Protein AF-0000000078076861 (afdb_homodimer)

Organism: Fusarium culmorum (NCBI:txid5516)

Sequence (632 aa):
MSEYPSLEVESQVTRQNETTFTVNLAESYANGTVPHGGYITAMFLRAASIYLAPDNQPDTFAAHWHFLSATHVGPAVIVVEEVRRGRALSIVHITLYQEGLLTQEPWITAKSKKKIAAYVTNNRIEAESGLTLTTGFELRQPPPPVNLTKLADEKDPNWERLHMIVMDMAPMMQHVEFYTLKNKTTSPASWDLWLRMSNGERWKTWMLGYLADVAPALMVEGFRPTDFEAPTPKDRFAFDKIFWMPTVSLSLDVKKALPEEGEEWLRIRIEAKVIKNGRYDVEVISYDREGDVVSLSNIVALILDVERNTGREMKLMSEYPSLEVESQVTRQNETTFTVNLAESYANGTVPHGGYITAMFLRAASIYLAPDNQPDTFAAHWHFLSATHVGPAVIVVEEVRRGRALSIVHITLYQEGLLTQEPWITAKSKKKIAAYVTNNRIEAESGLTLTTGFELRQPPPPVNLTKLADEKDPNWERLHMIVMDMAPMMQHVEFYTLKNKTTSPASWDLWLRMSNGERWKTWMLGYLADVAPALMVEGFRPTDFEAPTPKDRFAFDKIFWMPTVSLSLDVKKALPEEGEEWLRIRIEAKVIKNGRYDVEVISYDREGDVVSLSNIVALILDVERNTGREMKL

Radius of gyration: 24.04 Å; Cα contacts (8 Å, |Δi|>4): 1441; chains: 2; bounding box: 59×73×71 Å

Solvent-accessible surface area (backbone atoms only — not comparable to full-atom values): 33387 Å² total; per-residue (Å²): 127,53,91,44,78,53,64,75,71,53,41,50,69,41,76,76,54,92,45,34,29,42,37,54,44,40,64,75,46,12,54,77,48,29,43,36,65,22,57,50,40,21,34,51,45,47,50,50,18,64,66,28,38,88,73,60,19,43,34,69,40,36,36,40,39,36,52,62,43,87,52,55,57,37,69,34,38,38,40,51,39,83,72,33,86,49,91,71,43,31,34,30,41,39,36,34,30,37,60,57,64,46,97,48,90,81,36,59,44,93,69,32,37,73,25,34,39,30,44,40,31,21,19,39,69,90,71,53,59,58,60,47,42,87,29,78,61,72,66,76,79,66,78,78,81,80,49,67,75,37,41,77,69,61,60,24,93,51,41,34,76,58,83,54,74,65,43,69,72,24,61,35,55,55,45,39,42,43,27,28,57,71,76,73,82,67,47,48,28,43,48,57,35,42,35,33,39,54,46,66,54,47,47,39,58,52,43,49,43,25,63,58,47,70,55,61,74,49,48,66,60,48,54,49,54,87,55,83,84,50,80,62,50,90,65,46,52,54,71,83,64,55,69,41,61,55,60,45,34,41,38,41,38,47,70,46,83,50,53,92,85,30,36,62,53,38,32,36,41,38,35,31,63,52,37,48,37,15,33,35,39,33,41,31,39,30,23,42,86,86,64,48,67,28,32,43,27,41,37,39,29,39,49,37,58,36,73,70,54,54,70,44,78,66,82,98,126,54,91,43,80,54,65,74,69,51,41,50,70,42,77,77,54,92,44,36,30,42,36,53,43,40,64,72,48,12,53,77,49,29,43,36,65,23,57,50,40,22,36,52,44,48,51,49,21,63,65,29,38,88,73,61,19,42,36,68,39,35,36,39,38,36,51,62,44,87,53,57,56,38,68,34,37,38,40,51,39,83,73,32,86,49,91,72,43,32,34,32,40,37,36,34,31,37,61,57,61,46,97,47,91,80,36,59,44,94,69,32,38,72,25,34,41,31,44,41,30,21,18,40,70,88,70,52,59,60,58,48,42,86,29,78,61,72,66,77,79,66,78,78,81,81,47,67,75,36,41,77,70,61,60,25,92,49,41,33,76,56,84,55,73,66,42,71,73,25,60,37,55,56,45,40,42,45,27,27,56,71,77,73,82,67,48,47,28,45,48,57,34,41,37,32,38,53,44,66,55,49,50,37,58,52,42,47,43,25,64,58,46,71,55,60,75,50,47,66,60,47,55,50,54,86,54,84,86,51,80,65,50,91,65,46,51,56,69,81,64,57,70,42,61,56,60,45,33,39,38,41,36,47,70,45,82,51,52,92,86,30,36,60,52,38,34,35,42,38,37,31,63,52,37,48,37,16,32,36,38,35,40,30,41,30,22,42,86,86,65,48,66,28,32,43,26,42,35,40,30,40,50,37,60,35,72,68,54,55,71,43,76,67,80,98

InterPro domains:
  IPR029069 HotDog domain superfamily [SSF54637] (11-101)
  IPR029069 HotDog domain superfamily [SSF54637] (143-297)
  IPR042171 Acyl-CoA thioesterase, double hotdog domain [G3DSA:2.40.160.210] (4-303)
  IPR049449 Acyl-CoA thioesterase-like, N-terminal HotDog domain [PF13622] (28-104)
  IPR049450 Acyl-CoA thioesterase-like, C-terminal domain [PF20789] (170-298)
  IPR052389 Secondary Metabolite Biosynthesis-Associated [PTHR38110] (6-313)

Nearest PDB structures (foldseek):
  4qfw-assembly3_C  TM=7.701E-01  e=2.607E-16  Yersinia pestis
  1c8u-assembly1_B  TM=7.280E-01  e=6.874E-17  Escherichia coli
  3lbe-assembly1_B  TM=6.739E-01  e=2.994E-04  Streptococcus mutans UA159
  5kl9-assembly1_B  TM=8.892E-01  e=2.761E-03  Escherichia coli O157:H7
  5t06-assembly1_C  TM=9.146E-01  e=5.376E-03  Escherichia coli O157:H7

Secondary structure (DSSP, 8-state):
--SSPPHHHHT--EE-SSSEEEEEE-GGGEETTEE-HHHHHHHHHHHHHHHHGGGT--EEEEEEEEE-S---SEEEEEEEEEEEE-SS-EEEEEEEEESS--SSTT---TT-EEEEEEEEEEE-GGG--S--B------SSPPPP--HHHHHTT--SSEEE---HHHHH-GGGGGEEEEEESS--S-TTEEEEEEEETT-PPB-GGGHHHHHHHSGGGGGGGG--S-TTS---TTS--TT--EE--EEEEEEEE-SPPPTT-BS-EEEEEE-S-EETTEEEEEEEEE-TTS-EEEEEEEEEE-EEHHHHHTS----/--SSPPHHHHT--EE-SSSEEEEEE-GGGEETTEE-HHHHHHHHHHHHHHHHGGGT--EEEEEEEEE-S---SEEEEEEEEEEEE-SS-EEEEEEEEESS--SSTT---TT-EEEEEEEEEEE-GGG--S--B------SSPPPP--HHHHHTT--SSEEE---HHHHH-GGGGGEEEEEESS--S-TTEEEEEEEETT-PPB-GGGHHHHHHSSGGGGGGGG--S-TTS---TTS--TT--EE--EEEEEEEE-SPPPTT-BS-EEEEEE-S-EETTEEEEEEEEE-TT--EEEEEEEEEE-EEHHHHHTS----

Structure (mmCIF, N/CA/C/O backbone):
data_AF-0000000078076861-model_v1
#
loop_
_entity.id
_entity.type
_entity.pdbx_description
1 polymer 'Thioesterase family protein'
#
loop_
_atom_site.group_PDB
_atom_site.id
_atom_site.type_symbol
_atom_site.label_atom_id
_atom_site.label_alt_id
_atom_site.label_comp_id
_atom_site.label_asym_id
_atom_site.label_entity_id
_atom_site.label_seq_id
_atom_site.pdbx_PDB_ins_code
_atom_site.Cartn_x
_atom_site.Cartn_y
_atom_site.Cartn_z
_atom_site.occupancy
_atom_site.B_iso_or_equiv
_atom_site.auth_seq_id
_atom_site.auth_comp_id
_atom_site.auth_asym_id
_atom_site.auth_atom_id
_atom_site.pdbx_PDB_model_num
ATOM 1 N N . MET A 1 1 ? -6.734 37.094 7.477 1 42.56 1 MET A N 1
ATOM 2 C CA . MET A 1 1 ? -6.031 35.969 6.84 1 42.56 1 MET A CA 1
ATOM 3 C C . MET A 1 1 ? -5.543 34.969 7.879 1 42.56 1 MET A C 1
ATOM 5 O O . MET A 1 1 ? -5.074 35.375 8.953 1 42.56 1 MET A O 1
ATOM 9 N N . SER A 1 2 ? -6.02 33.75 7.828 1 64.06 2 SER A N 1
ATOM 10 C CA . SER A 1 2 ? -5.691 32.812 8.891 1 64.06 2 SER A CA 1
ATOM 11 C C . SER A 1 2 ? -4.184 32.719 9.117 1 64.06 2 SER A C 1
ATOM 13 O O . SER A 1 2 ? -3.398 32.938 8.195 1 64.06 2 SER A O 1
ATOM 15 N N . GLU A 1 3 ? -3.742 32.844 10.312 1 85.12 3 GLU A N 1
ATOM 16 C CA . GLU A 1 3 ? -2.391 32.938 10.859 1 85.12 3 GLU A CA 1
ATOM 17 C C . GLU A 1 3 ? -1.622 31.641 10.602 1 85.12 3 GLU A C 1
ATOM 19 O O . GLU A 1 3 ? -0.393 31.609 10.695 1 85.12 3 GLU A O 1
ATOM 24 N N . TYR A 1 4 ? -2.34 30.672 9.922 1 92.5 4 TYR A N 1
ATOM 25 C CA . TYR A 1 4 ? -1.635 29.406 9.758 1 92.5 4 TYR A CA 1
ATOM 26 C C . TYR A 1 4 ? -0.935 29.344 8.406 1 92.5 4 TYR A C 1
ATOM 28 O O . TYR A 1 4 ? -1.461 29.844 7.406 1 92.5 4 TYR A O 1
ATOM 36 N N . PRO A 1 5 ? 0.195 28.766 8.344 1 94.44 5 PRO A N 1
ATOM 37 C CA . PRO A 1 5 ? 0.979 28.703 7.109 1 94.44 5 PRO A CA 1
ATOM 38 C C . PRO A 1 5 ? 0.276 27.922 6.004 1 94.44 5 PRO A C 1
ATOM 40 O O . PRO A 1 5 ? -0.395 26.922 6.277 1 94.44 5 PRO A O 1
ATOM 43 N N . SER A 1 6 ? 0.455 28.438 4.758 1 95.88 6 SER A N 1
ATOM 44 C CA . SER A 1 6 ? -0.147 27.828 3.58 1 95.88 6 SER A CA 1
ATOM 45 C C . SER A 1 6 ? 0.647 26.609 3.127 1 95.88 6 SER A C 1
ATOM 47 O O . SER A 1 6 ? 1.86 26.688 2.924 1 95.88 6 SER A O 1
ATOM 49 N N . LEU A 1 7 ? -0.041 25.453 2.961 1 97.56 7 LEU A N 1
ATOM 50 C CA . LEU A 1 7 ? 0.629 24.281 2.41 1 97.56 7 LEU A CA 1
ATOM 51 C C . LEU A 1 7 ? 1.109 24.547 0.988 1 97.56 7 LEU A C 1
ATOM 53 O O . LEU A 1 7 ? 2.199 24.109 0.605 1 97.56 7 LEU A O 1
ATOM 57 N N . GLU A 1 8 ? 0.288 25.219 0.216 1 97.19 8 GLU A N 1
ATOM 58 C CA . GLU A 1 8 ? 0.64 25.531 -1.164 1 97.19 8 GLU A CA 1
ATOM 59 C C . GLU A 1 8 ? 1.954 26.312 -1.234 1 97.19 8 GLU A C 1
ATOM 61 O O . GLU A 1 8 ? 2.811 26.016 -2.068 1 97.19 8 GLU A O 1
ATOM 66 N N . VAL A 1 9 ? 2.137 27.25 -0.352 1 97.25 9 VAL A N 1
ATOM 67 C CA . VAL A 1 9 ? 3.326 28.094 -0.35 1 97.25 9 VAL A CA 1
ATOM 68 C C . VAL A 1 9 ? 4.512 27.312 0.222 1 97.25 9 VAL A C 1
ATOM 70 O O . VAL A 1 9 ? 5.602 27.312 -0.353 1 97.25 9 VAL A O 1
ATOM 73 N N . GLU A 1 10 ? 4.227 26.578 1.312 1 97.56 10 GLU A N 1
ATOM 74 C CA . GLU A 1 10 ? 5.309 25.938 2.053 1 97.56 10 GLU A CA 1
ATOM 75 C C . GLU A 1 10 ? 5.781 24.672 1.349 1 97.56 10 GLU A C 1
ATOM 77 O O . GLU A 1 10 ? 6.832 24.125 1.688 1 97.56 10 GLU A O 1
ATOM 82 N N . SER A 1 11 ? 5.055 24.156 0.301 1 98.19 11 SER A N 1
ATOM 83 C CA . SER A 1 11 ? 5.43 22.922 -0.395 1 98.19 11 SER A CA 1
ATOM 84 C C . SER A 1 11 ? 5.801 23.203 -1.848 1 98.19 11 SER A C 1
ATOM 86 O O . SER A 1 11 ? 5.699 22.328 -2.701 1 98.19 11 SER A O 1
ATOM 88 N N . GLN A 1 12 ? 6.16 24.375 -2.135 1 98.25 12 GLN A N 1
ATOM 89 C CA . GLN A 1 12 ? 6.547 24.734 -3.498 1 98.25 12 GLN A CA 1
ATOM 90 C C . GLN A 1 12 ? 7.762 23.922 -3.949 1 98.25 12 GLN A C 1
ATOM 92 O O . GLN A 1 12 ? 8.695 23.719 -3.174 1 98.25 12 GLN A O 1
ATOM 97 N N . VAL A 1 13 ? 7.742 23.453 -5.125 1 98.75 13 VAL A N 1
ATOM 98 C CA . VAL A 1 13 ? 8.875 22.766 -5.742 1 98.75 13 VAL A CA 1
ATOM 99 C C . VAL A 1 13 ? 9.375 23.578 -6.934 1 98.75 13 VAL A C 1
ATOM 101 O O . VAL A 1 13 ? 8.578 24.125 -7.703 1 98.75 13 VAL A O 1
ATOM 104 N N . THR A 1 14 ? 10.664 23.734 -7.066 1 98.5 14 THR A N 1
ATOM 105 C CA . THR A 1 14 ? 11.25 24.5 -8.164 1 98.5 14 THR A CA 1
ATOM 106 C C . THR A 1 14 ? 12.055 23.578 -9.086 1 98.5 14 THR A C 1
ATOM 108 O O . THR A 1 14 ? 13.062 23 -8.672 1 98.5 14 THR A O 1
ATOM 111 N N . ARG A 1 15 ? 11.625 23.531 -10.289 1 98.5 15 ARG A N 1
ATOM 112 C CA . ARG A 1 15 ? 12.359 22.734 -11.266 1 98.5 15 ARG A CA 1
ATOM 113 C C . ARG A 1 15 ? 13.672 23.391 -11.641 1 98.5 15 ARG A C 1
ATOM 115 O O . ARG A 1 15 ? 13.695 24.578 -12.016 1 98.5 15 ARG A O 1
ATOM 122 N N . GLN A 1 16 ? 14.766 22.688 -11.539 1 98.5 16 GLN A N 1
ATOM 123 C CA . GLN A 1 16 ? 16.078 23.234 -11.852 1 98.5 16 GLN A CA 1
ATOM 124 C C . GLN A 1 16 ? 16.578 22.734 -13.211 1 98.5 16 GLN A C 1
ATOM 126 O O . GLN A 1 16 ? 17.234 23.484 -13.945 1 98.5 16 GLN A O 1
ATOM 131 N N . ASN A 1 17 ? 16.312 21.531 -13.578 1 97.62 17 ASN A N 1
ATOM 132 C CA . ASN A 1 17 ? 16.5 20.922 -14.898 1 97.62 17 ASN A CA 1
ATOM 133 C C . ASN A 1 17 ? 15.484 19.828 -15.18 1 97.62 17 ASN A C 1
ATOM 135 O O . ASN A 1 17 ? 14.43 19.781 -14.531 1 97.62 17 ASN A O 1
ATOM 139 N N . GLU A 1 18 ? 15.711 19.031 -16.109 1 96 18 GLU A N 1
ATOM 140 C CA . GLU A 1 18 ? 14.703 18.094 -16.578 1 96 18 GLU A CA 1
ATOM 141 C C . GLU A 1 18 ? 14.25 17.172 -15.445 1 96 18 GLU A C 1
ATOM 143 O O . GLU A 1 18 ? 13.062 16.844 -15.344 1 96 18 GLU A O 1
ATOM 148 N N . THR A 1 19 ? 15.164 16.75 -14.594 1 97.88 19 THR A N 1
ATOM 149 C CA . THR A 1 19 ? 14.859 15.672 -13.656 1 97.88 19 THR A CA 1
ATOM 150 C C . THR A 1 19 ? 15 16.141 -12.211 1 97.88 19 THR A C 1
ATOM 152 O O . THR A 1 19 ? 14.719 15.398 -11.281 1 97.88 19 THR A O 1
ATOM 155 N N . THR A 1 20 ? 15.492 17.391 -12 1 98.75 20 THR A N 1
ATOM 156 C CA . THR A 1 20 ? 15.875 17.781 -10.648 1 98.75 20 THR A CA 1
ATOM 157 C C . THR A 1 20 ? 15.055 18.984 -10.18 1 98.75 20 THR A C 1
ATOM 159 O O . THR A 1 20 ? 14.844 19.938 -10.938 1 98.75 20 THR A O 1
ATOM 162 N N . PHE A 1 21 ? 14.555 18.906 -8.969 1 98.88 21 PHE A N 1
ATOM 163 C CA . PHE A 1 21 ? 13.812 19.984 -8.312 1 98.88 21 PHE A CA 1
ATOM 164 C C . PHE A 1 21 ? 14.469 20.359 -6.984 1 98.88 21 PHE A C 1
ATOM 166 O O . PHE A 1 21 ? 15.094 19.516 -6.336 1 98.88 21 PHE A O 1
ATOM 173 N N . THR A 1 22 ? 14.359 21.609 -6.57 1 98.75 22 THR A N 1
ATOM 174 C CA . THR A 1 22 ? 14.758 22.047 -5.238 1 98.75 22 THR A CA 1
ATOM 175 C C . THR A 1 22 ? 13.539 22.438 -4.41 1 98.75 22 THR A C 1
ATOM 177 O O . THR A 1 22 ? 12.57 22.969 -4.949 1 98.75 22 THR A O 1
ATOM 180 N N . VAL A 1 23 ? 13.609 22.125 -3.146 1 98.69 23 VAL A N 1
ATOM 181 C CA . VAL A 1 23 ? 12.57 22.484 -2.188 1 98.69 23 VAL A CA 1
ATOM 182 C C . VAL A 1 23 ? 13.211 23.016 -0.906 1 98.69 23 VAL A C 1
ATOM 184 O O . VAL A 1 23 ? 14.414 22.859 -0.694 1 98.69 23 VAL A O 1
ATOM 187 N N . ASN A 1 24 ? 12.461 23.734 -0.099 1 98.38 24 ASN A N 1
ATOM 188 C CA . ASN A 1 24 ? 12.844 24.172 1.243 1 98.38 24 ASN A CA 1
ATOM 189 C C . ASN A 1 24 ? 11.82 23.734 2.283 1 98.38 24 ASN A C 1
ATOM 191 O O . ASN A 1 24 ? 10.711 24.266 2.334 1 98.38 24 ASN A O 1
ATOM 195 N N . LEU A 1 25 ? 12.195 22.688 3.039 1 98.62 25 LEU A N 1
ATOM 196 C CA . LEU A 1 25 ? 11.266 22.125 4.008 1 98.62 25 LEU A CA 1
ATOM 197 C C . LEU A 1 25 ? 11.031 23.094 5.168 1 98.62 25 LEU A C 1
ATOM 199 O O . LEU A 1 25 ? 11.984 23.516 5.832 1 98.62 25 LEU A O 1
ATOM 203 N N . ALA A 1 26 ? 9.82 23.359 5.445 1 97.5 26 ALA A N 1
ATOM 204 C CA . ALA A 1 26 ? 9.445 24.453 6.348 1 97.5 26 ALA A CA 1
ATOM 205 C C . ALA A 1 26 ? 9.344 23.953 7.789 1 97.5 26 ALA A C 1
ATOM 207 O O . ALA A 1 26 ? 8.844 22.859 8.039 1 97.5 26 ALA A O 1
ATOM 208 N N . GLU A 1 27 ? 9.734 24.766 8.695 1 96.06 27 GLU A N 1
ATOM 209 C CA . GLU A 1 27 ? 9.609 24.484 10.117 1 96.06 27 GLU A CA 1
ATOM 210 C C . GLU A 1 27 ? 8.141 24.391 10.531 1 96.06 27 GLU A C 1
ATOM 212 O O . GLU A 1 27 ? 7.789 23.609 11.414 1 96.06 27 GLU A O 1
ATOM 217 N N . SER A 1 28 ? 7.328 25.172 9.891 1 95.44 28 SER A N 1
ATOM 218 C CA . SER A 1 28 ? 5.918 25.234 10.25 1 95.44 28 SER A CA 1
ATOM 219 C C . SER A 1 28 ? 5.234 23.891 10.055 1 95.44 28 SER A C 1
ATOM 221 O O . SER A 1 28 ? 4.184 23.625 10.641 1 95.44 28 SER A O 1
ATOM 223 N N . TYR A 1 29 ? 5.777 23 9.203 1 96.56 29 TYR A N 1
ATOM 224 C CA . TYR A 1 29 ? 5.191 21.703 8.945 1 96.56 29 TYR A CA 1
ATOM 225 C C . TYR A 1 29 ? 6.062 20.578 9.523 1 96.56 29 TYR A C 1
ATOM 227 O O . TYR A 1 29 ? 6.051 19.453 9.023 1 96.56 29 TYR A O 1
ATOM 235 N N . ALA A 1 30 ? 6.809 20.953 10.562 1 93.88 30 ALA A N 1
ATOM 236 C CA . ALA A 1 30 ? 7.668 19.953 11.203 1 93.88 30 ALA A CA 1
ATOM 237 C C . ALA A 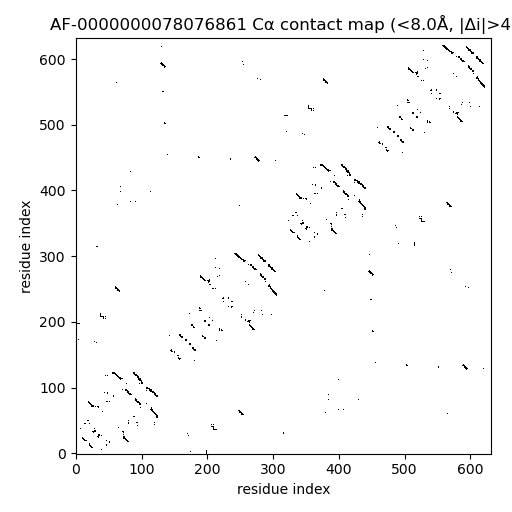1 30 ? 7.062 19.484 12.516 1 93.88 30 ALA A C 1
ATOM 239 O O . ALA A 1 30 ? 6.336 20.219 13.18 1 93.88 30 ALA A O 1
ATOM 240 N N . ASN A 1 31 ? 7.176 18.25 12.805 1 87.81 31 ASN A N 1
ATOM 241 C CA . ASN A 1 31 ? 7.035 17.703 14.148 1 87.81 31 ASN A CA 1
ATOM 242 C C . ASN A 1 31 ? 8.344 17.781 14.93 1 87.81 31 ASN A C 1
ATOM 244 O O . ASN A 1 31 ? 9.25 16.969 14.734 1 87.81 31 ASN A O 1
ATOM 248 N N . GLY A 1 32 ? 8.414 18.719 15.812 1 81.5 32 GLY A N 1
ATOM 249 C CA . GLY A 1 32 ? 9.734 19.031 16.344 1 81.5 32 GLY A CA 1
ATOM 250 C C . GLY A 1 32 ? 10.68 19.594 15.305 1 81.5 32 GLY A C 1
ATOM 251 O O . GLY A 1 32 ? 10.422 20.641 14.727 1 81.5 32 GLY A O 1
ATOM 252 N N . THR A 1 33 ? 11.68 18.781 15.094 1 85.81 33 THR A N 1
ATOM 253 C CA . THR A 1 33 ? 12.664 19.25 14.125 1 85.81 33 THR A CA 1
ATOM 254 C C . THR A 1 33 ? 12.555 18.469 12.82 1 85.81 33 THR A C 1
ATOM 256 O O . THR A 1 33 ? 13.328 18.688 11.883 1 85.81 33 THR A O 1
ATOM 259 N N . VAL A 1 34 ? 11.625 17.609 12.734 1 93.75 34 VAL A N 1
ATOM 260 C CA . VAL A 1 34 ? 11.523 16.719 11.57 1 93.75 34 VAL A CA 1
ATOM 261 C C . VAL A 1 34 ? 10.281 17.078 10.766 1 93.75 34 VAL A C 1
ATOM 263 O O . VAL A 1 34 ? 9.156 16.906 11.234 1 93.75 34 VAL A O 1
ATOM 266 N N . PRO A 1 35 ? 10.531 17.578 9.586 1 96.94 35 PRO A N 1
ATOM 267 C CA . PRO A 1 35 ? 9.375 17.859 8.727 1 96.94 35 PRO A CA 1
ATOM 268 C C . PRO A 1 35 ? 8.445 16.656 8.578 1 96.94 35 PRO A C 1
ATOM 270 O O . PRO A 1 35 ? 8.906 15.523 8.461 1 96.94 35 PRO A O 1
ATOM 273 N N . HIS A 1 36 ? 7.148 16.922 8.594 1 96.69 36 HIS A N 1
ATOM 274 C CA . HIS A 1 36 ? 6.109 15.898 8.508 1 96.69 36 HIS A CA 1
ATOM 275 C C . HIS A 1 36 ? 6.156 15.172 7.172 1 96.69 36 HIS A C 1
ATOM 277 O O . HIS A 1 36 ? 6.234 15.805 6.117 1 96.69 36 HIS A O 1
ATOM 283 N N . GLY A 1 37 ? 6.113 13.836 7.203 1 97 37 GLY A N 1
ATOM 284 C CA . GLY A 1 37 ? 6.219 13.031 6 1 97 37 GLY A CA 1
ATOM 285 C C . GLY A 1 37 ? 5.102 13.297 5.008 1 97 37 GLY A C 1
ATOM 286 O O . GLY A 1 37 ? 5.344 13.383 3.803 1 97 37 GLY A O 1
ATOM 287 N N . GLY A 1 38 ? 3.867 13.398 5.492 1 97.12 38 GLY A N 1
ATOM 288 C CA . GLY A 1 38 ? 2.74 13.703 4.625 1 97.12 38 GLY A CA 1
ATOM 289 C C . GLY A 1 38 ? 2.885 15.023 3.893 1 97.12 38 GLY A C 1
ATOM 290 O O . GLY A 1 38 ? 2.518 15.133 2.721 1 97.12 38 GLY A O 1
ATOM 291 N N . TYR A 1 39 ? 3.43 15.969 4.621 1 97.75 39 TYR A N 1
ATOM 292 C CA . TYR A 1 39 ? 3.75 17.266 4.031 1 97.75 39 TYR A CA 1
ATOM 293 C C . TYR A 1 39 ? 4.734 17.109 2.877 1 97.75 39 TYR A C 1
ATOM 295 O O . TYR A 1 39 ? 4.559 17.719 1.82 1 97.75 39 TYR A O 1
ATOM 303 N N . ILE A 1 40 ? 5.664 16.281 2.973 1 98.75 40 ILE A N 1
ATOM 304 C CA . ILE A 1 40 ? 6.699 16.094 1.961 1 98.75 40 ILE A CA 1
ATOM 305 C C . ILE A 1 40 ? 6.133 15.297 0.787 1 98.75 40 ILE A C 1
ATOM 307 O O . ILE A 1 40 ? 6.496 15.539 -0.367 1 98.75 40 ILE A O 1
ATOM 311 N N . THR A 1 41 ? 5.184 14.352 1.041 1 98.69 41 THR A N 1
ATOM 312 C CA . THR A 1 41 ? 4.59 13.562 -0.037 1 98.69 41 THR A CA 1
ATOM 313 C C . THR A 1 41 ? 3.887 14.469 -1.043 1 98.69 41 THR A C 1
ATOM 315 O O . THR A 1 41 ? 3.867 14.18 -2.24 1 98.69 41 THR A O 1
ATOM 318 N N . ALA A 1 42 ? 3.35 15.594 -0.578 1 98.25 42 ALA A N 1
ATOM 319 C CA . ALA A 1 42 ? 2.725 16.562 -1.468 1 98.25 42 ALA A CA 1
ATOM 320 C C . ALA A 1 42 ? 3.729 17.109 -2.484 1 98.25 42 ALA A C 1
ATOM 322 O O . ALA A 1 42 ? 3.4 17.281 -3.66 1 98.25 42 ALA A O 1
ATOM 323 N N . MET A 1 43 ? 4.945 17.359 -2.059 1 98.88 43 MET A N 1
ATOM 324 C CA . MET A 1 43 ? 5.996 17.859 -2.945 1 98.88 43 MET A CA 1
ATOM 325 C C . MET A 1 43 ? 6.336 16.828 -4.016 1 98.88 43 MET A C 1
ATOM 327 O O . MET A 1 43 ? 6.582 17.188 -5.172 1 98.88 43 MET A O 1
ATOM 331 N N . PHE A 1 44 ? 6.328 15.547 -3.643 1 98.94 44 PHE A N 1
ATOM 332 C CA . PHE A 1 44 ? 6.566 14.477 -4.602 1 98.94 44 PHE A CA 1
ATOM 333 C C . PHE A 1 44 ? 5.5 14.477 -5.691 1 98.94 44 PHE A C 1
ATOM 335 O O . PHE A 1 44 ? 5.816 14.367 -6.875 1 98.94 44 PHE A O 1
ATOM 342 N N . LEU A 1 45 ? 4.27 14.594 -5.258 1 98.88 45 LEU A N 1
ATOM 343 C CA . LEU A 1 45 ? 3.168 14.57 -6.215 1 98.88 45 LEU A CA 1
ATOM 344 C C . LEU A 1 45 ? 3.234 15.773 -7.148 1 98.88 45 LEU A C 1
ATOM 346 O O . LEU A 1 45 ? 2.971 15.648 -8.352 1 98.88 45 LEU A O 1
ATOM 350 N N . ARG A 1 46 ? 3.6 16.906 -6.629 1 98.81 46 ARG A N 1
ATOM 351 C CA . ARG A 1 46 ? 3.758 18.094 -7.461 1 98.81 46 ARG A CA 1
ATOM 352 C C . ARG A 1 46 ? 4.902 17.922 -8.453 1 98.81 46 ARG A C 1
ATOM 354 O O . ARG A 1 46 ? 4.762 18.25 -9.633 1 98.81 46 ARG A O 1
ATOM 361 N N . ALA A 1 47 ? 6.039 17.391 -7.984 1 98.94 47 ALA A N 1
ATOM 362 C CA . ALA A 1 47 ? 7.176 17.156 -8.867 1 98.94 47 ALA A CA 1
ATOM 363 C C . ALA A 1 47 ? 6.809 16.188 -9.984 1 98.94 47 ALA A C 1
ATOM 365 O O . ALA A 1 47 ? 7.133 16.406 -11.148 1 98.94 47 ALA A O 1
ATOM 366 N N . ALA A 1 48 ? 6.117 15.094 -9.641 1 98.88 48 ALA A N 1
ATOM 367 C CA . ALA A 1 48 ? 5.695 14.117 -10.641 1 98.88 48 ALA A CA 1
ATOM 368 C C . ALA A 1 48 ? 4.766 14.75 -11.672 1 98.88 48 ALA A C 1
ATOM 370 O O . ALA A 1 48 ? 4.887 14.477 -12.867 1 98.88 48 ALA A O 1
ATOM 371 N N . SER A 1 49 ? 3.854 15.555 -11.188 1 98.62 49 SER A N 1
ATOM 372 C CA . SER A 1 49 ? 2.906 16.219 -12.07 1 98.62 49 SER A CA 1
ATOM 373 C C . SER A 1 49 ? 3.627 17.109 -13.086 1 98.62 49 SER A C 1
ATOM 375 O O . SER A 1 49 ? 3.348 17.031 -14.289 1 98.62 49 SER A O 1
ATOM 377 N N . ILE A 1 50 ? 4.539 17.891 -12.586 1 98.56 50 ILE A N 1
ATOM 378 C CA . ILE A 1 50 ? 5.297 18.797 -13.453 1 98.56 50 ILE A CA 1
ATOM 379 C C . ILE A 1 50 ? 6.117 17.984 -14.453 1 98.56 50 ILE A C 1
ATOM 381 O O . ILE A 1 50 ? 6.133 18.281 -15.648 1 98.56 50 ILE A O 1
ATOM 385 N N . TYR A 1 51 ? 6.758 16.953 -14.016 1 98.56 51 TYR A N 1
ATOM 386 C CA . TYR A 1 51 ? 7.652 16.141 -14.836 1 98.56 51 TYR A CA 1
ATOM 387 C C . TYR A 1 51 ? 6.895 15.445 -15.961 1 98.56 51 TYR A C 1
ATOM 389 O O . TYR A 1 51 ? 7.391 15.352 -17.078 1 98.56 51 TYR A O 1
ATOM 397 N N . LEU A 1 52 ? 5.656 15.008 -15.703 1 98.44 52 LEU A N 1
ATOM 398 C CA . LEU A 1 52 ? 4.953 14.148 -16.656 1 98.44 52 LEU A CA 1
ATOM 399 C C . LEU A 1 52 ? 3.873 14.93 -17.391 1 98.44 52 LEU A C 1
ATOM 401 O O . LEU A 1 52 ? 3.168 14.375 -18.234 1 98.44 52 LEU A O 1
ATOM 405 N N . ALA A 1 53 ? 3.727 16.219 -17.109 1 97.31 53 ALA A N 1
ATOM 406 C CA . ALA A 1 53 ? 2.738 17.062 -17.766 1 97.31 53 ALA A CA 1
ATOM 407 C C . ALA A 1 53 ? 2.965 17.094 -19.281 1 97.31 53 ALA A C 1
ATOM 409 O O . ALA A 1 53 ? 2.01 17.047 -20.062 1 97.31 53 ALA A O 1
ATOM 410 N N . PRO A 1 54 ? 4.23 17.219 -19.75 1 96.81 54 PRO A N 1
ATOM 411 C CA . PRO A 1 54 ? 4.453 17.234 -21.188 1 96.81 54 PRO A CA 1
ATOM 412 C C . PRO A 1 54 ? 3.965 15.969 -21.891 1 96.81 54 PRO A C 1
ATOM 414 O O . PRO A 1 54 ? 3.635 16 -23.078 1 96.81 54 PRO A O 1
ATOM 417 N N . ASP A 1 55 ? 3.895 14.859 -21.219 1 96.56 55 ASP A N 1
ATOM 418 C CA . ASP A 1 55 ? 3.406 13.602 -21.766 1 96.56 55 ASP A CA 1
ATOM 419 C C . ASP A 1 55 ? 1.901 13.453 -21.547 1 96.56 55 ASP A C 1
ATOM 421 O O . ASP A 1 55 ? 1.351 12.359 -21.688 1 96.56 55 ASP A O 1
ATOM 425 N N . ASN A 1 56 ? 1.29 14.461 -21.062 1 97.44 56 ASN A N 1
ATOM 426 C CA . ASN A 1 56 ? -0.145 14.5 -20.797 1 97.44 56 ASN A CA 1
ATOM 427 C C . ASN A 1 56 ? -0.542 13.523 -19.688 1 97.44 56 ASN A C 1
ATOM 429 O O . ASN A 1 56 ? -1.589 12.883 -19.781 1 97.44 56 ASN A O 1
ATOM 433 N N . GLN A 1 57 ? 0.289 13.344 -18.734 1 98.06 57 GLN A N 1
ATOM 434 C CA . GLN A 1 57 ? 0.044 12.438 -17.609 1 98.06 57 GLN A CA 1
ATOM 435 C C . GLN A 1 57 ? 0.337 13.125 -16.281 1 98.06 57 GLN A C 1
ATOM 437 O O . GLN A 1 57 ? 1.099 12.609 -15.461 1 98.06 57 GLN A O 1
ATOM 442 N N . PRO A 1 58 ? -0.334 14.219 -16.031 1 97.75 58 PRO A N 1
ATOM 443 C CA . PRO A 1 58 ? -0.024 15.016 -14.836 1 97.75 58 PRO A CA 1
ATOM 444 C C . PRO A 1 58 ? -0.623 14.422 -13.562 1 97.75 58 PRO A C 1
ATOM 446 O O . PRO A 1 58 ? -0.254 14.828 -12.461 1 97.75 58 PRO A O 1
ATOM 449 N N . ASP A 1 59 ? -1.58 13.453 -13.648 1 98.44 59 ASP A N 1
ATOM 450 C CA . ASP A 1 59 ? -2.367 13.031 -12.5 1 98.44 59 ASP A CA 1
ATOM 451 C C . ASP A 1 59 ? -1.782 11.773 -11.867 1 98.44 59 ASP A C 1
ATOM 453 O O . ASP A 1 59 ? -1.681 10.734 -12.523 1 98.44 59 ASP A O 1
ATOM 457 N N . THR A 1 60 ? -1.431 11.891 -10.602 1 98.56 60 THR A N 1
ATOM 458 C CA . THR A 1 60 ? -1.017 10.688 -9.883 1 98.56 60 THR A CA 1
ATOM 459 C C . THR A 1 60 ? -2.225 9.836 -9.516 1 98.56 60 THR A C 1
ATOM 461 O O . THR A 1 60 ? -3.189 10.328 -8.93 1 98.56 60 THR A O 1
ATOM 464 N N . PHE A 1 61 ? -2.162 8.492 -9.844 1 97.88 61 PHE A N 1
ATOM 465 C CA . PHE A 1 61 ? -3.268 7.668 -9.367 1 97.88 61 PHE A CA 1
ATOM 466 C C . PHE A 1 61 ? -2.77 6.605 -8.391 1 97.88 61 PHE A C 1
ATOM 468 O O . PHE A 1 61 ? -3.562 5.992 -7.672 1 97.88 61 PHE A O 1
ATOM 475 N N . ALA A 1 62 ? -1.48 6.348 -8.344 1 98.75 62 ALA A N 1
ATOM 476 C CA . ALA A 1 62 ? -0.918 5.453 -7.34 1 98.75 62 ALA A CA 1
ATOM 477 C C . ALA A 1 62 ? 0.487 5.891 -6.938 1 98.75 62 ALA A C 1
ATOM 479 O O . ALA A 1 62 ? 1.268 6.34 -7.781 1 98.75 62 ALA A O 1
ATOM 480 N N . ALA A 1 63 ? 0.814 5.723 -5.672 1 98.88 63 ALA A N 1
ATOM 481 C CA . ALA A 1 63 ? 2.154 6.055 -5.195 1 98.88 63 ALA A CA 1
ATOM 482 C C . ALA A 1 63 ? 2.498 5.273 -3.932 1 98.88 63 ALA A C 1
ATOM 484 O O . ALA A 1 63 ? 1.61 4.93 -3.146 1 98.88 63 ALA A O 1
ATOM 485 N N . HIS A 1 64 ? 3.758 4.945 -3.768 1 98.88 64 HIS A N 1
ATOM 486 C CA . HIS A 1 64 ? 4.32 4.336 -2.568 1 98.88 64 HIS A CA 1
ATOM 487 C C . HIS A 1 64 ? 5.551 5.098 -2.088 1 98.88 64 HIS A C 1
ATOM 489 O O . HIS A 1 64 ? 6.5 5.293 -2.85 1 98.88 64 HIS A O 1
ATOM 495 N N . TRP A 1 65 ? 5.5 5.531 -0.84 1 98.94 65 TRP A N 1
ATOM 496 C CA . TRP A 1 65 ? 6.648 6.207 -0.245 1 98.94 65 TRP A CA 1
ATOM 497 C C . TRP A 1 65 ? 7.312 5.328 0.809 1 98.94 65 TRP A C 1
ATOM 499 O O . TRP A 1 65 ? 6.633 4.594 1.531 1 98.94 65 TRP A O 1
ATOM 509 N N . HIS A 1 66 ? 8.602 5.492 0.894 1 98.81 66 HIS A N 1
ATOM 510 C CA . HIS A 1 66 ? 9.43 4.895 1.935 1 98.81 66 HIS A CA 1
ATOM 511 C C . HIS A 1 66 ? 10.258 5.953 2.654 1 98.81 66 HIS A C 1
ATOM 513 O O . HIS A 1 66 ? 11.047 6.66 2.025 1 98.81 66 HIS A O 1
ATOM 519 N N . PHE A 1 67 ? 9.992 6.062 3.893 1 98.5 67 PHE A N 1
ATOM 520 C CA . PHE A 1 67 ? 10.688 7.047 4.715 1 98.5 67 PHE A CA 1
ATOM 521 C C . PHE A 1 67 ? 11.953 6.449 5.316 1 98.5 67 PHE A C 1
ATOM 523 O O . PHE A 1 67 ? 11.898 5.766 6.34 1 98.5 67 PHE A O 1
ATOM 530 N N . LEU A 1 68 ? 13.07 6.789 4.691 1 98.25 68 LEU A N 1
ATOM 531 C CA . LEU A 1 68 ? 14.328 6.074 4.883 1 98.25 68 LEU A CA 1
ATOM 532 C C . LEU A 1 68 ? 15.055 6.578 6.125 1 98.25 68 LEU A C 1
ATOM 534 O O . LEU A 1 68 ? 15.625 5.785 6.883 1 98.25 68 LEU A O 1
ATOM 538 N N . SER A 1 69 ? 15.102 7.844 6.332 1 95.88 69 SER A N 1
ATOM 539 C CA . SER A 1 69 ? 15.68 8.484 7.508 1 95.88 69 SER A CA 1
ATOM 540 C C . SER A 1 69 ? 15.039 9.844 7.77 1 95.88 69 SER A C 1
ATOM 542 O O . SER A 1 69 ? 14.383 10.406 6.891 1 95.88 69 SER A O 1
ATOM 544 N N . ALA A 1 70 ? 15.227 10.32 8.938 1 95.56 70 ALA A N 1
ATOM 545 C CA . ALA A 1 70 ? 14.602 11.586 9.336 1 95.56 70 ALA A CA 1
ATOM 546 C C . ALA A 1 70 ? 15.086 12.734 8.453 1 95.56 70 ALA A C 1
ATOM 548 O O . ALA A 1 70 ? 16.281 12.859 8.195 1 95.56 70 ALA A O 1
ATOM 549 N N . THR A 1 71 ? 14.156 13.484 7.969 1 98.06 71 THR A N 1
ATOM 550 C CA . THR A 1 71 ? 14.484 14.734 7.285 1 98.06 71 THR A CA 1
ATOM 551 C C . THR A 1 71 ? 14.688 15.867 8.289 1 98.06 71 THR A C 1
ATOM 553 O O . THR A 1 71 ? 14.477 15.688 9.484 1 98.06 71 THR A O 1
ATOM 556 N N . HIS A 1 72 ? 15.242 16.969 7.84 1 97.94 72 HIS A N 1
ATOM 557 C CA . HIS A 1 72 ? 15.359 18.156 8.672 1 97.94 72 HIS A CA 1
ATOM 558 C C . HIS A 1 72 ? 14.906 19.406 7.914 1 97.94 72 HIS A C 1
ATOM 560 O O . HIS A 1 72 ? 14.867 19.406 6.684 1 97.94 72 HIS A O 1
ATOM 566 N N . VAL A 1 73 ? 14.516 20.375 8.695 1 98 73 VAL A N 1
ATOM 567 C CA . VAL A 1 73 ? 14.078 21.641 8.133 1 98 73 VAL A CA 1
ATOM 568 C C . VAL A 1 73 ? 15.195 22.234 7.273 1 98 73 VAL A C 1
ATOM 570 O O . VAL A 1 73 ? 16.375 22.156 7.633 1 98 73 VAL A O 1
ATOM 573 N N . GLY A 1 74 ? 14.852 22.844 6.168 1 97.81 74 GLY A N 1
ATOM 574 C CA . GLY A 1 74 ? 15.828 23.484 5.309 1 97.81 74 GLY A CA 1
ATOM 575 C C . GLY A 1 74 ? 15.859 22.906 3.906 1 97.81 74 GLY A C 1
ATOM 576 O O . GLY A 1 74 ? 14.914 22.234 3.484 1 97.81 74 GLY A O 1
ATOM 577 N N . PRO A 1 75 ? 16.906 23.188 3.158 1 98.12 75 PRO A N 1
ATOM 578 C CA . PRO A 1 75 ? 16.984 22.828 1.739 1 98.12 75 PRO A CA 1
ATOM 579 C C . PRO A 1 75 ? 17.016 21.312 1.51 1 98.12 75 PRO A C 1
ATOM 581 O O . PRO A 1 75 ? 17.625 20.578 2.291 1 98.12 75 PRO A O 1
ATOM 584 N N . ALA A 1 76 ? 16.375 20.891 0.457 1 98.81 76 ALA A N 1
ATOM 585 C CA . ALA A 1 76 ? 16.391 19.531 -0.037 1 98.81 76 ALA A CA 1
ATOM 586 C C . ALA A 1 76 ? 16.312 19.484 -1.561 1 98.81 76 ALA A C 1
ATOM 588 O O . ALA A 1 76 ? 16.016 20.5 -2.197 1 98.81 76 ALA A O 1
ATOM 589 N N . VAL A 1 77 ? 16.703 18.391 -2.119 1 98.94 77 VAL A N 1
ATOM 590 C CA . VAL A 1 77 ? 16.672 18.188 -3.564 1 98.94 77 VAL A CA 1
ATOM 591 C C . VAL A 1 77 ? 15.844 16.938 -3.896 1 98.94 77 VAL A C 1
ATOM 593 O O . VAL A 1 77 ? 15.992 15.898 -3.256 1 98.94 77 VAL A O 1
ATOM 596 N N . ILE A 1 78 ? 14.938 17.078 -4.828 1 98.94 78 ILE A N 1
ATOM 597 C CA . ILE A 1 78 ? 14.141 15.969 -5.355 1 98.94 78 ILE A CA 1
ATOM 598 C C . ILE A 1 78 ? 14.656 15.578 -6.738 1 98.94 78 ILE A C 1
ATOM 600 O O . ILE A 1 78 ? 14.82 16.438 -7.613 1 98.94 78 ILE A O 1
ATOM 604 N N . VAL A 1 79 ? 14.938 14.359 -6.883 1 98.88 79 VAL A N 1
ATOM 605 C CA . VAL A 1 79 ? 15.383 13.836 -8.172 1 98.88 79 VAL A CA 1
ATOM 606 C C . VAL A 1 79 ? 14.336 12.859 -8.711 1 98.88 79 VAL A C 1
ATOM 608 O O . VAL A 1 79 ? 13.891 11.953 -8.008 1 98.88 79 VAL A O 1
ATOM 611 N N . VAL A 1 80 ? 13.953 13.078 -9.945 1 98.81 80 VAL A N 1
ATOM 612 C CA . VAL A 1 80 ? 12.977 12.234 -10.625 1 98.81 80 VAL A CA 1
ATOM 613 C C . VAL A 1 80 ? 13.688 11.359 -11.664 1 98.81 80 VAL A C 1
ATOM 615 O O . VAL A 1 80 ? 14.414 11.875 -12.516 1 98.81 80 VAL A O 1
ATOM 618 N N . GLU A 1 81 ? 13.492 10.094 -11.523 1 98.12 81 GLU A N 1
ATOM 619 C CA . GLU A 1 81 ? 13.969 9.133 -12.508 1 98.12 81 GLU A CA 1
ATOM 620 C C . GLU A 1 81 ? 12.805 8.445 -13.227 1 98.12 81 GLU A C 1
ATOM 622 O O . GLU A 1 81 ? 11.945 7.844 -12.578 1 98.12 81 GLU A O 1
ATOM 627 N N . GLU A 1 82 ? 12.797 8.547 -14.508 1 96.5 82 GLU A N 1
ATOM 628 C CA . GLU A 1 82 ? 11.789 7.82 -15.273 1 96.5 82 GLU A CA 1
ATOM 629 C C . GLU A 1 82 ? 12.086 6.324 -15.289 1 96.5 82 GLU A C 1
ATOM 631 O O . GLU A 1 82 ? 13.164 5.902 -15.711 1 96.5 82 GLU A O 1
ATOM 636 N N . VAL A 1 83 ? 11.164 5.559 -14.867 1 97.25 83 VAL A N 1
ATOM 637 C CA . VAL A 1 83 ? 11.383 4.121 -14.781 1 97.25 83 VAL A CA 1
ATOM 638 C C . VAL A 1 83 ? 10.562 3.408 -15.852 1 97.25 83 VAL A C 1
ATOM 640 O O . VAL A 1 83 ? 11 2.395 -16.406 1 97.25 83 VAL A O 1
ATOM 643 N N . ARG A 1 84 ? 9.406 3.926 -16.156 1 97 84 ARG A N 1
ATOM 644 C CA . ARG A 1 84 ? 8.555 3.432 -17.234 1 97 84 ARG A CA 1
ATOM 645 C C . ARG A 1 84 ? 7.816 4.578 -17.922 1 97 84 ARG A C 1
ATOM 647 O O . ARG A 1 84 ? 7.148 5.375 -17.25 1 97 84 ARG A O 1
ATOM 654 N N . ARG A 1 85 ? 7.965 4.621 -19.156 1 95.56 85 ARG A N 1
ATOM 655 C CA . ARG A 1 85 ? 7.188 5.547 -19.969 1 95.56 85 ARG A CA 1
ATOM 656 C C . ARG A 1 85 ? 6.211 4.801 -20.859 1 95.56 85 ARG A C 1
ATOM 658 O O . ARG A 1 85 ? 6.625 4.023 -21.734 1 95.56 85 ARG A O 1
ATOM 665 N N . GLY A 1 86 ? 4.977 5.012 -20.516 1 93.88 86 GLY A N 1
ATOM 666 C CA . GLY A 1 86 ? 3.959 4.398 -21.359 1 93.88 86 GLY A CA 1
ATOM 667 C C . GLY A 1 86 ? 3.004 5.406 -21.969 1 93.88 86 GLY A C 1
ATOM 668 O O . GLY A 1 86 ? 3.012 6.582 -21.594 1 93.88 86 GLY A O 1
ATOM 669 N N . ARG A 1 87 ? 2.236 4.922 -22.922 1 91.62 87 ARG A N 1
ATOM 670 C CA . ARG A 1 87 ? 1.242 5.762 -23.578 1 91.62 87 ARG A CA 1
ATOM 671 C C . ARG A 1 87 ? 0.134 6.16 -22.609 1 91.62 87 ARG A C 1
ATOM 673 O O . ARG A 1 87 ? -0.263 7.324 -22.547 1 91.62 87 ARG A O 1
ATOM 680 N N . ALA A 1 88 ? -0.29 5.188 -21.797 1 91.44 88 ALA A N 1
ATOM 681 C CA . ALA A 1 88 ? -1.441 5.414 -20.922 1 91.44 88 ALA A CA 1
ATOM 682 C C . ALA A 1 88 ? -0.997 5.793 -19.516 1 91.44 88 ALA A C 1
ATOM 684 O O . ALA A 1 88 ? -1.706 6.512 -18.812 1 91.44 88 ALA A O 1
ATOM 685 N N . LEU A 1 89 ? 0.085 5.25 -19.109 1 96.56 89 LEU A N 1
ATOM 686 C CA . LEU A 1 89 ? 0.586 5.574 -17.781 1 96.56 89 LEU A CA 1
ATOM 687 C C . LEU A 1 89 ? 2.109 5.516 -17.75 1 96.56 89 LEU A C 1
ATOM 689 O O . LEU A 1 89 ? 2.729 4.82 -18.547 1 96.56 89 LEU A O 1
ATOM 693 N N . SER A 1 90 ? 2.693 6.254 -16.906 1 98.5 90 SER A N 1
ATOM 694 C CA . SER A 1 90 ? 4.129 6.277 -16.641 1 98.5 90 SER A CA 1
ATOM 695 C C . SER A 1 90 ? 4.43 6.141 -15.156 1 98.5 90 SER A C 1
ATOM 697 O O . SER A 1 90 ? 3.598 6.488 -14.32 1 98.5 90 SER A O 1
ATOM 699 N N . ILE A 1 91 ? 5.539 5.539 -14.867 1 98.81 91 ILE A N 1
ATOM 700 C CA . ILE A 1 91 ? 6.016 5.367 -13.5 1 98.81 91 ILE A CA 1
ATOM 701 C C . ILE A 1 91 ? 7.359 6.074 -13.336 1 98.81 91 ILE A C 1
ATOM 703 O O . ILE A 1 91 ? 8.273 5.895 -14.148 1 98.81 91 ILE A O 1
ATOM 707 N N . VAL A 1 92 ? 7.453 6.895 -12.297 1 98.88 92 VAL A N 1
ATOM 708 C CA . VAL A 1 92 ? 8.719 7.543 -11.977 1 98.88 92 VAL A CA 1
ATOM 709 C C . VAL A 1 92 ? 9.164 7.137 -10.578 1 98.88 92 VAL A C 1
ATOM 711 O O . VAL A 1 92 ? 8.336 6.848 -9.711 1 98.88 92 VAL A O 1
ATOM 714 N N . HIS A 1 93 ? 10.453 6.996 -10.453 1 98.88 93 HIS A N 1
ATOM 715 C CA . HIS A 1 93 ? 11.102 6.859 -9.148 1 98.88 93 HIS A CA 1
ATOM 716 C C . HIS A 1 93 ? 11.641 8.195 -8.656 1 98.88 93 HIS A C 1
ATOM 718 O O . HIS A 1 93 ? 12.484 8.812 -9.32 1 98.88 93 HIS A O 1
ATOM 724 N N . ILE A 1 94 ? 11.156 8.688 -7.523 1 98.94 94 ILE A N 1
ATOM 725 C CA . ILE A 1 94 ? 11.492 10.008 -7.008 1 98.94 94 ILE A CA 1
ATOM 726 C C . ILE A 1 94 ? 12.195 9.875 -5.656 1 98.94 94 ILE A C 1
ATOM 728 O O . ILE A 1 94 ? 11.766 9.086 -4.809 1 98.94 94 ILE A O 1
ATOM 732 N N . THR A 1 95 ? 13.25 10.617 -5.504 1 98.88 95 THR A N 1
ATOM 733 C CA . THR A 1 95 ? 14.016 10.57 -4.266 1 98.88 95 THR A CA 1
ATOM 734 C C . THR A 1 95 ? 14.289 11.977 -3.746 1 98.88 95 THR A C 1
ATOM 736 O O . THR A 1 95 ? 14.57 12.891 -4.527 1 98.88 95 THR A O 1
ATOM 739 N N . LEU A 1 96 ? 14.133 12.164 -2.475 1 98.94 96 LEU A N 1
ATOM 740 C CA . LEU A 1 96 ? 14.5 13.406 -1.815 1 98.94 96 LEU A CA 1
ATOM 741 C C . LEU A 1 96 ? 15.836 13.266 -1.084 1 98.94 96 LEU A C 1
ATOM 743 O O . LEU A 1 96 ? 16.031 12.32 -0.315 1 98.94 96 LEU A O 1
ATOM 747 N N . TYR A 1 97 ? 16.719 14.211 -1.332 1 98.88 97 TYR A N 1
ATOM 748 C CA . TYR A 1 97 ? 18.062 14.219 -0.751 1 98.88 97 TYR A CA 1
ATOM 749 C C . TYR A 1 97 ? 18.25 15.414 0.18 1 98.88 97 TYR A C 1
ATOM 751 O O . TYR A 1 97 ? 17.734 16.5 -0.088 1 98.88 97 TYR A O 1
ATOM 759 N N . GLN A 1 98 ? 18.906 15.203 1.197 1 98.69 98 GLN A N 1
ATOM 760 C CA . GLN A 1 98 ? 19.438 16.266 2.045 1 98.69 98 GLN A CA 1
ATOM 761 C C . GLN A 1 98 ? 20.906 16.016 2.391 1 98.69 98 GLN A C 1
ATOM 763 O O . GLN A 1 98 ? 21.469 14.992 2.01 1 98.69 98 GLN A O 1
ATOM 768 N N . GLU A 1 99 ? 21.562 17.047 2.992 1 97.62 99 GLU A N 1
ATOM 769 C CA . GLU A 1 99 ? 22.953 17 3.42 1 97.62 99 GLU A CA 1
ATOM 770 C C . GLU A 1 99 ? 23.891 16.906 2.223 1 97.62 99 GLU A C 1
ATOM 772 O O . GLU A 1 99 ? 23.594 16.219 1.243 1 97.62 99 GLU A O 1
ATOM 777 N N . GLY A 1 100 ? 24.969 17.625 2.232 1 97.81 100 GLY A N 1
ATOM 778 C CA . GLY A 1 100 ? 25.984 17.562 1.186 1 97.81 100 GLY A CA 1
ATOM 779 C C . GLY A 1 100 ? 25.469 18.031 -0.163 1 97.81 100 GLY A C 1
ATOM 780 O O . GLY A 1 100 ? 25.844 17.484 -1.201 1 97.81 100 GLY A O 1
ATOM 781 N N . LEU A 1 101 ? 24.609 18.984 -0.146 1 98.38 101 LEU A N 1
ATOM 782 C CA . LEU A 1 101 ? 24 19.469 -1.38 1 98.38 101 LEU A CA 1
ATOM 783 C C . LEU A 1 101 ? 24.875 20.531 -2.035 1 98.38 101 LEU A C 1
ATOM 785 O O . LEU A 1 101 ? 25.734 21.125 -1.376 1 98.38 101 LEU A O 1
ATOM 789 N N . LEU A 1 102 ? 24.672 20.688 -3.301 1 97.94 102 LEU A N 1
ATOM 790 C CA . LEU A 1 102 ? 25.328 21.734 -4.07 1 97.94 102 LEU A CA 1
ATOM 791 C C . LEU A 1 102 ? 24.312 22.812 -4.473 1 97.94 102 LEU A C 1
ATOM 793 O O . LEU A 1 102 ? 23.125 22.547 -4.57 1 97.94 102 LEU A O 1
ATOM 797 N N . THR A 1 103 ? 24.828 23.969 -4.711 1 94.81 103 THR A N 1
ATOM 798 C CA . THR A 1 103 ? 23.984 25.094 -5.102 1 94.81 103 THR A CA 1
ATOM 799 C C . THR A 1 103 ? 23.781 25.109 -6.613 1 94.81 103 THR A C 1
ATOM 801 O O . THR A 1 103 ? 23.031 25.938 -7.133 1 94.81 103 THR A O 1
ATOM 804 N N . GLN A 1 104 ? 24.484 24.25 -7.301 1 96 104 GLN A N 1
ATOM 805 C CA . GLN A 1 104 ? 24.375 24.141 -8.75 1 96 104 GLN A CA 1
ATOM 806 C C . GLN A 1 104 ? 24.359 22.672 -9.18 1 96 104 GLN A C 1
ATOM 808 O O . GLN A 1 104 ? 24.484 21.766 -8.352 1 96 104 GLN A O 1
ATOM 813 N N . GLU A 1 105 ? 24.25 22.469 -10.391 1 95.94 105 GLU A N 1
ATOM 814 C CA . GLU A 1 105 ? 24.188 21.109 -10.938 1 95.94 105 GLU A CA 1
ATOM 815 C C . GLU A 1 105 ? 25.391 20.281 -10.5 1 95.94 105 GLU A C 1
ATOM 817 O O . GLU A 1 105 ? 26.531 20.781 -10.492 1 95.94 105 GLU A O 1
ATOM 822 N N . PRO A 1 106 ? 25.141 19.156 -10.117 1 95.88 106 PRO A N 1
ATOM 823 C CA . PRO A 1 106 ? 23.938 18.328 -10.133 1 95.88 106 PRO A CA 1
ATOM 824 C C . PRO A 1 106 ? 23.141 18.422 -8.836 1 95.88 106 PRO A C 1
ATOM 826 O O . PRO A 1 106 ? 22.25 17.594 -8.594 1 95.88 106 PRO A O 1
ATOM 829 N N . TRP A 1 107 ? 23.422 19.344 -7.984 1 97.88 107 TRP A N 1
ATOM 830 C CA . TRP A 1 107 ? 22.734 19.734 -6.762 1 97.88 107 TRP A CA 1
ATOM 831 C C . TRP A 1 107 ? 22.953 18.703 -5.656 1 97.88 107 TRP A C 1
ATOM 833 O O . TRP A 1 107 ? 22.703 18.984 -4.484 1 97.88 107 TRP A O 1
ATOM 843 N N . ILE A 1 108 ? 23.297 17.438 -6.082 1 98.19 108 ILE A N 1
ATOM 844 C CA . ILE A 1 108 ? 23.609 16.422 -5.082 1 98.19 108 ILE A CA 1
ATOM 845 C C . ILE A 1 108 ? 25.047 15.922 -5.285 1 98.19 108 ILE A C 1
ATOM 847 O O . ILE A 1 108 ? 25.625 16.078 -6.367 1 98.19 108 ILE A O 1
ATOM 851 N N . THR A 1 109 ? 25.609 15.391 -4.219 1 97.88 109 THR A N 1
ATOM 852 C CA . THR A 1 109 ? 26.938 14.781 -4.238 1 97.88 109 THR A CA 1
ATOM 853 C C . THR A 1 109 ? 26.891 13.344 -3.725 1 97.88 109 THR A C 1
ATOM 855 O O . THR A 1 109 ? 25.812 12.852 -3.359 1 97.88 109 THR A O 1
ATOM 858 N N . ALA A 1 110 ? 27.984 12.727 -3.715 1 95.88 110 ALA A N 1
ATOM 859 C CA . ALA A 1 110 ? 28.094 11.375 -3.182 1 95.88 110 ALA A CA 1
ATOM 860 C C . ALA A 1 110 ? 27.828 11.352 -1.682 1 95.88 110 ALA A C 1
ATOM 862 O O . ALA A 1 110 ? 27.516 10.297 -1.116 1 95.88 110 ALA A O 1
ATOM 863 N N . LYS A 1 111 ? 27.906 12.5 -1.062 1 96.75 111 LYS A N 1
ATOM 864 C CA . LYS A 1 111 ? 27.719 12.602 0.383 1 96.75 111 LYS A CA 1
ATOM 865 C C . LYS A 1 111 ? 26.266 12.93 0.729 1 96.75 111 LYS A C 1
ATOM 867 O O . LYS A 1 111 ? 25.875 12.906 1.9 1 96.75 111 LYS A O 1
ATOM 872 N N . SER A 1 112 ? 25.5 13.242 -0.324 1 98.31 112 SER A N 1
ATOM 873 C CA . SER A 1 112 ? 24.094 13.531 -0.066 1 98.31 112 SER A CA 1
ATOM 874 C C . SER A 1 112 ? 23.359 12.281 0.393 1 98.31 112 SER A C 1
ATOM 876 O O . SER A 1 112 ? 23.609 11.18 -0.108 1 98.31 112 SER A O 1
ATOM 878 N N . LYS A 1 113 ? 22.391 12.484 1.237 1 98 113 LYS A N 1
ATOM 879 C CA . LYS A 1 113 ? 21.672 11.359 1.826 1 98 113 LYS A CA 1
ATOM 880 C C . LYS A 1 113 ? 20.25 11.258 1.276 1 98 113 LYS A C 1
ATOM 882 O O . LYS A 1 113 ? 19.516 12.25 1.261 1 98 113 LYS A O 1
ATOM 887 N N . LYS A 1 114 ? 19.922 10.055 0.804 1 98.38 114 LYS A N 1
ATOM 888 C CA . LYS A 1 114 ? 18.516 9.766 0.485 1 98.38 114 LYS A CA 1
ATOM 889 C C . LYS A 1 114 ? 17.672 9.719 1.748 1 98.38 114 LYS A C 1
ATOM 891 O O . LYS A 1 114 ? 17.938 8.938 2.66 1 98.38 114 LYS A O 1
ATOM 896 N N . LYS A 1 115 ? 16.672 10.57 1.763 1 98.69 115 LYS A N 1
ATOM 897 C CA . LYS A 1 115 ? 15.844 10.641 2.965 1 98.69 115 LYS A CA 1
ATOM 898 C C . LYS A 1 115 ? 14.492 9.977 2.736 1 98.69 115 LYS A C 1
ATOM 900 O O . LYS A 1 115 ? 13.922 9.375 3.65 1 98.69 115 LYS A O 1
ATOM 905 N N . ILE A 1 116 ? 13.961 10.125 1.572 1 98.88 116 ILE A N 1
ATOM 906 C CA . ILE A 1 116 ? 12.672 9.555 1.182 1 98.88 116 ILE A CA 1
ATOM 907 C C . ILE A 1 116 ? 12.734 9.086 -0.27 1 98.88 116 ILE A C 1
ATOM 909 O O . ILE A 1 116 ? 13.375 9.727 -1.108 1 98.88 116 ILE A O 1
ATOM 913 N N . ALA A 1 117 ? 12.141 7.969 -0.573 1 98.94 117 ALA A N 1
ATOM 914 C CA . ALA A 1 117 ? 12.016 7.461 -1.938 1 98.94 117 ALA A CA 1
ATOM 915 C C . ALA A 1 117 ? 10.578 7.043 -2.238 1 98.94 117 ALA A C 1
ATOM 917 O O . ALA A 1 117 ? 9.859 6.586 -1.348 1 98.94 117 ALA A O 1
ATOM 918 N N . ALA A 1 118 ? 10.211 7.188 -3.477 1 98.94 118 ALA A N 1
ATOM 919 C CA . ALA A 1 118 ? 8.836 6.84 -3.846 1 98.94 118 ALA A CA 1
ATOM 920 C C . ALA A 1 118 ? 8.766 6.375 -5.297 1 98.94 118 ALA A C 1
ATOM 922 O O . ALA A 1 118 ? 9.547 6.82 -6.141 1 98.94 118 ALA A O 1
ATOM 923 N N . TYR A 1 119 ? 7.91 5.453 -5.539 1 98.94 119 TYR A N 1
ATOM 924 C CA . TYR A 1 119 ? 7.395 5.238 -6.887 1 98.94 119 TYR A CA 1
ATOM 925 C C . TYR A 1 119 ? 6.039 5.914 -7.066 1 98.94 119 TYR A C 1
ATOM 927 O O . TYR A 1 119 ? 5.148 5.77 -6.227 1 98.94 119 TYR A O 1
ATOM 935 N N . VAL A 1 120 ? 5.953 6.684 -8.102 1 98.94 120 VAL A N 1
ATOM 936 C CA . VAL A 1 120 ? 4.738 7.434 -8.406 1 98.94 120 VAL A CA 1
ATOM 937 C C . VAL A 1 120 ? 4.254 7.086 -9.812 1 98.94 120 VAL A C 1
ATOM 939 O O . VAL A 1 120 ? 5.027 7.137 -10.773 1 98.94 120 VAL A O 1
ATOM 942 N N . THR A 1 121 ? 3.01 6.668 -9.914 1 98.88 121 THR A N 1
ATOM 943 C CA . THR A 1 121 ? 2.383 6.32 -11.18 1 98.88 121 THR A CA 1
ATOM 944 C C . THR A 1 121 ? 1.372 7.387 -11.594 1 98.88 121 THR A C 1
ATOM 946 O O . THR A 1 121 ? 0.461 7.715 -10.836 1 98.88 121 THR A O 1
ATOM 949 N N . ASN A 1 122 ? 1.635 7.91 -12.773 1 98.75 122 ASN A N 1
ATOM 950 C CA . ASN A 1 122 ? 0.762 8.969 -13.266 1 98.75 122 ASN A CA 1
ATOM 951 C C . ASN A 1 122 ? 0.078 8.57 -14.57 1 98.75 122 ASN A C 1
ATOM 953 O O . ASN A 1 122 ? 0.585 7.723 -15.312 1 98.75 122 ASN A O 1
ATOM 957 N N . ASN A 1 123 ? -1.044 9.125 -14.75 1 98.06 123 ASN A N 1
ATOM 958 C CA . ASN A 1 123 ? -1.764 9.148 -16.016 1 98.06 123 ASN A CA 1
ATOM 959 C C . ASN A 1 123 ? -2.594 10.422 -16.172 1 98.06 123 ASN A C 1
ATOM 961 O O . ASN A 1 123 ? -2.217 11.477 -15.656 1 98.06 123 ASN A O 1
ATOM 965 N N . ARG A 1 124 ? -3.506 10.406 -17.047 1 97.31 124 ARG A N 1
ATOM 966 C CA . ARG A 1 124 ? -4.547 11.422 -17.141 1 97.31 124 ARG A CA 1
ATOM 967 C C . ARG A 1 124 ? -5.895 10.875 -16.688 1 97.31 124 ARG A C 1
ATOM 969 O O . ARG A 1 124 ? -6.613 10.25 -17.469 1 97.31 124 ARG A O 1
ATOM 976 N N . ILE A 1 125 ? -6.27 11.141 -15.469 1 97 125 ILE A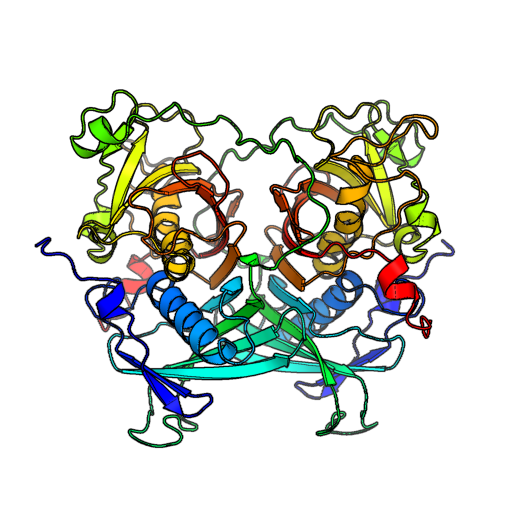 N 1
ATOM 977 C CA . ILE A 1 125 ? -7.422 10.516 -14.82 1 97 125 ILE A CA 1
ATOM 978 C C . ILE A 1 125 ? -8.688 10.812 -15.625 1 97 125 ILE A C 1
ATOM 980 O O . ILE A 1 125 ? -9.516 9.922 -15.836 1 97 125 ILE A O 1
ATOM 984 N N . GLU A 1 126 ? -8.82 12 -16.125 1 94.81 126 GLU A N 1
ATOM 985 C CA . GLU A 1 126 ? -10.008 12.391 -16.875 1 94.81 126 GLU A CA 1
ATOM 986 C C . GLU A 1 126 ? -10.148 11.586 -18.156 1 94.81 126 GLU A C 1
ATOM 988 O O . GLU A 1 126 ? -11.242 11.484 -18.719 1 94.81 126 GLU A O 1
ATOM 993 N N . ALA A 1 127 ? -9.07 11.039 -18.609 1 95.38 127 ALA A N 1
ATOM 994 C CA . ALA A 1 127 ? -9.07 10.32 -19.891 1 95.38 127 ALA A CA 1
ATOM 995 C C . ALA A 1 127 ? -9.258 8.82 -19.656 1 95.38 127 ALA A C 1
ATOM 997 O O . ALA A 1 127 ? -9.344 8.055 -20.625 1 95.38 127 ALA A O 1
ATOM 998 N N . GLU A 1 128 ? -9.336 8.398 -18.406 1 95.94 128 GLU A N 1
ATOM 999 C CA . GLU A 1 128 ? -9.539 6.977 -18.141 1 95.94 128 GLU A CA 1
ATOM 1000 C C . GLU A 1 128 ? -10.859 6.484 -18.719 1 95.94 128 GLU A C 1
ATOM 1002 O O . GLU A 1 128 ? -11.867 7.195 -18.688 1 95.94 128 GLU A O 1
ATOM 1007 N N . SER A 1 129 ? -10.797 5.316 -19.25 1 94.44 129 SER A N 1
ATOM 1008 C CA . SER A 1 129 ? -11.977 4.66 -19.812 1 94.44 129 SER A CA 1
ATOM 1009 C C . SER A 1 129 ? -11.914 3.15 -19.594 1 94.44 129 SER A C 1
ATOM 1011 O O . SER A 1 129 ? -10.836 2.586 -19.422 1 94.44 129 SER A O 1
ATOM 1013 N N . GLY A 1 130 ? -13.039 2.543 -19.547 1 93.62 130 GLY A N 1
ATOM 1014 C CA . GLY A 1 130 ? -13.117 1.105 -19.344 1 93.62 130 GLY A CA 1
ATOM 1015 C C . GLY A 1 130 ? -14.234 0.691 -18.406 1 93.62 130 GLY A C 1
ATOM 1016 O O . GLY A 1 130 ? -15.164 1.464 -18.172 1 93.62 130 GLY A O 1
ATOM 1017 N N . LEU A 1 131 ? -14.133 -0.466 -17.953 1 94.62 131 LEU A N 1
ATOM 1018 C CA . LEU A 1 131 ? -15.195 -1.101 -17.172 1 94.62 131 LEU A CA 1
ATOM 1019 C C . LEU A 1 131 ? -15.398 -0.387 -15.844 1 94.62 131 LEU A C 1
ATOM 1021 O O . LEU A 1 131 ? -14.43 -0.055 -15.156 1 94.62 131 LEU A O 1
ATOM 1025 N N . THR A 1 132 ? -16.609 -0.051 -15.523 1 96.12 132 THR A N 1
ATOM 1026 C CA . THR A 1 132 ? -17.031 0.433 -14.219 1 96.12 132 THR A CA 1
ATOM 1027 C C . THR A 1 132 ? -18.078 -0.493 -13.617 1 96.12 132 THR A C 1
ATOM 1029 O O . THR A 1 132 ? -19.047 -0.867 -14.289 1 96.12 132 THR A O 1
ATOM 1032 N N . LEU A 1 133 ? -17.828 -0.938 -12.406 1 95.94 133 LEU A N 1
ATOM 1033 C CA . LEU A 1 133 ? -18.75 -1.817 -11.695 1 95.94 133 LEU A CA 1
ATOM 1034 C C . LEU A 1 133 ? -19.094 -1.25 -10.32 1 95.94 133 LEU A C 1
ATOM 1036 O O . LEU A 1 133 ? -18.219 -0.728 -9.625 1 95.94 133 LEU A O 1
ATOM 1040 N N . THR A 1 134 ? -20.359 -1.342 -9.945 1 95.25 134 THR A N 1
ATOM 1041 C CA . THR A 1 134 ? -20.75 -0.928 -8.602 1 95.25 134 THR A CA 1
ATOM 1042 C C . THR A 1 134 ? -20.344 -1.971 -7.57 1 95.25 134 THR A C 1
ATOM 1044 O O . THR A 1 134 ? -20.891 -3.072 -7.535 1 95.25 134 THR A O 1
ATOM 1047 N N . THR A 1 135 ? -19.469 -1.662 -6.668 1 96.19 135 THR A N 1
ATOM 1048 C CA . THR A 1 135 ? -18.891 -2.639 -5.754 1 96.19 135 THR A CA 1
ATOM 1049 C C . THR A 1 135 ? -19.797 -2.871 -4.555 1 96.19 135 THR A C 1
ATOM 1051 O O . THR A 1 135 ? -19.734 -3.92 -3.912 1 96.19 135 THR A O 1
ATOM 1054 N N . GLY A 1 136 ? -20.609 -1.861 -4.223 1 92.94 136 GLY A N 1
ATOM 1055 C CA . GLY A 1 136 ? -21.422 -1.938 -3.02 1 92.94 136 GLY A CA 1
ATOM 1056 C C . GLY A 1 136 ? -20.625 -1.766 -1.745 1 92.94 136 GLY A C 1
ATOM 1057 O O . GLY A 1 136 ? -21.078 -2.127 -0.66 1 92.94 136 GLY A O 1
ATOM 1058 N N . PHE A 1 137 ? -19.469 -1.212 -1.889 1 94.88 137 PHE A N 1
ATOM 1059 C CA . PHE A 1 137 ? -18.609 -1.004 -0.732 1 94.88 137 PHE A CA 1
ATOM 1060 C C . PHE A 1 137 ? -19.266 -0.051 0.264 1 94.88 137 PHE A C 1
ATOM 1062 O O . PHE A 1 137 ? -19.75 1.013 -0.117 1 94.88 137 PHE A O 1
ATOM 1069 N N . GLU A 1 138 ? -19.219 -0.495 1.498 1 92.75 138 GLU A N 1
ATOM 1070 C CA . GLU A 1 138 ? -19.688 0.312 2.623 1 92.75 138 GLU A CA 1
ATOM 1071 C C . GLU A 1 138 ? -18.812 0.086 3.859 1 92.75 138 GLU A C 1
ATOM 1073 O O . GLU A 1 138 ? -18.312 -1.019 4.078 1 92.75 138 GLU A O 1
ATOM 1078 N N . LEU A 1 139 ? -18.641 1.143 4.617 1 93.62 139 LEU A N 1
ATOM 1079 C CA . LEU A 1 139 ? -17.938 1.029 5.891 1 93.62 139 LEU A CA 1
ATOM 1080 C C . LEU A 1 139 ? -18.734 0.19 6.879 1 93.62 139 LEU A C 1
ATOM 1082 O O . LEU A 1 139 ? -19.969 0.247 6.898 1 93.62 139 LEU A O 1
ATOM 1086 N N . ARG A 1 140 ? -17.859 -0.524 7.652 1 90 140 ARG A N 1
ATOM 1087 C CA . ARG A 1 140 ? -18.516 -1.071 8.844 1 90 140 ARG A CA 1
ATOM 1088 C C . ARG A 1 140 ? -18.969 0.042 9.781 1 90 140 ARG A C 1
ATOM 1090 O O . ARG A 1 140 ? -18.188 0.934 10.117 1 90 140 ARG A O 1
ATOM 1097 N N . GLN A 1 141 ? -20.234 0.146 10.086 1 92.31 141 GLN A N 1
ATOM 1098 C CA . GLN A 1 141 ? -20.797 1.178 10.953 1 92.31 141 GLN A CA 1
ATOM 1099 C C . GLN A 1 141 ? -20.578 2.568 10.367 1 92.31 141 GLN A C 1
ATOM 1101 O O . GLN A 1 141 ? -19.828 3.377 10.922 1 92.31 141 GLN A O 1
ATOM 1106 N N . PRO A 1 142 ? -21.156 2.91 9.359 1 93.94 142 PRO A N 1
ATOM 1107 C CA . PRO A 1 142 ? -21 4.234 8.758 1 93.94 142 PRO A CA 1
ATOM 1108 C C . PRO A 1 142 ? -21.344 5.367 9.719 1 93.94 142 PRO A C 1
ATOM 1110 O O . PRO A 1 142 ? -22.234 5.223 10.555 1 93.94 142 PRO A O 1
ATOM 1113 N N . PRO A 1 143 ? -20.625 6.473 9.617 1 96.12 143 PRO A N 1
ATOM 1114 C CA . PRO A 1 143 ? -20.922 7.598 10.508 1 96.12 143 PRO A CA 1
ATOM 1115 C C . PRO A 1 143 ? -22.25 8.273 10.18 1 96.12 143 PRO A C 1
ATOM 1117 O O . PRO A 1 143 ? -22.781 8.102 9.086 1 96.12 143 PRO A O 1
ATOM 1120 N N . PRO A 1 144 ? -22.812 9 11.125 1 96.25 144 PRO A N 1
ATOM 1121 C CA . PRO A 1 144 ? -24.047 9.758 10.883 1 96.25 144 PRO A CA 1
ATOM 1122 C C . PRO A 1 144 ? -23.844 10.922 9.922 1 96.25 144 PRO A C 1
ATOM 1124 O O . PRO A 1 144 ? -22.703 11.281 9.625 1 96.25 144 PRO A O 1
ATOM 1127 N N . PRO A 1 145 ? -24.906 11.406 9.406 1 95.56 145 PRO A N 1
ATOM 1128 C CA . PRO A 1 145 ? -24.797 12.523 8.469 1 95.56 145 PRO A CA 1
ATOM 1129 C C . PRO A 1 145 ? -24.172 13.766 9.102 1 95.56 145 PRO A C 1
ATOM 1131 O O . PRO A 1 145 ? -24.094 13.859 10.328 1 95.56 145 PRO A O 1
ATOM 1134 N N . VAL A 1 146 ? -23.719 14.633 8.258 1 97.88 146 VAL A N 1
ATOM 1135 C CA . VAL A 1 146 ? -23.125 15.891 8.688 1 97.88 146 VAL A CA 1
ATOM 1136 C C . VAL A 1 146 ? -23.891 17.062 8.078 1 97.88 146 VAL A C 1
ATOM 1138 O O . VAL A 1 146 ? -24.469 16.938 6.992 1 97.88 146 VAL A O 1
ATOM 1141 N N . ASN A 1 147 ? -24.031 18.109 8.812 1 97.94 147 ASN A N 1
ATOM 1142 C CA . ASN A 1 147 ? -24.344 19.438 8.273 1 97.94 147 ASN A CA 1
ATOM 1143 C C . ASN A 1 147 ? -23.125 20.344 8.266 1 97.94 147 ASN A C 1
ATOM 1145 O O . ASN A 1 147 ? -22.766 20.938 9.289 1 97.94 147 ASN A O 1
ATOM 1149 N N . LEU A 1 148 ? -22.484 20.484 7.129 1 97.69 148 LEU A N 1
ATOM 1150 C CA . LEU A 1 148 ? -21.172 21.125 7.031 1 97.69 148 LEU A CA 1
ATOM 1151 C C . LEU A 1 148 ? -21.266 22.609 7.387 1 97.69 148 LEU A C 1
ATOM 1153 O O . LEU A 1 148 ? -20.328 23.172 7.945 1 97.69 148 LEU A O 1
ATOM 1157 N N . THR A 1 149 ? -22.359 23.219 7.062 1 96.94 149 THR A N 1
ATOM 1158 C CA . THR A 1 149 ? -22.547 24.609 7.445 1 96.94 149 THR A CA 1
ATOM 1159 C C . THR A 1 149 ? -22.578 24.766 8.961 1 96.94 149 THR A C 1
ATOM 1161 O O . THR A 1 149 ? -21.922 25.625 9.523 1 96.94 149 THR A O 1
ATOM 1164 N N . LYS A 1 150 ? -23.312 23.875 9.602 1 97.81 150 LYS A N 1
ATOM 1165 C CA . LYS A 1 150 ? -23.391 23.891 11.062 1 97.81 150 LYS A CA 1
ATOM 1166 C C . LYS A 1 150 ? -22.062 23.453 11.688 1 97.81 150 LYS A C 1
ATOM 11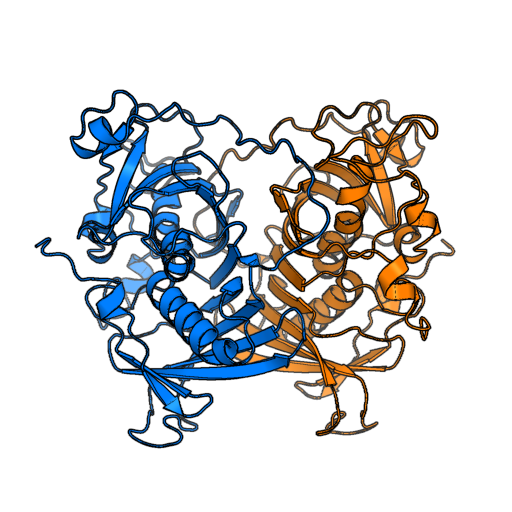68 O O . LYS A 1 150 ? -21.703 23.922 12.766 1 97.81 150 LYS A O 1
ATOM 1173 N N . LEU A 1 151 ? -21.391 22.578 11.016 1 97.81 151 LEU A N 1
ATOM 1174 C CA . LEU A 1 151 ? -20.125 22.078 11.523 1 97.81 151 LEU A CA 1
ATOM 1175 C C . LEU A 1 151 ? -19.094 23.203 11.625 1 97.81 151 LEU A C 1
ATOM 1177 O O . LEU A 1 151 ? -18.375 23.312 12.617 1 97.81 151 LEU A O 1
ATOM 1181 N N . ALA A 1 152 ? -19.094 24.062 10.633 1 95.19 152 ALA A N 1
ATOM 1182 C CA . ALA A 1 152 ? -18.156 25.188 10.602 1 95.19 152 ALA A CA 1
ATOM 1183 C C . ALA A 1 152 ? -18.344 26.094 11.812 1 95.19 152 ALA A C 1
ATOM 1185 O O . ALA A 1 152 ? -17.375 26.719 12.289 1 95.19 152 ALA A O 1
ATOM 1186 N N . ASP A 1 153 ? -19.578 26.125 12.336 1 95.25 153 ASP A N 1
ATOM 1187 C CA . ASP A 1 153 ? -19.891 26.953 13.492 1 95.25 153 ASP A CA 1
ATOM 1188 C C . ASP A 1 153 ? -19.906 26.125 14.773 1 95.25 153 ASP A C 1
ATOM 1190 O O . ASP A 1 153 ? -20.391 26.594 15.812 1 95.25 153 ASP A O 1
ATOM 1194 N N . GLU A 1 154 ? -19.516 24.906 14.609 1 95.38 154 GLU A N 1
ATOM 1195 C CA . GLU A 1 154 ? -19.453 23.969 15.742 1 95.38 154 GLU A CA 1
ATOM 1196 C C . GLU A 1 154 ? -20.844 23.75 16.344 1 95.38 154 GLU A C 1
ATOM 1198 O O . GLU A 1 154 ? -20.984 23.672 17.578 1 95.38 154 GLU A O 1
ATOM 1203 N N . LYS A 1 155 ? -21.797 23.688 15.484 1 97.19 155 LYS A N 1
ATOM 1204 C CA . LYS A 1 155 ? -23.188 23.516 15.93 1 97.19 155 LYS A CA 1
ATOM 1205 C C . LYS A 1 155 ? -23.797 22.234 15.367 1 97.19 155 LYS A C 1
ATOM 1207 O O . LYS A 1 155 ? -24.984 21.984 15.531 1 97.19 155 LYS A O 1
ATOM 1212 N N . ASP A 1 156 ? -23 21.469 14.641 1 98.19 156 ASP A N 1
ATOM 1213 C CA . ASP A 1 156 ? -23.516 20.203 14.125 1 98.19 156 ASP A CA 1
ATOM 1214 C C . ASP A 1 156 ? -23.938 19.266 15.258 1 98.19 156 ASP A C 1
ATOM 1216 O O . ASP A 1 156 ? -23.234 19.156 16.266 1 98.19 156 ASP A O 1
ATOM 1220 N N . PRO A 1 157 ? -25.062 18.625 15.156 1 97.38 157 PRO A N 1
ATOM 1221 C CA . PRO A 1 157 ? -25.562 17.797 16.266 1 97.38 157 PRO A CA 1
ATOM 1222 C C . PRO A 1 157 ? -24.734 16.531 16.469 1 97.38 157 PRO A C 1
ATOM 1224 O O . PRO A 1 157 ? -24.719 15.977 17.562 1 97.38 157 PRO A O 1
ATOM 1227 N N . ASN A 1 158 ? -24.047 16.078 15.422 1 97.94 158 ASN A N 1
ATOM 1228 C CA . ASN A 1 158 ? -23.391 14.781 15.5 1 97.94 158 ASN A CA 1
ATOM 1229 C C . ASN A 1 158 ? -21.875 14.93 15.602 1 97.94 158 ASN A C 1
ATOM 1231 O O . ASN A 1 158 ? -21.188 13.984 15.984 1 97.94 158 ASN A O 1
ATOM 1235 N N . TRP A 1 159 ? -21.359 16.016 15.164 1 98.06 159 TRP A N 1
ATOM 1236 C CA . TRP A 1 159 ? -19.922 16.219 15.023 1 98.06 159 TRP A CA 1
ATOM 1237 C C . TRP A 1 159 ? -19.453 17.406 15.852 1 98.06 159 TRP A C 1
ATOM 1239 O O . TRP A 1 159 ? -20.219 18.344 16.078 1 98.06 159 TRP A O 1
ATOM 1249 N N . GLU A 1 160 ? -18.219 17.344 16.281 1 97.5 160 GLU A N 1
ATOM 1250 C CA . GLU A 1 160 ? -17.609 18.422 17.062 1 97.5 160 GLU A CA 1
ATOM 1251 C C . GLU A 1 160 ? -16.125 18.562 16.75 1 97.5 160 GLU A C 1
ATOM 1253 O O . GLU A 1 160 ? -15.516 17.641 16.203 1 97.5 160 GLU A O 1
ATOM 1258 N N . ARG A 1 161 ? -15.617 19.703 17.062 1 96.81 161 ARG A N 1
ATOM 1259 C CA . ARG A 1 161 ? -14.188 19.938 16.859 1 96.81 161 ARG A CA 1
ATOM 1260 C C . ARG A 1 161 ? -13.352 19.016 17.75 1 96.81 161 ARG A C 1
ATOM 1262 O O . ARG A 1 161 ? -13.648 18.844 18.938 1 96.81 161 ARG A O 1
ATOM 1269 N N . LEU A 1 162 ? -12.398 18.359 17.094 1 94.75 162 LEU A N 1
ATOM 1270 C CA . LEU A 1 162 ? -11.477 17.5 17.828 1 94.75 162 LEU A CA 1
ATOM 1271 C C . LEU A 1 162 ? -10.258 18.297 18.297 1 94.75 162 LEU A C 1
ATOM 1273 O O . LEU A 1 162 ? -9.594 18.953 17.484 1 94.75 162 LEU A O 1
ATOM 1277 N N . HIS A 1 163 ? -10 18.281 19.578 1 89.44 163 HIS A N 1
ATOM 1278 C CA . HIS A 1 163 ? -8.781 18.859 20.156 1 89.44 163 HIS A CA 1
ATOM 1279 C C . HIS A 1 163 ? -8.18 17.938 21.203 1 89.44 163 HIS A C 1
ATOM 1281 O O . HIS A 1 163 ? -8.836 17.594 22.188 1 89.44 163 HIS A O 1
ATOM 1287 N N . MET A 1 164 ? -7.031 17.469 20.891 1 85.38 164 MET A N 1
ATOM 1288 C CA . MET A 1 164 ? -6.293 16.625 21.828 1 85.38 164 MET A CA 1
ATOM 1289 C C . MET A 1 164 ? -4.988 17.297 22.25 1 85.38 164 MET A C 1
ATOM 1291 O O . MET A 1 164 ? -4.434 18.109 21.5 1 85.38 164 MET A O 1
ATOM 1295 N N . ILE A 1 165 ? -4.449 16.922 23.391 1 80.19 165 ILE A N 1
ATOM 1296 C CA . ILE A 1 165 ? -3.219 17.484 23.938 1 80.19 165 ILE A CA 1
ATOM 1297 C C . ILE A 1 165 ? -2.074 17.266 22.938 1 80.19 165 ILE A C 1
ATOM 1299 O O . ILE A 1 165 ? -1.225 18.141 22.766 1 80.19 165 ILE A O 1
ATOM 1303 N N . VAL A 1 166 ? -2.09 16.172 22.25 1 81.5 166 VAL A N 1
ATOM 1304 C CA . VAL A 1 166 ? -1.02 15.844 21.312 1 81.5 166 VAL A CA 1
ATOM 1305 C C . VAL A 1 166 ? -1.007 16.859 20.172 1 81.5 166 VAL A C 1
ATOM 1307 O O . VAL A 1 166 ? 0.053 17.172 19.625 1 81.5 166 VAL A O 1
ATOM 1310 N N . MET A 1 167 ? -2.123 17.438 19.859 1 85 167 MET A N 1
ATOM 1311 C CA . MET A 1 167 ? -2.219 18.422 18.797 1 85 167 MET A CA 1
ATOM 1312 C C . MET A 1 167 ? -1.57 19.734 19.203 1 85 167 MET A C 1
ATOM 1314 O O . MET A 1 167 ? -1.117 20.516 18.359 1 85 167 MET A O 1
ATOM 1318 N N . ASP A 1 168 ? -1.481 19.922 20.547 1 83.62 168 ASP A N 1
ATOM 1319 C CA . ASP A 1 168 ? -0.777 21.094 21.062 1 83.62 168 ASP A CA 1
ATOM 1320 C C . ASP A 1 168 ? 0.734 20.875 21.047 1 83.62 168 ASP A C 1
ATOM 1322 O O . ASP A 1 168 ? 1.501 21.828 20.922 1 83.62 168 ASP A O 1
ATOM 1326 N N . MET A 1 169 ? 1.055 19.594 21.141 1 81.69 169 MET A N 1
ATOM 1327 C CA . MET A 1 169 ? 2.473 19.25 21.172 1 81.69 169 MET A CA 1
ATOM 1328 C C . MET A 1 169 ? 3.059 19.219 19.766 1 81.69 169 MET A C 1
ATOM 1330 O O . MET A 1 169 ? 4.273 19.344 19.594 1 81.69 169 MET A O 1
ATOM 1334 N N . AL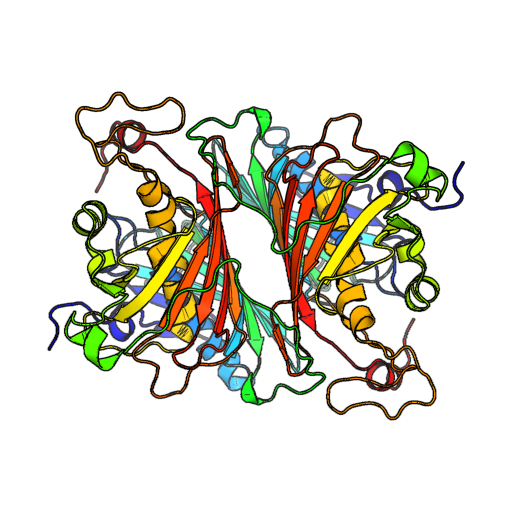A A 1 170 ? 2.229 19.016 18.797 1 83.12 170 ALA A N 1
ATOM 1335 C CA . ALA A 1 170 ? 2.623 19.047 17.391 1 83.12 170 ALA A CA 1
ATOM 1336 C C . ALA A 1 170 ? 1.914 20.172 16.641 1 83.12 170 ALA A C 1
ATOM 1338 O O . ALA A 1 170 ? 0.884 19.953 15.992 1 83.12 170 ALA A O 1
ATOM 1339 N N . PRO A 1 171 ? 2.553 21.297 16.625 1 81.56 171 PRO A N 1
ATOM 1340 C CA . PRO A 1 171 ? 1.849 22.484 16.141 1 81.56 171 PRO A CA 1
ATOM 1341 C C . PRO A 1 171 ? 1.417 22.344 14.672 1 81.56 171 PRO A C 1
ATOM 1343 O O . PRO A 1 171 ? 0.425 22.953 14.258 1 81.56 171 PRO A O 1
ATOM 1346 N N . MET A 1 172 ? 2.115 21.5 13.938 1 87.44 172 MET A N 1
ATOM 1347 C CA . MET A 1 172 ? 1.749 21.344 12.531 1 87.44 172 MET A CA 1
ATOM 1348 C C . MET A 1 172 ? 0.351 20.75 12.391 1 87.44 172 MET A C 1
ATOM 1350 O O . MET A 1 172 ? -0.31 20.938 11.375 1 87.44 172 MET A O 1
ATOM 1354 N N . MET A 1 173 ? -0.129 20.031 13.414 1 90.06 173 MET A N 1
ATOM 1355 C CA . MET A 1 173 ? -1.453 19.422 13.359 1 90.06 173 MET A CA 1
ATOM 1356 C C . MET A 1 173 ? -2.547 20.484 13.406 1 90.06 173 MET A C 1
ATOM 1358 O O . MET A 1 173 ? -3.699 20.203 13.07 1 90.06 173 MET A O 1
ATOM 1362 N N . GLN A 1 174 ? -2.146 21.688 13.758 1 91.81 174 GLN A N 1
ATOM 1363 C CA . GLN A 1 174 ? -3.117 22.781 13.844 1 91.81 174 GLN A CA 1
ATOM 1364 C C . GLN A 1 174 ? -3.395 23.375 12.461 1 91.81 174 GLN A C 1
ATOM 1366 O O . GLN A 1 174 ? -4.34 24.141 12.297 1 91.81 174 GLN A O 1
ATOM 1371 N N . HIS A 1 175 ? -2.574 23 11.492 1 95.81 175 HIS A N 1
ATOM 1372 C CA . HIS A 1 175 ? -2.777 23.484 10.133 1 95.81 175 HIS A CA 1
ATOM 1373 C C . HIS A 1 175 ? -4.039 22.891 9.516 1 95.81 175 HIS A C 1
ATOM 1375 O O . HIS A 1 175 ? -4.508 23.375 8.477 1 95.81 175 HIS A O 1
ATOM 1381 N N . VAL A 1 176 ? -4.621 21.906 10.188 1 96.69 176 VAL A N 1
ATOM 1382 C CA . VAL A 1 176 ? -5.863 21.25 9.781 1 96.69 176 VAL A CA 1
ATOM 1383 C C . VAL A 1 176 ? -6.859 21.266 10.938 1 96.69 176 VAL A C 1
ATOM 1385 O O . VAL A 1 176 ? -6.484 21.031 12.086 1 96.69 176 VAL A O 1
ATOM 1388 N N . GLU A 1 177 ? -8.062 21.625 10.648 1 96.88 177 GLU A N 1
ATOM 1389 C CA . GLU A 1 177 ? -9.148 21.438 11.609 1 96.88 177 GLU A CA 1
ATOM 1390 C C . GLU A 1 177 ? -9.734 20.031 11.508 1 96.88 177 GLU A C 1
ATOM 1392 O O . GLU A 1 177 ? -10.117 19.594 10.422 1 96.88 177 GLU A O 1
ATOM 1397 N N . PHE A 1 178 ? -9.781 19.406 12.617 1 97.56 178 PHE A N 1
ATOM 1398 C CA . PHE A 1 178 ? -10.352 18.062 12.711 1 97.56 178 PHE A CA 1
ATOM 1399 C C . PHE A 1 178 ? -11.695 18.094 13.422 1 97.56 178 PHE A C 1
ATOM 1401 O O . PHE A 1 178 ? -11.844 18.781 14.445 1 97.56 178 PHE A O 1
ATOM 1408 N N . TYR A 1 179 ? -12.648 17.422 12.883 1 98.19 179 TYR A N 1
ATOM 1409 C CA . TYR A 1 179 ? -13.945 17.234 13.531 1 98.19 179 TYR A CA 1
ATOM 1410 C C . TYR A 1 179 ? -14.281 15.758 13.672 1 98.19 179 TYR A C 1
ATOM 1412 O O . TYR A 1 179 ? -14.148 14.984 12.719 1 98.19 179 TYR A O 1
ATOM 1420 N N . THR A 1 180 ? -14.672 15.391 14.852 1 97.75 180 THR A N 1
ATOM 1421 C CA . THR A 1 180 ? -14.938 13.992 15.156 1 97.75 180 THR A CA 1
ATOM 1422 C C . THR A 1 180 ? -16.375 13.812 15.641 1 97.75 180 THR A C 1
ATOM 1424 O O . THR A 1 180 ? -17.094 14.789 15.844 1 97.75 180 THR A O 1
ATOM 1427 N N . LEU A 1 181 ? -16.766 12.578 15.766 1 97.31 181 LEU A N 1
ATOM 1428 C CA . LEU A 1 181 ? -18.094 12.25 16.25 1 97.31 181 LEU A CA 1
ATOM 1429 C C . LEU A 1 181 ? -18.234 12.562 17.734 1 97.31 181 LEU A C 1
ATOM 1431 O O . LEU A 1 181 ? -17.344 12.242 18.531 1 97.31 181 LEU A O 1
ATOM 1435 N N . LYS A 1 182 ? -19.328 13.219 18.125 1 95.62 182 LYS A N 1
ATOM 1436 C CA . LYS A 1 182 ? -19.656 13.445 19.531 1 95.62 182 LYS A CA 1
ATOM 1437 C C . LYS A 1 182 ? -19.859 12.125 20.281 1 95.62 182 LYS A C 1
ATOM 1439 O O . LYS A 1 182 ? -19.391 11.961 21.406 1 95.62 182 LYS A O 1
ATOM 1444 N N . ASN A 1 183 ? -20.578 11.227 19.641 1 92.25 183 ASN A N 1
ATOM 1445 C CA . ASN A 1 183 ? -20.844 9.891 20.188 1 92.25 183 ASN A CA 1
ATOM 1446 C C . ASN A 1 183 ? -20.25 8.805 19.297 1 92.25 183 ASN A C 1
ATOM 1448 O O . ASN A 1 183 ? -20.953 8.203 18.484 1 92.25 183 ASN A O 1
ATOM 1452 N N . LYS A 1 184 ? -19 8.586 19.609 1 88.81 184 LYS A N 1
ATOM 1453 C CA . LYS A 1 184 ? -18.297 7.57 18.828 1 88.81 184 LYS A CA 1
ATOM 1454 C C . LYS A 1 184 ? -18.75 6.164 19.219 1 88.81 184 LYS A C 1
ATOM 1456 O O . LYS A 1 184 ? -18.766 5.812 20.391 1 88.81 184 LYS A O 1
ATOM 1461 N N . THR A 1 185 ? -19.125 5.371 18.219 1 86.06 185 THR A N 1
ATOM 1462 C CA . THR A 1 185 ? -19.562 4.004 18.453 1 86.06 185 THR A CA 1
ATOM 1463 C C . THR A 1 185 ? -18.562 2.996 17.906 1 86.06 185 THR A C 1
ATOM 1465 O O . THR A 1 185 ? -18.672 1.796 18.156 1 86.06 185 THR A O 1
ATOM 1468 N N . THR A 1 186 ? -17.594 3.49 17.172 1 88.69 186 THR A N 1
ATOM 1469 C CA . THR A 1 186 ? -16.594 2.602 16.594 1 88.69 186 THR A CA 1
ATOM 1470 C C . THR A 1 186 ? -15.5 2.266 17.594 1 88.69 186 THR A C 1
ATOM 1472 O O . THR A 1 186 ? -15.445 2.857 18.688 1 88.69 186 THR A O 1
ATOM 1475 N N . SER A 1 187 ? -14.703 1.266 17.25 1 92.38 187 SER A N 1
ATOM 1476 C CA . SER A 1 187 ? -13.586 0.829 18.078 1 92.38 187 SER A CA 1
ATOM 1477 C C . SER A 1 187 ? -12.625 1.979 18.359 1 92.38 187 SER A C 1
ATOM 1479 O O . SER A 1 187 ? -12.555 2.943 17.594 1 92.38 187 SER A O 1
ATOM 1481 N N . PRO A 1 188 ? -11.891 1.902 19.547 1 93.25 188 PRO A N 1
ATOM 1482 C CA . PRO A 1 188 ? -10.859 2.914 19.797 1 93.25 188 PRO A CA 1
ATOM 1483 C C . PRO A 1 188 ? -9.805 2.977 18.703 1 93.25 188 PRO A C 1
ATOM 1485 O O . PRO A 1 188 ? -9.07 3.963 18.594 1 93.25 188 PRO A O 1
ATOM 1488 N N . ALA A 1 189 ? -9.742 1.926 17.859 1 96 189 ALA A N 1
ATOM 1489 C CA . ALA A 1 189 ? -8.742 1.838 16.797 1 96 189 ALA A CA 1
ATOM 1490 C C . ALA A 1 189 ? -9.297 2.391 15.492 1 96 189 ALA A C 1
ATOM 1492 O O . ALA A 1 189 ? -8.898 1.954 14.406 1 96 189 ALA A O 1
ATOM 1493 N N . SER A 1 190 ? -10.266 3.254 15.617 1 96.38 190 SER A N 1
ATOM 1494 C CA . SER A 1 190 ? -10.844 3.865 14.422 1 96.38 190 SER A CA 1
ATOM 1495 C C . SER A 1 190 ? -11.281 5.301 14.695 1 96.38 190 SER A C 1
ATOM 1497 O O . SER A 1 190 ? -11.711 5.625 15.805 1 96.38 190 SER A O 1
ATOM 1499 N N . TRP A 1 191 ? -11.164 6.195 13.672 1 96.75 191 TRP A N 1
ATOM 1500 C CA . TRP A 1 191 ? -11.656 7.57 13.711 1 96.75 191 TRP A CA 1
ATOM 1501 C C . TRP A 1 191 ? -12.406 7.918 12.43 1 96.75 191 TRP A C 1
ATOM 1503 O O . TRP A 1 191 ? -11.977 7.547 11.328 1 96.75 191 TRP A O 1
ATOM 1513 N N . ASP A 1 192 ? -13.531 8.516 12.57 1 97.69 192 ASP A N 1
ATOM 1514 C CA . ASP A 1 192 ? -14.148 9.297 11.5 1 97.69 192 ASP A CA 1
ATOM 1515 C C . ASP A 1 192 ? -13.883 10.789 11.695 1 97.69 192 ASP A C 1
ATOM 1517 O O . ASP A 1 192 ? -14.219 11.352 12.734 1 97.69 192 ASP A O 1
ATOM 1521 N N . LEU A 1 193 ? -13.336 11.383 10.633 1 98.25 193 LEU A N 1
ATOM 1522 C CA . LEU A 1 193 ? -12.945 12.781 10.781 1 98.25 193 LEU A CA 1
ATOM 1523 C C . LEU A 1 193 ? -13.367 13.594 9.555 1 98.25 193 LEU A C 1
ATOM 1525 O O . LEU A 1 193 ? -13.141 13.172 8.422 1 98.25 193 LEU A O 1
ATOM 1529 N N . TRP A 1 194 ? -14.023 14.672 9.805 1 98.69 194 TRP A N 1
ATOM 1530 C CA . TRP A 1 194 ? -14.102 15.734 8.797 1 98.69 194 TRP A CA 1
ATOM 1531 C C . TRP A 1 194 ? -12.938 16.719 8.945 1 98.69 194 TRP A C 1
ATOM 1533 O O . TRP A 1 194 ? -12.539 17.047 10.07 1 98.69 194 TRP A O 1
ATOM 1543 N N . LEU A 1 195 ? -12.406 17.109 7.812 1 98.5 195 LEU A N 1
ATOM 1544 C CA . LEU A 1 195 ? -11.211 17.938 7.836 1 98.5 195 LEU A CA 1
ATOM 1545 C C . LEU A 1 195 ? -11.359 19.141 6.906 1 98.5 195 LEU A C 1
ATOM 1547 O O . LEU A 1 195 ? -11.906 19.016 5.809 1 98.5 195 LEU A O 1
ATOM 1551 N N . ARG A 1 196 ? -10.867 20.219 7.219 1 98.06 196 ARG A N 1
ATOM 1552 C CA . ARG A 1 196 ? -10.594 21.359 6.355 1 98.06 196 ARG A CA 1
ATOM 1553 C C . ARG A 1 196 ? -9.336 22.094 6.801 1 98.06 196 ARG A C 1
ATOM 1555 O O . ARG A 1 196 ? -8.906 21.969 7.949 1 98.06 196 ARG A O 1
ATOM 1562 N N . MET A 1 197 ? -8.688 22.812 5.953 1 97.88 197 MET A N 1
ATOM 1563 C CA . MET A 1 197 ? -7.469 23.531 6.289 1 97.88 197 MET A CA 1
ATOM 1564 C C . MET A 1 197 ? -7.777 24.734 7.188 1 97.88 197 MET A C 1
ATOM 1566 O O . MET A 1 197 ? -8.742 25.453 6.941 1 97.88 197 MET A O 1
ATOM 1570 N N . SER A 1 198 ? -6.949 24.922 8.141 1 96.62 198 SER A N 1
ATOM 1571 C CA . SER A 1 198 ? -7.184 25.969 9.133 1 96.62 198 SER A CA 1
ATOM 1572 C C . SER A 1 198 ? -7.066 27.359 8.516 1 96.62 198 SER A C 1
ATOM 1574 O O . SER A 1 198 ? -7.699 28.297 8.984 1 96.62 198 SER A O 1
ATOM 1576 N N . ASN A 1 199 ? -6.297 27.5 7.484 1 96.81 199 ASN A N 1
ATOM 1577 C CA . ASN A 1 199 ? -6.066 28.797 6.859 1 96.81 199 ASN A CA 1
ATOM 1578 C C . ASN A 1 199 ? -7.055 29.047 5.727 1 96.81 199 ASN A C 1
ATOM 1580 O O . ASN A 1 199 ? -6.918 30.031 4.992 1 96.81 199 ASN A O 1
ATOM 1584 N N . GLY A 1 200 ? -7.91 28.125 5.453 1 96.56 200 GLY A N 1
ATOM 1585 C CA . GLY A 1 200 ? -8.922 28.312 4.422 1 96.56 200 GLY A CA 1
ATOM 1586 C C . GLY A 1 200 ? -8.5 27.766 3.072 1 96.56 200 GLY A C 1
ATOM 1587 O O . GLY A 1 200 ? -9.289 27.781 2.121 1 96.56 200 GLY A O 1
ATOM 1588 N N . GLU A 1 201 ? -7.312 27.312 2.986 1 97.5 201 GLU A N 1
ATOM 1589 C CA . GLU A 1 201 ? -6.902 26.625 1.759 1 97.5 201 GLU A CA 1
ATOM 1590 C C . GLU A 1 201 ? -7.812 25.438 1.455 1 97.5 201 GLU A C 1
ATOM 1592 O O . GLU A 1 201 ? -8.289 24.766 2.371 1 97.5 201 GLU A O 1
ATOM 1597 N N . ARG A 1 202 ? -8.031 25.25 0.193 1 98.31 202 ARG A N 1
ATOM 1598 C CA . ARG A 1 202 ? -8.898 24.156 -0.226 1 98.31 202 ARG A CA 1
ATOM 1599 C C . ARG A 1 202 ? -8.078 22.938 -0.636 1 98.31 202 ARG A C 1
ATOM 1601 O O . ARG A 1 202 ? -6.996 23.078 -1.212 1 98.31 202 ARG A O 1
ATOM 1608 N N . TRP A 1 203 ? -8.609 21.734 -0.346 1 98.56 203 TRP A N 1
ATOM 1609 C CA . TRP A 1 203 ? -7.941 20.484 -0.676 1 98.56 203 TRP A CA 1
ATOM 1610 C C . TRP A 1 203 ? -7.871 20.297 -2.186 1 98.56 203 TRP A C 1
ATOM 1612 O O . TRP A 1 203 ? -8.898 20.312 -2.869 1 98.56 203 TRP A O 1
ATOM 1622 N N . LYS A 1 204 ? -6.703 20.141 -2.676 1 98.38 204 LYS A N 1
ATOM 1623 C CA . LYS A 1 204 ? -6.465 19.781 -4.07 1 98.38 204 LYS A CA 1
ATOM 1624 C C . LYS A 1 204 ? -5.887 18.375 -4.172 1 98.38 204 LYS A C 1
ATOM 1626 O O . LYS A 1 204 ? -5.449 17.797 -3.17 1 98.38 204 LYS A O 1
ATOM 1631 N N . THR A 1 205 ? -5.895 17.828 -5.379 1 98.31 205 THR A N 1
ATOM 1632 C CA . THR A 1 205 ? -5.516 16.438 -5.559 1 98.31 205 THR A CA 1
ATOM 1633 C C . THR A 1 205 ? -4.082 16.188 -5.082 1 98.31 205 THR A C 1
ATOM 1635 O O . THR A 1 205 ? -3.791 15.172 -4.453 1 98.31 205 THR A O 1
ATOM 1638 N N . TRP A 1 206 ? -3.172 17.125 -5.316 1 98.12 206 TRP A N 1
ATOM 1639 C CA . TRP A 1 206 ? -1.77 16.953 -4.957 1 98.12 206 TRP A CA 1
ATOM 1640 C C . TRP A 1 206 ? -1.591 16.969 -3.441 1 98.12 206 TRP A C 1
ATOM 1642 O O . TRP A 1 206 ? -0.529 16.609 -2.932 1 98.12 206 TRP A O 1
ATOM 1652 N N . MET A 1 207 ? -2.611 17.312 -2.656 1 98.56 207 MET A N 1
ATOM 1653 C CA . MET A 1 207 ? -2.568 17.359 -1.197 1 98.56 207 MET A CA 1
ATOM 1654 C C . MET A 1 207 ? -2.959 16.016 -0.587 1 98.56 207 MET A C 1
ATOM 1656 O O . MET A 1 207 ? -2.9 15.852 0.631 1 98.56 207 MET A O 1
ATOM 1660 N N . LEU A 1 208 ? -3.318 15.031 -1.41 1 98.69 208 LEU A N 1
ATOM 1661 C CA . LEU A 1 208 ? -3.883 13.789 -0.891 1 98.69 208 LEU A CA 1
ATOM 1662 C C . LEU A 1 208 ? -2.832 12.992 -0.125 1 98.69 208 LEU A C 1
ATOM 1664 O O . LEU A 1 208 ? -3.162 12.273 0.82 1 98.69 208 LEU A O 1
ATOM 1668 N N . GLY A 1 209 ? -1.57 13.156 -0.51 1 98 209 GLY A N 1
ATOM 1669 C CA . GLY A 1 209 ? -0.527 12.562 0.311 1 98 209 GLY A CA 1
ATOM 1670 C C . GLY A 1 209 ? -0.497 13.109 1.726 1 98 209 GLY A C 1
ATOM 1671 O O . GLY A 1 209 ? -0.294 12.359 2.684 1 98 209 GLY A O 1
ATOM 1672 N N . TYR A 1 210 ? -0.644 14.438 1.877 1 98.38 210 TYR A N 1
ATOM 1673 C CA . TYR A 1 210 ? -0.728 15.086 3.18 1 98.38 210 TYR A CA 1
ATOM 1674 C C . TYR A 1 210 ? -1.943 14.594 3.957 1 98.38 210 TYR A C 1
ATOM 1676 O O . TYR A 1 210 ? -1.83 14.227 5.129 1 98.38 210 TYR A O 1
ATOM 1684 N N . LEU A 1 211 ? -3.076 14.516 3.326 1 98.44 211 LEU A N 1
ATOM 1685 C CA . LEU A 1 211 ? -4.32 14.062 3.934 1 98.44 211 LEU A CA 1
ATOM 1686 C C . LEU A 1 211 ? -4.176 12.633 4.461 1 98.44 211 LEU A C 1
ATOM 1688 O O . LEU A 1 211 ? -4.672 12.312 5.543 1 98.44 211 LEU A O 1
ATOM 1692 N N . ALA A 1 212 ? -3.492 11.781 3.74 1 98.38 212 ALA A N 1
ATOM 1693 C CA . ALA A 1 212 ? -3.338 10.367 4.07 1 98.38 212 ALA A CA 1
ATOM 1694 C C . ALA A 1 212 ? -2.531 10.188 5.352 1 98.38 212 ALA A C 1
ATOM 1696 O O . ALA A 1 212 ? -2.631 9.156 6.02 1 98.38 212 ALA A O 1
ATOM 1697 N N . ASP A 1 213 ? -1.739 11.172 5.691 1 97.75 213 ASP A N 1
ATOM 1698 C CA . ASP A 1 213 ? -0.768 10.984 6.762 1 97.75 213 ASP A CA 1
ATOM 1699 C C . ASP A 1 213 ? -1.049 11.922 7.934 1 97.75 213 ASP A C 1
ATOM 1701 O O . ASP A 1 213 ? -0.393 11.836 8.977 1 97.75 213 ASP A O 1
ATOM 1705 N N . VAL A 1 214 ? -1.976 12.797 7.906 1 95.88 214 VAL A N 1
ATOM 1706 C CA . VAL A 1 214 ? -2.127 13.891 8.867 1 95.88 214 VAL A CA 1
ATOM 1707 C C . VAL A 1 214 ? -2.771 13.359 10.148 1 95.88 214 VAL A C 1
ATOM 1709 O O . VAL A 1 214 ? -2.535 13.891 11.234 1 95.88 214 VAL A O 1
ATOM 1712 N N . ALA A 1 215 ? -3.521 12.258 10.078 1 96.19 215 ALA A N 1
ATOM 1713 C CA . ALA A 1 215 ? -4.336 11.867 11.234 1 96.19 215 ALA A CA 1
ATOM 1714 C C . ALA A 1 215 ? -3.863 10.531 11.805 1 96.19 215 ALA A C 1
ATOM 1716 O O . ALA A 1 215 ? -4.176 10.203 12.953 1 96.19 215 ALA A O 1
ATOM 1717 N N . PRO A 1 216 ? -3.17 9.703 11.047 1 95.75 216 PRO A N 1
ATOM 1718 C CA . PRO A 1 216 ? -2.83 8.367 11.523 1 95.75 216 PRO A CA 1
ATOM 1719 C C . PRO A 1 216 ? -2.094 8.383 12.859 1 95.75 216 PRO A C 1
ATOM 1721 O O . PRO A 1 216 ? -2.244 7.457 13.664 1 95.75 216 PRO A O 1
ATOM 1724 N N . ALA A 1 217 ? -1.364 9.391 13.172 1 91.88 217 ALA A N 1
ATOM 1725 C CA . ALA A 1 217 ? -0.646 9.469 14.438 1 91.88 217 ALA A CA 1
ATOM 1726 C C . ALA A 1 217 ? -1.616 9.516 15.617 1 91.88 217 ALA A C 1
ATOM 1728 O O . ALA A 1 217 ? -1.222 9.297 16.766 1 91.88 217 ALA A O 1
ATOM 1729 N N . LEU A 1 218 ? -2.896 9.789 15.383 1 92.62 218 LEU A N 1
ATOM 1730 C CA . LEU A 1 218 ? -3.91 9.852 16.438 1 92.62 218 LEU A CA 1
ATOM 1731 C C . LEU A 1 218 ? -4.379 8.453 16.828 1 92.62 218 LEU A C 1
ATOM 1733 O O . LEU A 1 218 ? -5.152 8.297 17.766 1 92.62 218 LEU A O 1
ATOM 1737 N N . MET A 1 219 ? -3.941 7.434 16.141 1 93.81 219 MET A N 1
ATOM 1738 C CA . MET A 1 219 ? -4.477 6.082 16.297 1 93.81 219 MET A CA 1
ATOM 1739 C C . MET A 1 219 ? -4.352 5.613 17.734 1 93.81 219 MET A C 1
ATOM 1741 O O . MET A 1 219 ? -5.316 5.102 18.312 1 93.81 219 MET A O 1
ATOM 1745 N N . VAL A 1 220 ? -3.205 5.926 18.375 1 92 220 VAL A N 1
ATOM 1746 C CA . VAL A 1 220 ? -2.98 5.426 19.734 1 92 220 VAL A CA 1
ATOM 1747 C C . VAL A 1 220 ? -3.809 6.234 20.719 1 92 220 VAL A C 1
ATOM 1749 O O . VAL A 1 220 ? -4.125 5.754 21.812 1 92 220 VAL A O 1
ATOM 1752 N N . GLU A 1 221 ? -4.191 7.449 20.344 1 91.38 221 GLU A N 1
ATOM 1753 C CA . GLU A 1 221 ? -4.898 8.344 21.25 1 91.38 221 GLU A CA 1
ATOM 1754 C C . GLU A 1 221 ? -6.309 7.84 21.547 1 91.38 221 GLU A C 1
ATOM 1756 O O . GLU A 1 221 ? -6.898 8.18 22.562 1 91.38 221 GLU A O 1
ATOM 1761 N N . GLY A 1 222 ? -6.805 6.996 20.641 1 90.38 222 GLY A N 1
ATOM 1762 C CA . GLY A 1 222 ? -8.109 6.391 20.875 1 90.38 222 GLY A CA 1
ATOM 1763 C C . GLY A 1 222 ? -8.117 5.441 22.062 1 90.38 222 GLY A C 1
ATOM 1764 O O . GLY A 1 222 ? -9.18 5.102 22.578 1 90.38 222 GLY A O 1
ATOM 1765 N N . PHE A 1 223 ? -6.902 5.098 22.516 1 91.75 223 PHE A N 1
ATOM 1766 C CA . PHE A 1 223 ? -6.762 4.129 23.594 1 91.75 223 PHE A CA 1
ATOM 1767 C C . PHE A 1 223 ? -6.359 4.82 24.891 1 91.75 223 PHE A C 1
ATOM 1769 O O . PHE A 1 223 ? -6.219 4.168 25.938 1 91.75 223 PHE A O 1
ATOM 1776 N N . ARG A 1 224 ? -6.137 6.086 24.828 1 88.19 224 ARG A N 1
ATOM 1777 C CA . ARG A 1 224 ? -5.66 6.789 26.016 1 88.19 224 ARG A CA 1
ATOM 1778 C C . ARG A 1 224 ? -6.727 6.812 27.109 1 88.19 224 ARG A C 1
ATOM 1780 O O . ARG A 1 224 ? -7.871 7.195 26.844 1 88.19 224 ARG A O 1
ATOM 1787 N N . PRO A 1 225 ? -6.27 6.391 28.25 1 82.19 225 PRO A N 1
ATOM 1788 C CA . PRO A 1 225 ? -7.227 6.438 29.359 1 82.19 225 PRO A CA 1
ATOM 1789 C C . PRO A 1 225 ? -7.719 7.852 29.656 1 82.19 225 PRO A C 1
ATOM 1791 O O . PRO A 1 225 ? -6.957 8.812 29.516 1 82.19 225 PRO A O 1
ATOM 1794 N N . THR A 1 226 ? -8.992 7.961 29.984 1 75.62 226 THR A N 1
ATOM 1795 C CA . THR A 1 226 ? -9.57 9.266 30.266 1 75.62 226 THR A CA 1
ATOM 1796 C C . THR A 1 226 ? -9.547 9.555 31.766 1 75.62 226 THR A C 1
ATOM 1798 O O . THR A 1 226 ? -9.656 10.711 32.188 1 75.62 226 THR A O 1
ATOM 1801 N N . ASP A 1 227 ? -9.438 8.43 32.531 1 73 227 ASP A N 1
ATOM 1802 C CA . ASP A 1 227 ? -9.383 8.586 33.969 1 73 227 ASP A CA 1
ATOM 1803 C C . ASP A 1 227 ? -7.945 8.516 34.469 1 73 227 ASP A C 1
ATOM 1805 O O . ASP A 1 227 ? -7.32 7.457 34.469 1 73 227 ASP A O 1
ATOM 1809 N N . PHE A 1 228 ? -7.43 9.648 34.875 1 68.88 228 PHE A N 1
ATOM 1810 C CA . PHE A 1 228 ? -6.047 9.812 35.312 1 68.88 228 PHE A CA 1
ATOM 1811 C C . PHE A 1 228 ? -5.742 8.891 36.5 1 68.88 228 PHE A C 1
ATOM 1813 O O . PHE A 1 228 ? -4.602 8.461 36.688 1 68.88 228 PHE A O 1
ATOM 1820 N N . GLU A 1 229 ? -6.762 8.688 37.312 1 68.81 229 GLU A N 1
ATOM 1821 C CA . GLU A 1 229 ? -6.539 7.977 38.562 1 68.81 229 GLU A CA 1
ATOM 1822 C C . GLU A 1 229 ? -6.711 6.473 38.375 1 68.81 229 GLU A C 1
ATOM 1824 O O . GLU A 1 229 ? -6.352 5.691 39.25 1 68.81 229 GLU A O 1
ATOM 1829 N N . ALA A 1 230 ? -7.172 6.18 37.25 1 64.75 230 ALA A N 1
ATOM 1830 C CA . ALA A 1 230 ? -7.441 4.754 37.094 1 64.75 230 ALA A CA 1
ATOM 1831 C C . ALA A 1 230 ? -6.16 3.992 36.75 1 64.75 230 ALA A C 1
ATOM 1833 O O . ALA A 1 230 ? -5.273 4.52 36.094 1 64.75 230 ALA A O 1
ATOM 1834 N N . PRO A 1 231 ? -6.012 2.814 37.469 1 67.5 231 PRO A N 1
ATOM 1835 C CA . PRO A 1 231 ? -4.859 1.989 37.094 1 67.5 231 PRO A CA 1
ATOM 1836 C C . PRO A 1 231 ? -4.812 1.686 35.594 1 67.5 231 PRO A C 1
ATOM 1838 O O . PRO A 1 231 ? -5.859 1.531 34.969 1 67.5 231 PRO A O 1
ATOM 1841 N N . THR A 1 232 ? -3.594 1.896 35.031 1 66.19 232 THR A N 1
ATOM 1842 C CA . THR A 1 232 ? -3.424 1.621 33.594 1 66.19 232 THR A CA 1
ATOM 1843 C C . THR A 1 232 ? -3.641 0.14 33.312 1 66.19 232 THR A C 1
ATOM 1845 O O . THR A 1 232 ? -2.908 -0.713 33.812 1 66.19 232 THR A O 1
ATOM 1848 N N . PRO A 1 233 ? -4.684 -0.117 32.594 1 65.81 233 PRO A N 1
ATOM 1849 C CA . PRO A 1 233 ? -4.832 -1.522 32.219 1 65.81 233 PRO A CA 1
ATOM 1850 C C . PRO A 1 233 ? -3.672 -2.027 31.359 1 65.81 233 PRO A C 1
ATOM 1852 O O . PRO A 1 233 ? -2.969 -1.229 30.734 1 65.81 233 PRO A O 1
ATOM 1855 N N . LYS A 1 234 ? -3.42 -3.422 31.484 1 62.78 234 LYS A N 1
ATOM 1856 C CA . LYS A 1 234 ? -2.33 -4.078 30.766 1 62.78 234 LYS A CA 1
ATOM 1857 C C . LYS A 1 234 ? -2.406 -3.795 29.266 1 62.78 234 LYS A C 1
ATOM 1859 O O . LYS A 1 234 ? -1.38 -3.75 28.594 1 62.78 234 LYS A O 1
ATOM 1864 N N . ASP A 1 235 ? -3.543 -3.529 28.781 1 72.62 235 ASP A N 1
ATOM 1865 C CA . ASP A 1 235 ? -3.732 -3.383 27.344 1 72.62 235 ASP A CA 1
ATOM 1866 C C . ASP A 1 235 ? -3.793 -1.911 26.953 1 72.62 235 ASP A C 1
ATOM 1868 O O . ASP A 1 235 ? -4.352 -1.568 25.906 1 72.62 235 ASP A O 1
ATOM 1872 N N . ARG A 1 236 ? -3.316 -1.138 27.891 1 81.5 236 ARG A N 1
ATOM 1873 C CA . ARG A 1 236 ? -3.287 0.297 27.625 1 81.5 236 ARG A CA 1
ATOM 1874 C C . ARG A 1 236 ? -1.986 0.918 28.125 1 81.5 236 ARG A C 1
ATOM 1876 O O . ARG A 1 236 ? -1.003 0.212 28.359 1 81.5 236 ARG A O 1
ATOM 1883 N N . PHE A 1 237 ? -1.855 2.209 27.922 1 84.31 237 PHE A N 1
ATOM 1884 C CA . PHE A 1 237 ? -0.672 2.93 28.375 1 84.31 237 PHE A CA 1
ATOM 1885 C C . PHE A 1 237 ? -1.062 4.094 29.266 1 84.31 237 PHE A C 1
ATOM 1887 O O . PHE A 1 237 ? -2.234 4.469 29.344 1 84.31 237 PHE A O 1
ATOM 1894 N N . ALA A 1 238 ? -0.044 4.531 30 1 81.44 238 ALA A N 1
ATOM 1895 C CA . ALA A 1 238 ? -0.281 5.582 30.984 1 81.44 238 ALA A CA 1
ATOM 1896 C C . ALA A 1 238 ? -0.771 6.863 30.328 1 81.44 238 ALA A C 1
ATOM 1898 O O . ALA A 1 238 ? -0.422 7.145 29.172 1 81.44 238 ALA A O 1
ATOM 1899 N N . PHE A 1 239 ? -1.523 7.543 31.047 1 80.12 239 PHE A N 1
ATOM 1900 C CA . PHE A 1 239 ? -2.152 8.773 30.594 1 80.12 239 PHE A CA 1
ATOM 1901 C C . PHE A 1 239 ? -1.111 9.734 30.016 1 80.12 239 PHE A C 1
ATOM 1903 O O . PHE A 1 239 ? -1.361 10.406 29.016 1 80.12 239 PHE A O 1
ATOM 1910 N N . ASP A 1 240 ? -0.002 9.766 30.562 1 81 240 ASP A N 1
ATOM 1911 C CA . ASP A 1 240 ? 0.988 10.781 30.203 1 81 240 ASP A CA 1
ATOM 1912 C C . ASP A 1 240 ? 2.047 10.203 29.266 1 81 240 ASP A C 1
ATOM 1914 O O . ASP A 1 240 ? 3.047 10.859 28.969 1 81 240 ASP A O 1
ATOM 1918 N N . LYS A 1 241 ? 1.793 8.992 28.891 1 85 241 LYS A N 1
ATOM 1919 C CA . LYS A 1 241 ? 2.758 8.375 27.984 1 85 241 LYS A CA 1
ATOM 1920 C C . LYS A 1 241 ? 2.719 9.031 26.609 1 85 241 LYS A C 1
ATOM 1922 O O . LYS A 1 241 ? 1.644 9.25 26.047 1 85 241 LYS A O 1
ATOM 1927 N N . ILE A 1 242 ? 3.91 9.367 26.109 1 84.31 242 ILE A N 1
ATOM 1928 C CA . ILE A 1 242 ? 4.016 9.992 24.797 1 84.31 242 ILE A CA 1
ATOM 1929 C C . ILE A 1 242 ? 4.754 9.062 23.844 1 84.31 242 ILE A C 1
ATOM 1931 O O . ILE A 1 242 ? 5.785 8.484 24.188 1 84.31 242 ILE A O 1
ATOM 1935 N N . PHE A 1 243 ? 4.188 8.93 22.688 1 88.81 243 PHE A N 1
ATOM 1936 C CA . PHE A 1 243 ? 4.781 8.039 21.703 1 88.81 243 PHE A CA 1
ATOM 1937 C C . PHE A 1 243 ? 5.238 8.828 20.469 1 88.81 243 PHE A C 1
ATOM 1939 O O . PHE A 1 243 ? 4.641 9.844 20.125 1 88.81 243 PHE A O 1
ATOM 1946 N N . TRP A 1 244 ? 6.355 8.414 19.906 1 89.38 244 TRP A N 1
ATOM 1947 C CA . TRP A 1 244 ? 6.75 8.789 18.547 1 89.38 244 TRP A CA 1
ATOM 1948 C C . TRP A 1 244 ? 6.305 7.742 17.547 1 89.38 244 TRP A C 1
ATOM 1950 O O . TRP A 1 244 ? 6.637 6.562 17.672 1 89.38 244 TRP A O 1
ATOM 1960 N N . MET A 1 245 ? 5.609 8.219 16.562 1 92.69 245 MET A N 1
ATOM 1961 C CA . MET A 1 245 ? 4.977 7.289 15.633 1 92.69 245 MET A CA 1
ATOM 1962 C C . MET A 1 245 ? 5.512 7.48 14.219 1 92.69 245 MET A C 1
ATOM 1964 O O . MET A 1 245 ? 4.797 7.961 13.336 1 92.69 245 MET A O 1
ATOM 1968 N N . PRO A 1 246 ? 6.789 7.082 13.945 1 94.56 246 PRO A N 1
ATOM 1969 C CA . PRO A 1 246 ? 7.348 7.27 12.609 1 94.56 246 PRO A CA 1
ATOM 1970 C C . PRO A 1 246 ? 6.715 6.344 11.57 1 94.56 246 PRO A C 1
ATOM 1972 O O . PRO A 1 246 ? 6.52 5.156 11.836 1 94.56 246 PRO A O 1
ATOM 1975 N N . THR A 1 247 ? 6.371 6.93 10.469 1 97.12 247 THR A N 1
ATOM 1976 C CA . THR A 1 247 ? 5.887 6.176 9.32 1 97.12 247 THR A CA 1
ATOM 1977 C C . THR A 1 247 ? 7.043 5.48 8.602 1 97.12 247 THR A C 1
ATOM 1979 O O . THR A 1 247 ? 8.086 6.09 8.352 1 97.12 247 THR A O 1
ATOM 1982 N N . VAL A 1 248 ? 6.867 4.203 8.32 1 98.06 248 VAL A N 1
ATOM 1983 C CA . VAL A 1 248 ? 7.855 3.441 7.559 1 98.06 248 VAL A CA 1
ATOM 1984 C C . VAL A 1 248 ? 7.535 3.518 6.07 1 98.06 248 VAL A C 1
ATOM 1986 O O . VAL A 1 248 ? 8.414 3.789 5.25 1 98.06 248 VAL A O 1
ATOM 1989 N N . SER A 1 249 ? 6.34 3.301 5.738 1 98.75 249 SER A N 1
ATOM 1990 C CA . SER A 1 249 ? 5.91 3.4 4.348 1 98.75 249 SER A CA 1
ATOM 1991 C C . SER A 1 249 ? 4.453 3.846 4.254 1 98.75 249 SER A C 1
ATOM 1993 O O . SER A 1 249 ? 3.695 3.719 5.215 1 98.75 249 SER A O 1
ATOM 1995 N N . LEU A 1 250 ? 4.141 4.469 3.15 1 98.81 250 LEU A N 1
ATOM 1996 C CA . LEU A 1 250 ? 2.818 5.012 2.854 1 98.81 250 LEU A CA 1
ATOM 1997 C C . LEU A 1 250 ? 2.416 4.703 1.415 1 98.81 250 LEU A C 1
ATOM 1999 O O . LEU A 1 250 ? 3.229 4.832 0.497 1 98.81 250 LEU A O 1
ATOM 2003 N N . SER A 1 251 ? 1.205 4.195 1.203 1 98.81 251 SER A N 1
ATOM 2004 C CA . SER A 1 251 ? 0.656 3.996 -0.134 1 98.81 251 SER A CA 1
ATOM 2005 C C . SER A 1 251 ? -0.546 4.902 -0.377 1 98.81 251 SER A C 1
ATOM 2007 O O . SER A 1 251 ? -1.292 5.215 0.552 1 98.81 251 SER A O 1
ATOM 2009 N N . LEU A 1 252 ? -0.696 5.316 -1.588 1 98.88 252 LEU A N 1
ATOM 2010 C CA . LEU A 1 252 ? -1.811 6.148 -2.027 1 98.88 252 LEU A CA 1
ATOM 2011 C C . LEU A 1 252 ? -2.396 5.629 -3.334 1 98.88 252 LEU A C 1
ATOM 2013 O O . LEU A 1 252 ? -1.66 5.348 -4.281 1 98.88 252 LEU A O 1
ATOM 2017 N N . ASP A 1 253 ? -3.662 5.383 -3.361 1 98.88 253 ASP A N 1
ATOM 2018 C CA . ASP A 1 253 ? -4.453 5.023 -4.535 1 98.88 253 ASP A CA 1
ATOM 2019 C C . ASP A 1 253 ? -5.578 6.027 -4.766 1 98.88 253 ASP A C 1
ATOM 2021 O O . ASP A 1 253 ? -6.605 5.984 -4.078 1 98.88 253 ASP A O 1
ATOM 2025 N N . VAL A 1 254 ? -5.367 6.93 -5.691 1 98.88 254 VAL A N 1
ATOM 2026 C CA . VAL A 1 254 ? -6.34 7.98 -5.977 1 98.88 254 VAL A CA 1
ATOM 2027 C C . VAL A 1 254 ? -7.461 7.422 -6.852 1 98.88 254 VAL A C 1
ATOM 2029 O O . VAL A 1 254 ? -7.207 6.918 -7.949 1 98.88 254 VAL A O 1
ATOM 2032 N N . LYS A 1 255 ? -8.688 7.574 -6.406 1 98.44 255 LYS A N 1
ATOM 2033 C CA . LYS A 1 255 ? -9.82 6.992 -7.117 1 98.44 255 LYS A CA 1
ATOM 2034 C C . LYS A 1 255 ? -10.602 8.062 -7.875 1 98.44 255 LYS A C 1
ATOM 2036 O O . LYS A 1 255 ? -11.32 7.758 -8.82 1 98.44 255 LYS A O 1
ATOM 2041 N N . LYS A 1 256 ? -10.391 9.234 -7.379 1 96.38 256 LYS A N 1
ATOM 2042 C CA . LYS A 1 256 ? -11.117 10.375 -7.93 1 96.38 256 LYS A CA 1
ATOM 2043 C C . LYS A 1 256 ? -10.32 11.664 -7.781 1 96.38 256 LYS A C 1
ATOM 2045 O O . LYS A 1 256 ? -9.844 11.984 -6.688 1 96.38 256 LYS A O 1
ATOM 2050 N N . ALA A 1 257 ? -10.141 12.398 -8.922 1 97.38 257 ALA A N 1
ATOM 2051 C CA . ALA A 1 257 ? -9.516 13.711 -8.828 1 97.38 257 ALA A CA 1
ATOM 2052 C C . ALA A 1 257 ? -10.445 14.711 -8.148 1 97.38 257 ALA A C 1
ATOM 2054 O O . ALA A 1 257 ? -11.656 14.695 -8.375 1 97.38 257 ALA A O 1
ATOM 2055 N N . LEU A 1 258 ? -9.844 15.555 -7.336 1 98 258 LEU A N 1
ATOM 2056 C CA . LEU A 1 258 ? -10.609 16.672 -6.793 1 98 258 LEU A CA 1
ATOM 2057 C C . LEU A 1 258 ? -10.758 17.781 -7.828 1 98 258 LEU A C 1
ATOM 2059 O O . LEU A 1 258 ? -9.961 17.875 -8.758 1 98 258 LEU A O 1
ATOM 2063 N N . PRO A 1 259 ? -11.797 18.594 -7.645 1 96.94 259 PRO A N 1
ATOM 2064 C CA . PRO A 1 259 ? -11.945 19.719 -8.578 1 96.94 259 PRO A CA 1
ATOM 2065 C C . PRO A 1 259 ? -10.75 20.672 -8.555 1 96.94 259 PRO A C 1
ATOM 2067 O O . PRO A 1 259 ? -10.055 20.766 -7.539 1 96.94 259 PRO A O 1
ATOM 2070 N N . GLU A 1 260 ? -10.562 21.359 -9.664 1 95.38 260 GLU A N 1
ATOM 2071 C CA . GLU A 1 260 ? -9.438 22.281 -9.789 1 95.38 260 GLU A CA 1
ATOM 2072 C C . GLU A 1 260 ? -9.508 23.375 -8.711 1 95.38 260 GLU A C 1
ATOM 2074 O O . GLU A 1 260 ? -8.477 23.781 -8.172 1 95.38 260 GLU A O 1
ATOM 2079 N N . GLU A 1 261 ? -10.695 23.812 -8.398 1 96.88 261 GLU A N 1
ATOM 2080 C CA . GLU A 1 261 ? -10.883 24.859 -7.402 1 96.88 261 GLU A CA 1
ATOM 2081 C C . GLU A 1 261 ? -10.672 24.328 -5.988 1 96.88 261 GLU A C 1
ATOM 2083 O O . GLU A 1 261 ? -10.547 25.094 -5.039 1 96.88 261 GLU A O 1
ATOM 2088 N N . GLY A 1 262 ? -10.602 22.984 -5.871 1 98 262 GLY A N 1
ATOM 2089 C CA . GLY A 1 262 ? -10.383 22.344 -4.582 1 98 262 GLY A CA 1
ATOM 2090 C C . GLY A 1 262 ? -11.664 22.094 -3.812 1 98 262 GLY A C 1
ATOM 2091 O O . GLY A 1 262 ? -12.75 22.5 -4.246 1 98 262 GLY A O 1
ATOM 2092 N N . GLU A 1 263 ? -11.57 21.344 -2.738 1 98.25 263 GLU A N 1
ATOM 2093 C CA . GLU A 1 263 ? -12.664 21.047 -1.817 1 98.25 263 GLU A CA 1
ATOM 2094 C C . GLU A 1 263 ? -12.383 21.594 -0.424 1 98.25 263 GLU A C 1
ATOM 2096 O O . GLU A 1 263 ? -11.273 21.469 0.09 1 98.25 263 GLU A O 1
ATOM 2101 N N . GLU A 1 264 ? -13.367 22.266 0.077 1 98.25 264 GLU A N 1
ATOM 2102 C CA . GLU A 1 264 ? -13.188 22.797 1.429 1 98.25 264 GLU A CA 1
ATOM 2103 C C . GLU A 1 264 ? -13.117 21.656 2.451 1 98.25 264 GLU A C 1
ATOM 2105 O O . GLU A 1 264 ? -12.266 21.672 3.342 1 98.25 264 GLU A O 1
ATOM 2110 N N . TRP A 1 265 ? -14.078 20.688 2.271 1 98.69 265 TRP A N 1
ATOM 2111 C CA . TRP A 1 265 ? -14.258 19.625 3.252 1 98.69 265 TRP A CA 1
ATOM 2112 C C . TRP A 1 265 ? -13.945 18.266 2.639 1 98.69 265 TRP A C 1
ATOM 2114 O O . TRP A 1 265 ? -14.391 17.953 1.531 1 98.69 265 TRP A O 1
ATOM 2124 N N . LEU A 1 266 ? -13.172 17.5 3.305 1 98.81 266 LEU A N 1
ATOM 2125 C CA . LEU A 1 266 ? -13.047 16.062 3.053 1 98.81 266 LEU A CA 1
ATOM 2126 C C . LEU A 1 266 ? -13.273 15.266 4.332 1 98.81 266 LEU A C 1
ATOM 2128 O O . LEU A 1 266 ? -13.148 15.805 5.434 1 98.81 266 LEU A O 1
ATOM 2132 N N . ARG A 1 267 ? -13.719 14.102 4.23 1 98.75 267 ARG A N 1
ATOM 2133 C CA . ARG A 1 267 ? -13.836 13.18 5.352 1 98.75 267 ARG A CA 1
ATOM 2134 C C . ARG A 1 267 ? -12.859 12.016 5.211 1 98.75 267 ARG A C 1
ATOM 2136 O O . ARG A 1 267 ? -12.602 11.547 4.098 1 98.75 267 ARG A O 1
ATOM 2143 N N . ILE A 1 268 ? -12.359 11.57 6.332 1 98.69 268 ILE A N 1
ATOM 2144 C CA . ILE A 1 268 ? -11.57 10.344 6.277 1 98.69 268 ILE A CA 1
ATOM 2145 C C . ILE A 1 268 ? -12.062 9.375 7.348 1 98.69 268 ILE A C 1
ATOM 2147 O O . ILE A 1 268 ? -12.539 9.789 8.406 1 98.69 268 ILE A O 1
ATOM 2151 N N . ARG A 1 269 ? -12.086 8.133 7.051 1 98.19 269 ARG A N 1
ATOM 2152 C CA . ARG A 1 269 ? -12.07 7.027 8 1 98.19 269 ARG A CA 1
ATOM 2153 C C . ARG A 1 269 ? -10.664 6.457 8.156 1 98.19 269 ARG A C 1
ATOM 2155 O O . ARG A 1 269 ? -10.047 6.047 7.168 1 98.19 269 ARG A O 1
ATOM 2162 N N . ILE A 1 270 ? -10.125 6.508 9.344 1 98.19 270 ILE A N 1
ATOM 2163 C CA . ILE A 1 270 ? -8.867 5.812 9.602 1 98.19 270 ILE A CA 1
ATOM 2164 C C . ILE A 1 270 ? -9.102 4.652 10.562 1 98.19 270 ILE A C 1
ATOM 2166 O O . ILE A 1 270 ? -9.914 4.758 11.484 1 98.19 270 ILE A O 1
ATOM 2170 N N . GLU A 1 271 ? -8.477 3.545 10.305 1 97.94 271 GLU A N 1
ATOM 2171 C CA . GLU A 1 271 ? -8.656 2.354 11.125 1 97.94 271 GLU A CA 1
ATOM 2172 C C . GLU A 1 271 ? -7.391 1.505 11.156 1 97.94 271 GLU A C 1
ATOM 2174 O O . GLU A 1 271 ? -6.766 1.278 10.109 1 97.94 271 GLU A O 1
ATOM 2179 N N . ALA A 1 272 ? -7.004 1.128 12.328 1 98.38 272 ALA A N 1
ATOM 2180 C CA . ALA A 1 272 ? -5.953 0.127 12.477 1 98.38 272 ALA A CA 1
ATOM 2181 C C . ALA A 1 272 ? -6.539 -1.278 12.57 1 98.38 272 ALA A C 1
ATOM 2183 O O . ALA A 1 272 ? -7.523 -1.499 13.289 1 98.38 272 ALA A O 1
ATOM 2184 N N . LYS A 1 273 ? -5.984 -2.207 11.891 1 98.44 273 LYS A N 1
ATOM 2185 C CA . LYS A 1 273 ? -6.418 -3.598 11.977 1 98.44 273 LYS A CA 1
ATOM 2186 C C . LYS A 1 273 ? -5.59 -4.371 13 1 98.44 273 LYS A C 1
ATOM 2188 O O . LYS A 1 273 ? -6.129 -5.168 13.766 1 98.44 273 LYS A O 1
ATOM 2193 N N . VAL A 1 274 ? -4.285 -4.133 13.008 1 98.56 274 VAL A N 1
ATOM 2194 C CA . VAL A 1 274 ? -3.393 -4.828 13.93 1 98.56 274 VAL A CA 1
ATOM 2195 C C . VAL A 1 274 ? -2.398 -3.842 14.531 1 98.56 274 VAL A C 1
ATOM 2197 O O . VAL A 1 274 ? -1.71 -3.121 13.805 1 98.56 274 VAL A O 1
ATOM 2200 N N . ILE A 1 275 ? -2.363 -3.75 15.797 1 97.81 275 ILE A N 1
ATOM 2201 C CA . ILE A 1 275 ? -1.341 -3.068 16.578 1 97.81 275 ILE A CA 1
ATOM 2202 C C . ILE A 1 275 ? -0.628 -4.074 17.484 1 97.81 275 ILE A C 1
ATOM 2204 O O . ILE A 1 275 ? -1.219 -4.59 18.438 1 97.81 275 ILE A O 1
ATOM 2208 N N . LYS A 1 276 ? 0.633 -4.328 17.172 1 97.38 276 LYS A N 1
ATOM 2209 C CA . LYS A 1 276 ? 1.303 -5.418 17.875 1 97.38 276 LYS A CA 1
ATOM 2210 C C . LYS A 1 276 ? 2.807 -5.176 17.969 1 97.38 276 LYS A C 1
ATOM 2212 O O . LYS A 1 276 ? 3.447 -4.844 16.969 1 97.38 276 LYS A O 1
ATOM 2217 N N . ASN A 1 277 ? 3.342 -5.289 19.141 1 96.5 277 ASN A N 1
ATOM 2218 C CA . ASN A 1 277 ? 4.777 -5.273 19.391 1 96.5 277 ASN A CA 1
ATOM 2219 C C . ASN A 1 277 ? 5.441 -4.031 18.812 1 96.5 277 ASN A C 1
ATOM 2221 O O . ASN A 1 277 ? 6.477 -4.129 18.156 1 96.5 277 ASN A O 1
ATOM 2225 N N . GLY A 1 278 ? 4.789 -2.924 18.906 1 96.06 278 GLY A N 1
ATOM 2226 C CA . GLY A 1 278 ? 5.395 -1.647 18.562 1 96.06 278 GLY A CA 1
ATOM 2227 C C . GLY A 1 278 ? 5.188 -1.262 17.125 1 96.06 278 GLY A C 1
ATOM 2228 O O . GLY A 1 278 ? 5.773 -0.286 16.641 1 96.06 278 GLY A O 1
ATOM 2229 N N . ARG A 1 279 ? 4.426 -2.025 16.375 1 97.38 279 ARG A N 1
ATOM 2230 C CA . ARG A 1 279 ? 4.094 -1.725 14.977 1 97.38 279 ARG A CA 1
ATOM 2231 C C . ARG A 1 279 ? 2.584 -1.626 14.789 1 97.38 279 ARG A C 1
ATOM 2233 O O . ARG A 1 279 ? 1.821 -2.33 15.453 1 97.38 279 ARG A O 1
ATOM 2240 N N . TYR A 1 280 ? 2.17 -0.727 13.914 1 97.94 280 TYR A N 1
ATOM 2241 C CA . TYR A 1 280 ? 0.748 -0.678 13.594 1 97.94 280 TYR A CA 1
ATOM 2242 C C . TYR A 1 280 ? 0.533 -0.32 12.125 1 97.94 280 TYR A C 1
ATOM 2244 O O . TYR A 1 280 ? 1.455 0.143 11.453 1 97.94 280 TYR A O 1
ATOM 2252 N N . ASP A 1 281 ? -0.589 -0.72 11.617 1 98.69 281 ASP A N 1
ATOM 2253 C CA . ASP A 1 281 ? -1.081 -0.324 10.305 1 98.69 281 ASP A CA 1
ATOM 2254 C C . ASP A 1 281 ? -2.275 0.619 10.422 1 98.69 281 ASP A C 1
ATOM 2256 O O . ASP A 1 281 ? -2.992 0.596 11.43 1 98.69 281 ASP A O 1
ATOM 2260 N N . VAL A 1 282 ? -2.402 1.502 9.461 1 98.62 282 VAL A N 1
ATOM 2261 C CA . VAL A 1 282 ? -3.607 2.32 9.375 1 98.62 282 VAL A CA 1
ATOM 2262 C C . VAL A 1 282 ? -4.098 2.365 7.93 1 98.62 282 VAL A C 1
ATOM 2264 O O . VAL A 1 282 ? -3.324 2.65 7.012 1 98.62 282 VAL A O 1
ATOM 2267 N N . GLU A 1 283 ? -5.305 1.97 7.762 1 98.69 283 GLU A N 1
ATOM 2268 C CA . GLU A 1 283 ? -5.992 2.293 6.516 1 98.69 283 GLU A CA 1
ATOM 2269 C C . GLU A 1 283 ? -6.645 3.67 6.586 1 98.69 283 GLU A C 1
ATOM 2271 O O . GLU A 1 283 ? -7.27 4.016 7.594 1 98.69 283 GLU A O 1
ATOM 2276 N N . VAL A 1 284 ? -6.473 4.477 5.551 1 98.81 284 VAL A N 1
ATOM 2277 C CA . VAL A 1 284 ? -7.113 5.781 5.422 1 98.81 284 VAL A CA 1
ATOM 2278 C C . VAL A 1 284 ? -7.973 5.812 4.16 1 98.81 284 VAL A C 1
ATOM 2280 O O . VAL A 1 284 ? -7.453 5.727 3.045 1 98.81 284 VAL A O 1
ATOM 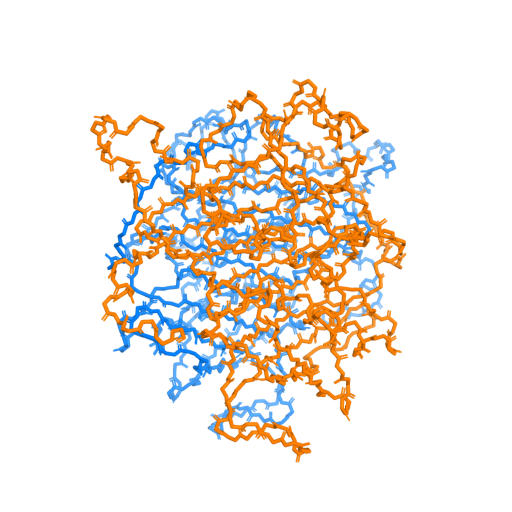2283 N N . ILE A 1 285 ? -9.25 5.906 4.344 1 98.81 285 ILE A N 1
ATOM 2284 C CA . ILE A 1 285 ? -10.18 6.102 3.23 1 98.81 285 ILE A CA 1
ATOM 2285 C C . ILE A 1 285 ? -10.695 7.539 3.236 1 98.81 285 ILE A C 1
ATOM 2287 O O . ILE A 1 285 ? -11.234 8.008 4.242 1 98.81 285 ILE A O 1
ATOM 2291 N N . SER A 1 286 ? -10.5 8.242 2.143 1 98.81 286 SER A N 1
ATOM 2292 C CA . SER A 1 286 ? -10.977 9.625 2.08 1 98.81 286 SER A CA 1
ATOM 2293 C C . SER A 1 286 ? -12.211 9.734 1.19 1 98.81 286 SER A C 1
ATOM 2295 O O . SER A 1 286 ? -12.328 9.031 0.186 1 98.81 286 SER A O 1
ATOM 2297 N N . TYR A 1 287 ? -13.039 10.641 1.555 1 98.69 287 TYR A N 1
ATOM 2298 C CA . TYR A 1 287 ? -14.312 10.883 0.887 1 98.69 287 TYR A CA 1
ATOM 2299 C C . TYR A 1 287 ? -14.508 12.367 0.611 1 98.69 287 TYR A C 1
ATOM 2301 O O . TYR A 1 287 ? -14.102 13.211 1.412 1 98.69 287 TYR A O 1
ATOM 2309 N N . ASP A 1 288 ? -15.125 12.648 -0.504 1 98.12 288 ASP A N 1
ATOM 2310 C CA . ASP A 1 288 ? -15.555 14.031 -0.699 1 98.12 288 ASP A CA 1
ATOM 2311 C C . ASP A 1 288 ? -16.891 14.297 -0.015 1 98.12 288 ASP A C 1
ATOM 2313 O O . ASP A 1 288 ? -17.422 13.43 0.697 1 98.12 288 ASP A O 1
ATOM 2317 N N . ARG A 1 289 ? -17.422 15.477 -0.142 1 96.25 289 ARG A N 1
ATOM 2318 C CA . ARG A 1 289 ? -18.625 15.906 0.57 1 96.25 289 ARG A CA 1
ATOM 2319 C C . ARG A 1 289 ? -19.844 15.086 0.139 1 96.25 289 ARG A C 1
ATOM 2321 O O . ARG A 1 289 ? -20.812 14.977 0.884 1 96.25 289 ARG A O 1
ATOM 2328 N N . GLU A 1 290 ? -19.797 14.516 -1.061 1 95 290 GLU A N 1
ATOM 2329 C CA . GLU A 1 290 ? -20.922 13.742 -1.584 1 95 290 GLU A CA 1
ATOM 2330 C C . GLU A 1 290 ? -20.828 12.281 -1.148 1 95 290 GLU A C 1
ATOM 2332 O O . GLU A 1 290 ? -21.75 11.5 -1.415 1 95 290 GLU A O 1
ATOM 2337 N N . GLY A 1 291 ? -19.734 11.906 -0.574 1 96 291 GLY A N 1
ATOM 2338 C CA . GLY A 1 291 ? -19.594 10.555 -0.07 1 96 291 GLY A CA 1
ATOM 2339 C C . GLY A 1 291 ? -18.844 9.641 -1.023 1 96 291 GLY A C 1
ATOM 2340 O O . GLY A 1 291 ? -18.703 8.445 -0.765 1 96 291 GLY A O 1
ATOM 2341 N N . ASP A 1 292 ? -18.375 10.172 -2.127 1 97.31 292 ASP A N 1
ATOM 2342 C CA . ASP A 1 292 ? -17.562 9.367 -3.037 1 97.31 292 ASP A CA 1
ATOM 2343 C C . ASP A 1 292 ? -16.172 9.133 -2.465 1 97.31 292 ASP A C 1
ATOM 2345 O O . ASP A 1 292 ? -15.57 10.047 -1.889 1 97.31 292 ASP A O 1
ATOM 2349 N N . VAL A 1 293 ? -15.68 7.906 -2.676 1 98.62 293 VAL A N 1
ATOM 2350 C CA . VAL A 1 293 ? -14.305 7.617 -2.285 1 98.62 293 VAL A CA 1
ATOM 2351 C C . VAL A 1 293 ? -13.336 8.414 -3.164 1 98.62 293 VAL A C 1
ATOM 2353 O O . VAL A 1 293 ? -13.398 8.336 -4.395 1 98.62 293 VAL A O 1
ATOM 2356 N N . VAL A 1 294 ? -12.445 9.164 -2.516 1 98.75 294 VAL A N 1
ATOM 2357 C CA . VAL A 1 294 ? -11.469 9.984 -3.23 1 98.75 294 VAL A CA 1
ATOM 2358 C C . VAL A 1 294 ? -10.133 9.25 -3.301 1 98.75 294 VAL A C 1
ATOM 2360 O O . VAL A 1 294 ? -9.469 9.258 -4.34 1 98.75 294 VAL A O 1
ATOM 2363 N N . SER A 1 295 ? -9.742 8.617 -2.223 1 98.88 295 SER A N 1
ATOM 2364 C CA . SER A 1 295 ? -8.469 7.91 -2.201 1 98.88 295 SER A CA 1
ATOM 2365 C C . SER A 1 295 ? -8.461 6.82 -1.137 1 98.88 295 SER A C 1
ATOM 2367 O O . SER A 1 295 ? -9.242 6.863 -0.187 1 98.88 295 SER A O 1
ATOM 2369 N N . LEU A 1 296 ? -7.66 5.84 -1.347 1 98.94 296 LEU A N 1
ATOM 2370 C CA . LEU A 1 296 ? -7.348 4.75 -0.431 1 98.94 296 LEU A CA 1
ATOM 2371 C C . LEU A 1 296 ? -5.863 4.75 -0.072 1 98.94 296 LEU A C 1
ATOM 2373 O O . LEU A 1 296 ? -5.008 4.773 -0.958 1 98.94 296 LEU A O 1
ATOM 2377 N N . SER A 1 297 ? -5.574 4.773 1.227 1 98.81 297 SER A N 1
ATOM 2378 C CA . SER A 1 297 ? -4.18 4.809 1.656 1 98.81 297 SER A CA 1
ATOM 2379 C C . SER A 1 297 ? -3.922 3.811 2.783 1 98.81 297 SER A C 1
ATOM 2381 O O . SER A 1 297 ? -4.844 3.441 3.514 1 98.81 297 SER A O 1
ATOM 2383 N N . ASN A 1 298 ? -2.709 3.354 2.844 1 98.81 298 ASN A N 1
ATOM 2384 C CA . ASN A 1 298 ? -2.25 2.475 3.914 1 98.81 298 ASN A CA 1
ATOM 2385 C C . ASN A 1 298 ? -0.89 2.908 4.453 1 98.81 298 ASN A C 1
ATOM 2387 O O . ASN A 1 298 ? -0.002 3.279 3.682 1 98.81 298 ASN A O 1
ATOM 2391 N N . ILE A 1 299 ? -0.815 2.85 5.742 1 98.62 299 ILE A N 1
ATOM 2392 C CA . ILE A 1 299 ? 0.406 3.256 6.426 1 98.62 299 ILE A CA 1
ATOM 2393 C C . ILE A 1 299 ? 0.943 2.094 7.258 1 98.62 299 ILE A C 1
ATOM 2395 O O . ILE A 1 299 ? 0.174 1.376 7.902 1 98.62 299 ILE A O 1
ATOM 2399 N N . VAL A 1 300 ? 2.227 1.817 7.133 1 98.69 300 VAL A N 1
ATOM 2400 C CA . VAL A 1 300 ? 2.977 0.977 8.062 1 98.69 300 VAL A CA 1
ATOM 2401 C C . VAL A 1 300 ? 3.854 1.851 8.953 1 98.69 300 VAL A C 1
ATOM 2403 O O . VAL A 1 300 ? 4.645 2.658 8.461 1 98.69 300 VAL A O 1
ATOM 2406 N N . ALA A 1 301 ? 3.662 1.722 10.242 1 98.25 301 ALA A N 1
ATOM 2407 C CA . ALA A 1 301 ? 4.348 2.645 11.148 1 98.25 301 ALA A CA 1
ATOM 2408 C C . ALA A 1 301 ? 4.789 1.936 12.422 1 98.25 301 ALA A C 1
ATOM 2410 O O . ALA A 1 301 ? 4.406 0.79 12.672 1 98.25 301 ALA A O 1
ATOM 2411 N N . LEU A 1 302 ? 5.656 2.564 13.156 1 97.12 302 LEU A N 1
ATOM 2412 C CA . LEU A 1 302 ? 6.156 2.098 14.445 1 97.12 302 LEU A CA 1
ATOM 2413 C C . LEU A 1 302 ? 5.559 2.914 15.586 1 97.12 302 LEU A C 1
ATOM 2415 O O . LEU A 1 302 ? 5.008 3.994 15.359 1 97.12 302 LEU A O 1
ATOM 2419 N N . ILE A 1 303 ? 5.535 2.35 16.703 1 95.88 303 ILE A N 1
ATOM 2420 C CA . ILE A 1 303 ? 5.227 3.029 17.969 1 95.88 303 ILE A CA 1
ATOM 2421 C C . ILE A 1 303 ? 6.449 3.008 18.875 1 95.88 303 ILE A C 1
ATOM 2423 O O . ILE A 1 303 ? 6.797 1.964 19.438 1 95.88 303 ILE A O 1
ATOM 2427 N N . LEU A 1 304 ? 7.02 4.148 19.062 1 92.75 304 LEU A N 1
ATOM 2428 C CA . LEU A 1 304 ? 8.234 4.234 19.859 1 92.75 304 LEU A CA 1
ATOM 2429 C C . LEU A 1 304 ? 8.008 5.098 21.094 1 92.75 304 LEU A C 1
ATOM 2431 O O . LEU A 1 304 ? 7.324 6.121 21.031 1 92.75 304 LEU A O 1
ATOM 2435 N N . ASP A 1 305 ? 8.547 4.625 22.234 1 86.75 305 ASP A N 1
ATOM 2436 C CA . ASP A 1 305 ? 8.516 5.441 23.438 1 86.75 305 ASP A CA 1
ATOM 2437 C C . ASP A 1 305 ? 9.438 6.648 23.312 1 86.75 305 ASP A C 1
ATOM 2439 O O . ASP A 1 305 ? 10.617 6.504 22.984 1 86.75 305 ASP A O 1
ATOM 2443 N N . VAL A 1 306 ? 8.867 7.828 23.547 1 79 306 VAL A N 1
ATOM 2444 C CA . VAL A 1 306 ? 9.672 9.039 23.406 1 79 306 VAL A CA 1
ATOM 2445 C C . VAL A 1 306 ? 10.758 9.055 24.484 1 79 306 VAL A C 1
ATOM 2447 O O . VAL A 1 306 ? 11.844 9.594 24.266 1 79 306 VAL A O 1
ATOM 2450 N N . GLU A 1 307 ? 10.445 8.578 25.812 1 65.94 307 GLU A N 1
ATOM 2451 C CA . GLU A 1 307 ? 11.484 8.539 26.844 1 65.94 307 GLU A CA 1
ATOM 2452 C C . GLU A 1 307 ? 12.727 7.816 26.344 1 65.94 307 GLU A C 1
ATOM 2454 O O . GLU A 1 307 ? 13.852 8.172 26.719 1 65.94 307 GLU A O 1
ATOM 2459 N N . ARG A 1 308 ? 12.633 6.855 25.609 1 50.44 308 ARG A N 1
ATOM 2460 C CA . ARG A 1 308 ? 13.805 6.203 25.031 1 50.44 308 ARG A CA 1
ATOM 2461 C C . ARG A 1 308 ? 14.531 7.137 24.062 1 50.44 308 ARG A C 1
ATOM 2463 O O . ARG A 1 308 ? 15.75 7.086 23.938 1 50.44 308 ARG A O 1
ATOM 2470 N N . ASN A 1 309 ? 13.68 7.797 23.281 1 42.94 309 ASN A N 1
ATOM 2471 C CA . ASN A 1 309 ? 14.273 8.734 22.328 1 42.94 309 ASN A CA 1
ATOM 2472 C C . ASN A 1 309 ? 14.836 9.969 23.031 1 42.94 309 ASN A C 1
ATOM 2474 O O . ASN A 1 309 ? 15.664 10.68 22.453 1 42.94 309 ASN A O 1
ATOM 2478 N N . THR A 1 310 ? 14.234 10.32 24.141 1 39.94 310 THR A N 1
ATOM 2479 C CA . THR A 1 310 ? 14.719 11.508 24.844 1 39.94 310 THR A CA 1
ATOM 2480 C C . THR A 1 310 ? 16.031 11.211 25.562 1 39.94 310 THR A C 1
ATOM 2482 O O . THR A 1 310 ? 16.625 12.102 26.172 1 39.94 310 THR A O 1
ATOM 2485 N N . GLY A 1 311 ? 16.359 10.008 25.906 1 38.31 311 GLY A N 1
ATOM 2486 C CA . GLY A 1 311 ? 17.734 10 26.375 1 38.31 311 GLY A CA 1
ATOM 2487 C C . GLY A 1 311 ? 18.719 10.562 25.375 1 38.31 311 GLY A C 1
ATOM 2488 O O . GLY A 1 311 ? 19.906 10.648 25.641 1 38.31 311 GLY A O 1
ATOM 2489 N N . ARG A 1 312 ? 18.516 10.281 24.125 1 36 312 ARG A N 1
ATOM 2490 C CA . ARG A 1 312 ? 19.312 11.055 23.172 1 36 312 ARG A CA 1
ATOM 2491 C C . ARG A 1 312 ? 18.922 12.531 23.203 1 36 312 ARG A C 1
ATOM 2493 O O . ARG A 1 312 ? 17.766 12.867 23.516 1 36 312 ARG A O 1
ATOM 2500 N N . GLU A 1 313 ? 19.781 13.57 23.578 1 32.16 313 GLU A N 1
ATOM 2501 C CA . GLU A 1 313 ? 19.609 14.992 23.297 1 32.16 313 GLU A CA 1
ATOM 2502 C C . GLU A 1 313 ? 18.734 15.211 22.062 1 32.16 313 GLU A C 1
ATOM 2504 O O . GLU A 1 313 ? 19.031 14.695 20.984 1 32.16 313 GLU A O 1
ATOM 2509 N N . MET A 1 314 ? 17.562 15.102 22.078 1 30.53 314 MET A N 1
ATOM 2510 C CA . MET A 1 314 ? 16.812 15.719 20.984 1 30.53 314 MET A CA 1
ATOM 2511 C C . MET A 1 314 ? 17.531 16.953 20.469 1 30.53 314 MET A C 1
ATOM 2513 O O . MET A 1 314 ? 17.656 17.953 21.188 1 30.53 314 MET A O 1
ATOM 2517 N N . LYS A 1 315 ? 18.562 16.797 19.766 1 28.59 315 LYS A N 1
ATOM 2518 C CA . LYS A 1 315 ? 18.922 17.906 18.875 1 28.59 315 LYS A CA 1
ATOM 2519 C C . LYS A 1 315 ? 17.688 18.469 18.172 1 28.59 315 LYS A C 1
ATOM 2521 O O . LYS A 1 315 ? 17.25 17.922 17.156 1 28.59 315 LYS A O 1
ATOM 2526 N N . LEU A 1 316 ? 16.547 18.516 18.906 1 22.55 316 LEU A N 1
ATOM 2527 C CA . LEU A 1 316 ? 15.641 19.562 18.438 1 22.55 316 LEU A CA 1
ATOM 2528 C C . LEU A 1 316 ? 16.375 20.875 18.281 1 22.55 316 LEU A C 1
ATOM 2530 O O . LEU A 1 316 ? 17.203 21.234 19.125 1 22.55 316 LEU A O 1
ATOM 2534 N N . MET B 1 1 ? 2.613 -38.156 -5.707 1 42.47 1 MET B N 1
ATOM 2535 C CA . MET B 1 1 ? 3.135 -36.781 -5.637 1 42.47 1 MET B CA 1
ATOM 2536 C C . MET B 1 1 ? 2.338 -35.844 -6.543 1 42.47 1 MET B C 1
ATOM 2538 O O . MET B 1 1 ? 1.97 -36.219 -7.656 1 42.47 1 MET B O 1
ATOM 2542 N N . SER B 1 2 ? 1.679 -34.844 -5.996 1 64 2 SER B N 1
ATOM 2543 C CA . SER B 1 2 ? 0.79 -34 -6.805 1 64 2 SER B CA 1
ATOM 2544 C C . SER B 1 2 ? 1.502 -33.469 -8.047 1 64 2 SER B C 1
ATOM 2546 O O . SER B 1 2 ? 2.719 -33.281 -8.031 1 64 2 SER B O 1
ATOM 2548 N N . GLU B 1 3 ? 0.941 -33.625 -9.18 1 85.19 3 GLU B N 1
ATOM 2549 C CA . GLU B 1 3 ? 1.369 -33.344 -10.547 1 85.19 3 GLU B CA 1
ATOM 2550 C C . GLU B 1 3 ? 1.6 -31.844 -10.734 1 85.19 3 GLU B C 1
ATOM 2552 O O . GLU B 1 3 ? 2.258 -31.422 -11.695 1 85.19 3 GLU B O 1
ATOM 2557 N N . TYR B 1 4 ? 1.365 -31.078 -9.617 1 92.56 4 TYR B N 1
ATOM 2558 C CA . TYR B 1 4 ? 1.501 -29.641 -9.82 1 92.56 4 TYR B CA 1
ATOM 2559 C C . TYR B 1 4 ? 2.889 -29.172 -9.414 1 92.56 4 TYR B C 1
ATOM 2561 O O . TYR B 1 4 ? 3.463 -29.656 -8.445 1 92.56 4 TYR B O 1
ATOM 2569 N N . PRO B 1 5 ? 3.43 -28.25 -10.109 1 94.56 5 PRO B N 1
ATOM 2570 C CA . PRO B 1 5 ? 4.781 -27.766 -9.844 1 94.56 5 PRO B CA 1
ATOM 2571 C C . PRO B 1 5 ? 4.91 -27.094 -8.469 1 94.56 5 PRO B C 1
ATOM 2573 O O . PRO B 1 5 ? 3.979 -26.422 -8.016 1 94.56 5 PRO B O 1
ATOM 2576 N N . SER B 1 6 ? 6.102 -27.344 -7.848 1 95.94 6 SER B N 1
ATOM 2577 C CA . SER B 1 6 ? 6.395 -26.797 -6.531 1 95.94 6 SER B CA 1
ATOM 2578 C C . SER B 1 6 ? 6.805 -25.328 -6.625 1 95.94 6 SER B C 1
ATOM 2580 O O . SER B 1 6 ? 7.711 -24.969 -7.383 1 95.94 6 SER B O 1
ATOM 2582 N N . LEU B 1 7 ? 6.133 -24.438 -5.844 1 97.56 7 LEU B N 1
ATOM 2583 C CA . LEU B 1 7 ? 6.555 -23.047 -5.789 1 97.56 7 LEU B CA 1
ATOM 2584 C C . LEU B 1 7 ? 7.965 -22.922 -5.227 1 97.56 7 LEU B C 1
ATOM 2586 O O . LEU B 1 7 ? 8.758 -22.109 -5.699 1 97.56 7 LEU B O 1
ATOM 2590 N N . GLU B 1 8 ? 8.25 -23.719 -4.207 1 97.25 8 GLU B N 1
ATOM 2591 C CA . GLU B 1 8 ? 9.57 -23.688 -3.586 1 97.25 8 GLU B CA 1
ATOM 2592 C C . GLU B 1 8 ? 10.664 -23.969 -4.609 1 97.25 8 GLU B C 1
ATOM 2594 O O . GLU B 1 8 ? 11.695 -23.297 -4.629 1 97.25 8 GLU B O 1
ATOM 2599 N N . VAL B 1 9 ? 10.438 -24.922 -5.473 1 97.31 9 VAL B N 1
ATOM 2600 C CA . VAL B 1 9 ? 11.43 -25.312 -6.465 1 97.31 9 VAL B CA 1
ATOM 2601 C C . VAL B 1 9 ? 11.469 -24.297 -7.594 1 97.31 9 VAL B C 1
ATOM 2603 O O . VAL B 1 9 ? 12.547 -23.859 -8.008 1 97.31 9 VAL B O 1
ATOM 2606 N N . GLU B 1 10 ? 10.273 -23.859 -8.008 1 97.62 10 GLU B N 1
ATOM 2607 C CA . GLU B 1 10 ? 10.18 -23.016 -9.195 1 97.62 10 GLU B CA 1
ATOM 2608 C C . GLU B 1 10 ? 10.562 -21.578 -8.883 1 97.62 10 GLU B C 1
ATOM 2610 O O . GLU B 1 10 ? 10.758 -20.766 -9.797 1 97.62 10 GLU B O 1
ATOM 2615 N N . SER B 1 11 ? 10.719 -21.172 -7.574 1 98.25 11 SER B N 1
ATOM 2616 C CA . SER B 1 11 ? 11.055 -19.797 -7.207 1 98.25 11 SER B CA 1
ATOM 2617 C C . SER B 1 11 ? 12.43 -19.719 -6.547 1 98.25 11 SER B C 1
ATOM 2619 O O . SER B 1 11 ? 12.695 -18.812 -5.766 1 98.25 11 SER B O 1
ATOM 2621 N N . GLN B 1 12 ? 13.234 -20.656 -6.793 1 98.25 12 GLN B N 1
ATOM 2622 C CA . GLN B 1 12 ? 14.57 -20.656 -6.215 1 98.25 12 GLN B CA 1
ATOM 2623 C C . GLN B 1 12 ? 15.367 -19.438 -6.68 1 98.25 12 GLN B C 1
ATOM 2625 O O . GLN B 1 12 ? 15.297 -19.047 -7.848 1 98.25 12 GLN B O 1
ATOM 2630 N N . VAL B 1 13 ? 16.062 -18.812 -5.805 1 98.75 13 VAL B N 1
ATOM 2631 C CA . VAL B 1 13 ? 16.969 -17.719 -6.113 1 98.75 13 VAL B CA 1
ATOM 2632 C C . VAL B 1 13 ? 18.406 -18.125 -5.809 1 98.75 13 VAL B C 1
ATOM 2634 O O . VAL B 1 13 ? 18.672 -18.781 -4.797 1 98.75 13 VAL B O 1
ATOM 2637 N N . THR B 1 14 ? 19.328 -17.844 -6.676 1 98.5 14 THR B N 1
ATOM 2638 C CA . THR B 1 14 ? 20.734 -18.188 -6.484 1 98.5 14 THR B CA 1
ATOM 2639 C C . THR B 1 14 ? 21.594 -16.938 -6.32 1 98.5 14 THR B C 1
ATOM 2641 O O . THR B 1 14 ? 21.703 -16.125 -7.242 1 98.5 14 THR B O 1
ATOM 2644 N N . ARG B 1 15 ? 22.188 -16.844 -5.199 1 98.5 15 ARG B N 1
ATOM 2645 C CA . ARG B 1 15 ? 23.078 -15.719 -4.961 1 98.5 15 ARG B CA 1
ATOM 2646 C C . ARG B 1 15 ? 24.359 -15.852 -5.77 1 98.5 15 ARG B C 1
ATOM 2648 O O . ARG B 1 15 ? 25.031 -16.891 -5.715 1 98.5 15 ARG B O 1
ATOM 2655 N N . GLN B 1 16 ? 24.719 -14.852 -6.527 1 98.5 16 GLN B N 1
ATOM 2656 C CA . GLN B 1 16 ? 25.922 -14.883 -7.367 1 98.5 16 GLN B CA 1
ATOM 2657 C C . GLN B 1 16 ? 27.047 -14.062 -6.742 1 98.5 16 GLN B C 1
ATOM 2659 O O . GLN B 1 16 ? 28.219 -14.43 -6.84 1 98.5 16 GLN B O 1
ATOM 2664 N N . ASN B 1 17 ? 26.75 -12.945 -6.129 1 97.62 17 ASN B N 1
ATOM 2665 C CA . ASN B 1 17 ? 27.625 -12.125 -5.305 1 97.62 17 ASN B CA 1
ATOM 2666 C C . ASN B 1 17 ? 26.859 -11.398 -4.207 1 97.62 17 ASN B C 1
ATOM 2668 O O . ASN B 1 17 ? 25.75 -11.789 -3.863 1 97.62 17 ASN B O 1
ATOM 2672 N N . GLU B 1 18 ? 27.422 -10.438 -3.627 1 96.06 18 GLU B N 1
ATOM 2673 C CA . GLU B 1 18 ? 26.844 -9.82 -2.439 1 96.06 18 GLU B CA 1
ATOM 2674 C C . GLU B 1 18 ? 25.438 -9.281 -2.729 1 96.06 18 GLU B C 1
ATOM 2676 O O . GLU B 1 18 ? 24.547 -9.375 -1.883 1 96.06 18 GLU B O 1
ATOM 2681 N N . THR B 1 19 ? 25.234 -8.711 -3.9 1 97.88 19 THR B N 1
ATOM 2682 C CA . THR B 1 19 ? 24.016 -7.945 -4.137 1 97.88 19 THR B CA 1
ATOM 2683 C C . THR B 1 19 ? 23.203 -8.555 -5.273 1 97.88 19 THR B C 1
ATOM 2685 O O . THR B 1 19 ? 22.109 -8.094 -5.582 1 97.88 19 THR B O 1
ATOM 2688 N N . THR B 1 20 ? 23.734 -9.594 -5.957 1 98.75 20 THR B N 1
ATOM 2689 C CA . THR B 1 20 ? 23.109 -10.047 -7.199 1 98.75 20 THR B CA 1
ATOM 2690 C C . THR B 1 20 ? 22.672 -11.5 -7.086 1 98.75 20 THR B C 1
ATOM 2692 O O . THR B 1 20 ? 23.406 -12.344 -6.566 1 98.75 20 THR B O 1
ATOM 2695 N N . PHE B 1 21 ? 21.469 -11.773 -7.531 1 98.88 21 PHE B N 1
ATOM 2696 C CA . PHE B 1 21 ? 20.891 -13.117 -7.59 1 98.88 21 PHE B CA 1
ATOM 2697 C C . PHE B 1 21 ? 20.438 -13.453 -9.008 1 98.88 21 PHE B C 1
ATOM 2699 O O . PHE B 1 21 ? 20.062 -12.562 -9.773 1 98.88 21 PHE B O 1
ATOM 2706 N N . THR B 1 22 ? 20.5 -14.711 -9.391 1 98.75 22 THR B N 1
ATOM 2707 C CA . THR B 1 22 ? 19.906 -15.188 -10.641 1 98.75 22 THR B CA 1
ATOM 2708 C C . THR B 1 22 ? 18.703 -16.078 -10.359 1 98.75 22 THR B C 1
ATOM 2710 O O . THR B 1 22 ? 18.672 -16.812 -9.367 1 98.75 22 THR B O 1
ATOM 2713 N N . VAL B 1 23 ? 17.719 -15.961 -11.203 1 98.69 23 VAL B N 1
ATOM 2714 C CA . VAL B 1 23 ? 16.5 -16.781 -11.141 1 98.69 23 VAL B CA 1
ATOM 2715 C C . VAL B 1 23 ? 16.125 -17.25 -12.539 1 98.69 23 VAL B C 1
ATOM 2717 O O . VAL B 1 23 ? 16.656 -16.734 -13.539 1 98.69 23 VAL B O 1
ATOM 2720 N N . ASN B 1 24 ? 15.32 -18.281 -12.641 1 98.38 24 ASN B N 1
ATOM 2721 C CA . ASN B 1 24 ? 14.719 -18.75 -13.883 1 98.38 24 ASN B CA 1
ATOM 2722 C C . ASN B 1 24 ? 13.195 -18.844 -13.766 1 98.38 24 ASN B C 1
ATOM 2724 O O . ASN B 1 24 ? 12.672 -19.703 -13.07 1 98.38 24 ASN B O 1
ATOM 2728 N N . LEU B 1 25 ? 12.539 -17.859 -14.391 1 98.62 25 LEU B N 1
ATOM 2729 C CA . LEU B 1 25 ? 11.094 -17.781 -14.273 1 98.62 25 LEU B CA 1
ATOM 2730 C C . LEU B 1 25 ? 10.422 -18.938 -15.023 1 98.62 25 LEU B C 1
ATOM 2732 O O . LEU B 1 25 ? 10.648 -19.125 -16.219 1 98.62 25 LEU B O 1
ATOM 2736 N N . ALA B 1 26 ? 9.578 -19.625 -14.367 1 97.56 26 ALA B N 1
ATOM 2737 C CA . ALA B 1 26 ? 9.055 -20.891 -14.852 1 97.56 26 ALA B CA 1
ATOM 2738 C C . ALA B 1 26 ? 7.781 -20.688 -15.672 1 97.56 26 ALA B C 1
ATOM 2740 O O . ALA B 1 26 ? 6.938 -19.859 -15.312 1 97.56 26 ALA B O 1
ATOM 2741 N N . GLU B 1 27 ? 7.629 -21.453 -16.688 1 96.12 27 GLU B N 1
ATOM 2742 C CA . GLU B 1 27 ? 6.418 -21.438 -17.5 1 96.12 27 GLU B CA 1
ATOM 2743 C C . GLU B 1 27 ? 5.207 -21.906 -16.703 1 96.12 27 GLU B C 1
ATOM 2745 O O . GLU B 1 27 ? 4.094 -21.422 -16.906 1 96.12 27 GLU B O 1
ATOM 2750 N N . SER B 1 28 ? 5.43 -22.797 -15.797 1 95.56 28 SER B N 1
ATOM 2751 C CA . SER B 1 28 ? 4.34 -23.375 -15.016 1 95.56 28 SER B CA 1
ATOM 2752 C C . SER B 1 28 ? 3.631 -22.312 -14.188 1 95.56 28 SER B C 1
ATOM 2754 O O . SER B 1 28 ? 2.48 -22.5 -13.781 1 95.56 28 SER B O 1
ATOM 2756 N N . TYR B 1 29 ? 4.293 -21.188 -13.883 1 96.69 29 TYR B N 1
ATOM 2757 C CA . TYR B 1 29 ? 3.697 -20.125 -13.086 1 96.69 29 TYR B CA 1
ATOM 2758 C C . TYR B 1 29 ? 3.441 -18.891 -13.945 1 96.69 29 TYR B C 1
ATOM 2760 O O . TYR B 1 29 ? 3.424 -17.766 -13.43 1 96.69 29 TYR B O 1
ATOM 2768 N N . ALA B 1 30 ? 3.262 -19.125 -15.234 1 94.12 30 ALA B N 1
ATOM 2769 C CA . ALA B 1 30 ? 2.984 -18.016 -16.141 1 94.12 30 ALA B CA 1
ATOM 2770 C C . ALA B 1 30 ? 1.504 -17.969 -16.516 1 94.12 30 ALA B C 1
ATOM 2772 O O . ALA B 1 30 ? 0.829 -19 -16.531 1 94.12 30 ALA B O 1
ATOM 2773 N N . ASN B 1 31 ? 0.95 -16.828 -16.609 1 88.25 31 ASN B N 1
ATOM 2774 C CA . ASN B 1 31 ? -0.292 -16.562 -17.328 1 88.25 31 ASN B CA 1
ATOM 2775 C C . ASN B 1 31 ? -0.04 -16.328 -18.812 1 88.25 31 ASN B C 1
ATOM 2777 O O . ASN B 1 31 ? 0.378 -15.25 -19.219 1 88.25 31 ASN B O 1
ATOM 2781 N N . GLY B 1 32 ? -0.323 -17.312 -19.609 1 81.69 32 GLY B N 1
ATOM 2782 C CA . GLY B 1 32 ? 0.189 -17.25 -20.969 1 81.69 32 GLY B CA 1
ATOM 2783 C C . GLY B 1 32 ? 1.704 -17.312 -21.031 1 81.69 32 GLY B C 1
ATOM 2784 O O . GLY B 1 32 ? 2.314 -18.297 -20.609 1 81.69 32 GLY B O 1
ATOM 2785 N N . THR B 1 33 ? 2.197 -16.203 -21.484 1 86 33 THR B N 1
ATOM 2786 C CA . THR B 1 33 ? 3.648 -16.172 -21.625 1 86 33 THR B CA 1
ATOM 2787 C C . THR B 1 33 ? 4.27 -15.273 -20.547 1 86 33 THR B C 1
ATOM 2789 O O . THR B 1 33 ? 5.488 -15.094 -20.516 1 86 33 THR B O 1
ATOM 2792 N N . VAL B 1 34 ? 3.48 -14.766 -19.703 1 93.81 34 VAL B N 1
ATOM 2793 C CA . VAL B 1 34 ? 3.969 -13.797 -18.734 1 93.81 34 VAL B CA 1
ATOM 2794 C C . VAL B 1 34 ? 3.924 -14.414 -17.328 1 93.81 34 VAL B C 1
ATOM 2796 O O . VAL B 1 34 ? 2.844 -14.688 -16.797 1 93.81 34 VAL B O 1
ATOM 2799 N N . PRO B 1 35 ? 5.098 -14.625 -16.797 1 97.06 35 PRO B N 1
ATOM 2800 C CA . PRO B 1 35 ? 5.121 -15.133 -15.422 1 97.06 35 PRO B CA 1
ATOM 2801 C C . PRO B 1 35 ? 4.27 -14.297 -14.469 1 97.06 35 PRO B C 1
ATOM 2803 O O . PRO B 1 35 ? 4.262 -13.07 -14.555 1 97.06 35 PRO B O 1
ATOM 2806 N N . HIS B 1 36 ? 3.557 -14.961 -13.562 1 96.88 36 HIS B N 1
ATOM 2807 C CA . HIS B 1 36 ? 2.656 -14.336 -12.602 1 96.88 36 HIS B CA 1
ATOM 2808 C C . HIS B 1 36 ? 3.424 -13.438 -11.633 1 96.88 36 HIS B C 1
ATOM 2810 O O . HIS B 1 36 ? 4.445 -13.852 -11.078 1 96.88 36 HIS B O 1
ATOM 2816 N N . GLY B 1 37 ? 2.945 -12.219 -11.43 1 97.12 37 GLY B N 1
ATOM 2817 C CA . GLY B 1 37 ? 3.621 -11.25 -10.586 1 97.12 37 GLY B CA 1
ATOM 2818 C C . GLY B 1 37 ? 3.764 -11.711 -9.148 1 97.12 37 GLY B C 1
ATOM 2819 O O . GLY B 1 37 ? 4.82 -11.539 -8.531 1 97.12 37 GLY B O 1
ATOM 2820 N N . GLY B 1 38 ? 2.695 -12.273 -8.586 1 97.31 38 GLY B N 1
ATOM 2821 C CA . GLY B 1 38 ? 2.748 -12.797 -7.227 1 97.31 38 GLY B CA 1
ATOM 2822 C C . GLY B 1 38 ? 3.801 -13.875 -7.043 1 97.31 38 GLY B C 1
ATOM 2823 O O . GLY B 1 38 ? 4.473 -13.922 -6.012 1 97.31 38 GLY B O 1
ATOM 2824 N N . TYR B 1 39 ? 3.9 -14.68 -8.055 1 97.81 39 TYR B N 1
ATOM 2825 C CA . TYR B 1 39 ? 4.941 -15.703 -8.086 1 97.81 39 TYR B CA 1
ATOM 2826 C C . TYR B 1 39 ? 6.328 -15.07 -8.008 1 97.81 39 TYR B C 1
ATOM 2828 O O . TYR B 1 39 ? 7.191 -15.539 -7.262 1 97.81 39 TYR B O 1
ATOM 2836 N N . ILE B 1 40 ? 6.547 -14.008 -8.633 1 98.75 40 ILE B N 1
ATOM 2837 C CA . ILE B 1 40 ? 7.848 -13.352 -8.68 1 98.75 40 ILE B CA 1
ATOM 2838 C C . ILE B 1 40 ? 8.102 -12.617 -7.363 1 98.75 40 ILE B C 1
ATOM 2840 O O . ILE B 1 40 ? 9.242 -12.562 -6.895 1 98.75 40 ILE B O 1
ATOM 2844 N N . THR B 1 41 ? 7.043 -12.094 -6.695 1 98.69 41 THR B N 1
ATOM 2845 C CA . THR B 1 41 ? 7.223 -11.398 -5.426 1 98.69 41 THR B CA 1
ATOM 2846 C C . THR B 1 41 ? 7.828 -12.328 -4.379 1 98.69 41 THR B C 1
ATOM 2848 O O . THR B 1 41 ? 8.594 -11.883 -3.52 1 98.69 41 THR B O 1
ATOM 2851 N N . ALA B 1 42 ? 7.535 -13.617 -4.473 1 98.25 42 ALA B N 1
ATOM 2852 C CA . ALA B 1 42 ? 8.125 -14.602 -3.572 1 98.25 42 ALA B CA 1
ATOM 2853 C C . ALA B 1 42 ? 9.648 -14.617 -3.705 1 98.25 42 ALA B C 1
ATOM 2855 O O . ALA B 1 42 ? 10.367 -14.703 -2.705 1 98.25 42 ALA B O 1
ATOM 2856 N N . MET B 1 43 ? 10.156 -14.516 -4.91 1 98.88 43 MET B N 1
ATOM 2857 C CA . MET B 1 43 ? 11.594 -14.5 -5.16 1 98.88 43 MET B CA 1
ATOM 2858 C C . MET B 1 43 ? 12.242 -13.266 -4.539 1 98.88 43 MET B C 1
ATOM 2860 O O . MET B 1 43 ? 13.344 -13.344 -4.004 1 98.88 43 MET B O 1
ATOM 2864 N N . PHE B 1 44 ? 11.539 -12.133 -4.598 1 98.94 44 PHE B N 1
ATOM 2865 C CA . PHE B 1 44 ? 12.031 -10.914 -3.969 1 98.94 44 PHE B CA 1
ATOM 2866 C C . PHE B 1 44 ? 12.18 -11.102 -2.463 1 98.94 44 PHE B C 1
ATOM 2868 O O . PHE B 1 44 ? 13.203 -10.711 -1.884 1 98.94 44 PHE B O 1
ATOM 2875 N N . LEU B 1 45 ? 11.172 -11.68 -1.866 1 98.88 45 LEU B N 1
ATOM 2876 C CA . LEU B 1 45 ? 11.203 -11.875 -0.421 1 98.88 45 LEU B CA 1
ATOM 2877 C C . LEU B 1 45 ? 12.312 -12.836 -0.021 1 98.88 45 LEU B C 1
ATOM 2879 O O . LEU B 1 45 ? 12.992 -12.617 0.989 1 98.88 45 LEU B O 1
ATOM 2883 N N . ARG B 1 46 ? 12.523 -13.844 -0.808 1 98.81 46 ARG B N 1
ATOM 2884 C CA . ARG B 1 46 ? 13.609 -14.781 -0.544 1 98.81 46 ARG B CA 1
ATOM 2885 C C . ARG B 1 46 ? 14.969 -14.094 -0.691 1 98.81 46 ARG B C 1
ATOM 2887 O O . ARG B 1 46 ? 15.852 -14.273 0.148 1 98.81 46 ARG B O 1
ATOM 2894 N N . ALA B 1 47 ? 15.133 -13.297 -1.756 1 98.94 47 ALA B N 1
ATOM 2895 C CA . ALA B 1 47 ? 16.375 -12.57 -1.958 1 98.94 47 ALA B CA 1
ATOM 2896 C C . ALA B 1 47 ? 16.656 -11.617 -0.8 1 98.94 47 ALA B C 1
ATOM 2898 O O . ALA B 1 47 ? 17.781 -11.555 -0.291 1 98.94 47 ALA B O 1
ATOM 2899 N N . ALA B 1 48 ? 15.641 -10.891 -0.361 1 98.88 48 ALA B N 1
ATOM 2900 C CA . ALA B 1 48 ? 15.789 -9.961 0.759 1 98.88 48 ALA B CA 1
ATOM 2901 C C . ALA B 1 48 ? 16.188 -10.703 2.033 1 98.88 48 ALA B C 1
ATOM 2903 O O . ALA B 1 48 ? 17.047 -10.234 2.785 1 98.88 48 ALA B O 1
ATOM 2904 N N . SER B 1 49 ? 15.547 -11.812 2.252 1 98.62 49 SER B N 1
ATOM 2905 C CA . SER B 1 49 ? 15.844 -12.617 3.436 1 98.62 49 SER B CA 1
ATOM 2906 C C . SER B 1 49 ? 17.297 -13.055 3.457 1 98.62 49 SER B C 1
ATOM 2908 O O . SER B 1 49 ? 17.984 -12.906 4.473 1 98.62 49 SER B O 1
ATOM 2910 N N . ILE B 1 50 ? 17.75 -13.562 2.342 1 98.56 50 ILE B N 1
ATOM 2911 C CA . ILE B 1 50 ? 19.125 -14.023 2.238 1 98.56 50 ILE B CA 1
ATOM 2912 C C . ILE B 1 50 ? 20.078 -12.852 2.424 1 98.56 50 ILE B C 1
ATOM 2914 O O . ILE B 1 50 ? 21.062 -12.945 3.168 1 98.56 50 ILE B O 1
ATOM 2918 N N . TYR B 1 51 ? 19.812 -11.75 1.818 1 98.56 51 TYR B N 1
ATOM 2919 C CA . TYR B 1 51 ? 20.688 -10.57 1.831 1 98.56 51 TYR B CA 1
ATOM 2920 C C . TYR B 1 51 ? 20.828 -10.016 3.24 1 98.56 51 TYR B C 1
ATOM 2922 O O . TYR B 1 51 ? 21.906 -9.586 3.643 1 98.56 51 TYR B O 1
ATOM 2930 N N . LEU B 1 52 ? 19.75 -10.047 4.043 1 98.44 52 LEU B N 1
ATOM 2931 C CA . LEU B 1 52 ? 19.734 -9.336 5.316 1 98.44 52 LEU B CA 1
ATOM 2932 C C . LEU B 1 52 ? 19.891 -10.305 6.48 1 98.44 52 LEU B C 1
ATOM 2934 O O . LEU B 1 52 ? 19.891 -9.891 7.641 1 98.44 52 LEU B O 1
ATOM 2938 N N . ALA B 1 53 ? 20 -11.594 6.207 1 97.31 53 ALA B N 1
ATOM 2939 C CA . ALA B 1 53 ? 20.156 -12.609 7.246 1 97.31 53 ALA B CA 1
ATOM 2940 C C . ALA B 1 53 ? 21.406 -12.344 8.086 1 97.31 53 ALA B C 1
ATOM 2942 O O . ALA B 1 53 ? 21.391 -12.484 9.305 1 97.31 53 ALA B O 1
ATOM 2943 N N . PRO B 1 54 ? 22.547 -11.969 7.449 1 96.81 54 PRO B N 1
ATOM 2944 C CA . PRO B 1 54 ? 23.75 -11.703 8.25 1 96.81 54 PRO B CA 1
ATOM 2945 C C . PRO B 1 54 ? 23.547 -10.57 9.258 1 96.81 54 PRO B C 1
ATOM 2947 O O . PRO B 1 54 ? 24.219 -10.531 10.289 1 96.81 54 PRO B O 1
ATOM 2950 N N . ASP B 1 55 ? 22.656 -9.664 9.031 1 96.62 55 ASP B N 1
ATOM 2951 C CA . ASP B 1 55 ? 22.344 -8.57 9.945 1 96.62 55 ASP B CA 1
ATOM 2952 C C . ASP B 1 55 ? 21.219 -8.961 10.914 1 96.62 55 ASP B C 1
ATOM 2954 O O . ASP B 1 55 ? 20.641 -8.102 11.586 1 96.62 55 ASP B O 1
ATOM 2958 N N . ASN B 1 56 ? 20.844 -10.172 10.891 1 97.44 56 ASN B N 1
ATOM 2959 C CA . ASN B 1 56 ? 19.797 -10.727 11.75 1 97.44 56 ASN B CA 1
ATOM 2960 C C . ASN B 1 56 ? 18.438 -10.102 11.453 1 97.44 56 ASN B C 1
ATOM 2962 O O . ASN B 1 56 ? 17.656 -9.836 12.367 1 97.44 56 ASN B O 1
ATOM 2966 N N . GLN B 1 57 ? 18.188 -9.797 10.234 1 98.06 57 GLN B N 1
ATOM 2967 C CA . GLN B 1 57 ? 16.922 -9.195 9.797 1 98.06 57 GLN B CA 1
ATOM 2968 C C . GLN B 1 57 ? 16.359 -9.945 8.594 1 98.06 57 GLN B C 1
ATOM 2970 O O . GLN B 1 57 ? 16.047 -9.328 7.562 1 98.06 57 GLN B O 1
ATOM 2975 N N . PRO B 1 58 ? 16.109 -11.219 8.75 1 97.75 58 PRO B N 1
ATOM 2976 C CA . PRO B 1 58 ? 15.68 -12.039 7.609 1 97.75 58 PRO B CA 1
ATOM 2977 C C . PRO B 1 58 ? 14.203 -11.867 7.277 1 97.75 58 PRO B C 1
ATOM 2979 O O . PRO B 1 58 ? 13.75 -12.289 6.211 1 97.75 58 PRO B O 1
ATOM 2982 N N . ASP B 1 59 ? 13.375 -11.266 8.172 1 98.44 59 ASP B N 1
ATOM 2983 C CA . ASP B 1 59 ? 11.922 -11.305 8.031 1 98.44 59 ASP B CA 1
ATOM 2984 C C . ASP B 1 59 ? 11.406 -10.031 7.371 1 98.44 59 ASP B C 1
ATOM 2986 O O . ASP B 1 59 ? 11.602 -8.93 7.891 1 98.44 59 ASP B O 1
ATOM 2990 N N . THR B 1 60 ? 10.742 -10.211 6.254 1 98.56 60 THR B N 1
ATOM 2991 C CA . THR B 1 60 ? 10.07 -9.062 5.648 1 98.56 60 THR B CA 1
ATOM 2992 C C . THR B 1 60 ? 8.805 -8.711 6.414 1 98.56 60 THR B C 1
ATOM 2994 O O . THR B 1 60 ? 7.953 -9.57 6.652 1 98.56 60 THR B O 1
ATOM 2997 N N . PHE B 1 61 ? 8.641 -7.395 6.789 1 97.94 61 PHE B N 1
ATOM 2998 C CA . PHE B 1 61 ? 7.363 -7.055 7.402 1 97.94 61 PHE B CA 1
ATOM 2999 C C . PHE B 1 61 ? 6.609 -6.039 6.555 1 97.94 61 PHE B C 1
ATOM 3001 O O . PHE B 1 61 ? 5.41 -5.828 6.75 1 97.94 61 PHE B O 1
ATOM 3008 N N . ALA B 1 62 ? 7.266 -5.391 5.609 1 98.75 62 ALA B N 1
ATOM 3009 C CA . ALA B 1 62 ? 6.578 -4.52 4.664 1 98.75 62 ALA B CA 1
ATOM 3010 C C . ALA B 1 62 ? 7.273 -4.527 3.305 1 98.75 62 ALA B C 1
ATOM 3012 O O . ALA B 1 62 ? 8.5 -4.574 3.23 1 98.75 62 ALA B O 1
ATOM 3013 N N . ALA B 1 63 ? 6.488 -4.449 2.242 1 98.88 63 ALA B N 1
ATOM 3014 C CA . ALA B 1 63 ? 7.059 -4.395 0.898 1 98.88 63 ALA B CA 1
ATOM 3015 C C . ALA B 1 63 ? 6.09 -3.742 -0.083 1 98.88 63 ALA B C 1
ATOM 3017 O O . ALA B 1 63 ? 4.871 -3.83 0.087 1 98.88 63 ALA B O 1
ATOM 3018 N N . HIS B 1 64 ? 6.625 -3.049 -1.056 1 98.88 64 HIS B N 1
ATOM 3019 C CA . HIS B 1 64 ? 5.891 -2.475 -2.18 1 98.88 64 HIS B CA 1
ATOM 3020 C C . HIS B 1 64 ? 6.531 -2.857 -3.508 1 98.88 64 HIS B C 1
ATOM 3022 O O . HIS B 1 64 ? 7.723 -2.619 -3.719 1 98.88 64 HIS B O 1
ATOM 3028 N N . TRP B 1 65 ? 5.73 -3.453 -4.375 1 98.94 65 TRP B N 1
ATOM 3029 C CA . TRP B 1 65 ? 6.207 -3.801 -5.707 1 98.94 65 TRP B CA 1
ATOM 3030 C C . TRP B 1 65 ? 5.555 -2.922 -6.766 1 98.94 65 TRP B C 1
ATOM 3032 O O . TRP B 1 65 ? 4.379 -2.566 -6.648 1 98.94 65 TRP B O 1
ATOM 3042 N N . HIS B 1 66 ? 6.316 -2.666 -7.781 1 98.81 66 HIS B N 1
ATOM 3043 C CA . HIS B 1 66 ? 5.867 -1.99 -8.992 1 98.81 66 HIS B CA 1
ATOM 3044 C C . HIS B 1 66 ? 6.188 -2.814 -10.234 1 98.81 66 HIS B C 1
ATOM 3046 O O . HIS B 1 66 ? 7.352 -3.117 -10.5 1 98.81 66 HIS B O 1
ATOM 3052 N N . PHE B 1 67 ? 5.156 -3.186 -10.883 1 98.5 67 PHE B N 1
ATOM 3053 C CA . PHE B 1 67 ? 5.297 -3.998 -12.086 1 98.5 67 PHE B CA 1
ATOM 3054 C C . PHE B 1 67 ? 5.426 -3.119 -13.328 1 98.5 67 PHE B C 1
ATOM 3056 O O . PHE B 1 67 ? 4.422 -2.654 -13.867 1 98.5 67 PHE B O 1
ATOM 3063 N N . LEU B 1 68 ? 6.66 -2.98 -13.781 1 98.25 68 LEU B N 1
ATOM 3064 C CA . LEU B 1 68 ? 7.043 -1.932 -14.719 1 98.25 68 LEU B CA 1
ATOM 3065 C C . LEU B 1 68 ? 6.738 -2.352 -16.156 1 98.25 68 LEU B C 1
ATOM 3067 O O . LEU B 1 68 ? 6.27 -1.539 -16.953 1 98.25 68 LEU B O 1
ATOM 3071 N N . SER B 1 69 ? 7.035 -3.545 -16.516 1 95.88 69 SER B N 1
ATOM 3072 C CA . SER B 1 69 ? 6.73 -4.129 -17.812 1 95.88 69 SER B CA 1
ATOM 3073 C C . SER B 1 69 ? 6.602 -5.645 -17.719 1 95.88 69 SER B C 1
ATOM 3075 O O . SER B 1 69 ? 7.039 -6.254 -16.734 1 95.88 69 SER B O 1
ATOM 3077 N N . ALA B 1 70 ? 6.008 -6.211 -18.703 1 95.56 70 ALA B N 1
ATOM 3078 C CA . ALA B 1 70 ? 5.758 -7.648 -18.703 1 95.56 70 ALA B CA 1
ATOM 3079 C C . ALA B 1 70 ? 7.07 -8.43 -18.641 1 95.56 70 ALA B C 1
ATOM 3081 O O . ALA B 1 70 ? 8.023 -8.117 -19.359 1 95.56 70 ALA B O 1
ATOM 3082 N N . THR B 1 71 ? 7.109 -9.367 -17.75 1 98.12 71 THR B N 1
ATOM 3083 C CA . THR B 1 71 ? 8.219 -10.32 -17.719 1 98.12 71 THR B CA 1
ATOM 3084 C C . THR B 1 71 ? 7.98 -11.461 -18.703 1 98.12 71 THR B C 1
ATOM 3086 O O . THR B 1 71 ? 6.918 -11.547 -19.328 1 98.12 71 THR B O 1
ATOM 3089 N N . HIS B 1 72 ? 9.008 -12.234 -18.969 1 97.94 72 HIS B N 1
ATOM 3090 C CA . HIS B 1 72 ? 8.867 -13.438 -19.781 1 97.94 72 HIS B CA 1
ATOM 3091 C C . HIS B 1 72 ? 9.547 -14.633 -19.141 1 97.94 72 HIS B C 1
ATOM 3093 O O . HIS B 1 72 ? 10.43 -14.461 -18.281 1 97.94 72 HIS B O 1
ATOM 3099 N N . VAL B 1 73 ? 9.055 -15.789 -19.516 1 98 73 VAL B N 1
ATOM 3100 C CA . VAL B 1 73 ? 9.617 -17.031 -19.016 1 98 73 VAL B CA 1
ATOM 3101 C C . VAL B 1 73 ? 11.109 -17.094 -19.344 1 98 73 VAL B C 1
ATOM 3103 O O . VAL B 1 73 ? 11.531 -16.688 -20.422 1 98 73 VAL B O 1
ATOM 3106 N N . GLY B 1 74 ? 11.898 -17.594 -18.438 1 97.75 74 GLY B N 1
ATOM 3107 C CA . GLY B 1 74 ? 13.328 -17.75 -18.672 1 97.75 74 GLY B CA 1
ATOM 3108 C C . GLY B 1 74 ? 14.18 -16.984 -17.672 1 97.75 74 GLY B C 1
ATOM 3109 O O . GLY B 1 74 ? 13.703 -16.609 -16.594 1 97.75 74 GLY B O 1
ATOM 3110 N N . PRO B 1 75 ? 15.445 -16.797 -17.984 1 98.12 75 PRO B N 1
ATOM 3111 C CA . PRO B 1 75 ? 16.422 -16.234 -17.047 1 98.12 75 PRO B CA 1
ATOM 3112 C C . PRO B 1 75 ? 16.109 -14.781 -16.672 1 98.12 75 PRO B C 1
ATOM 3114 O O . PRO B 1 75 ? 15.656 -14.008 -17.531 1 98.12 75 PRO B O 1
ATOM 3117 N N . ALA B 1 76 ? 16.344 -14.438 -15.445 1 98.81 76 ALA B N 1
ATOM 3118 C CA . ALA B 1 76 ? 16.266 -13.07 -14.93 1 98.81 76 ALA B CA 1
ATOM 3119 C C . ALA B 1 76 ? 17.312 -12.836 -13.852 1 98.81 76 ALA B C 1
ATOM 3121 O O . ALA B 1 76 ? 17.938 -13.781 -13.359 1 98.81 76 ALA B O 1
ATOM 3122 N N . VAL B 1 77 ? 17.594 -11.602 -13.586 1 98.94 77 VAL B N 1
ATOM 3123 C CA . VAL B 1 77 ? 18.562 -11.203 -12.57 1 98.94 77 VAL B CA 1
ATOM 3124 C C . VAL B 1 77 ? 17.906 -10.266 -11.562 1 98.94 77 VAL B C 1
ATOM 3126 O O . VAL B 1 77 ? 17.188 -9.344 -11.945 1 98.94 77 VAL B O 1
ATOM 3129 N N . ILE B 1 78 ? 18.078 -10.562 -10.297 1 98.94 78 ILE B N 1
ATOM 3130 C CA . ILE B 1 78 ? 17.625 -9.711 -9.195 1 98.94 78 ILE B CA 1
ATOM 3131 C C . ILE B 1 78 ? 18.812 -8.969 -8.594 1 98.94 78 ILE B C 1
ATOM 3133 O O . ILE B 1 78 ? 19.828 -9.578 -8.258 1 98.94 78 ILE B O 1
ATOM 3137 N N . VAL B 1 79 ? 18.688 -7.711 -8.523 1 98.88 79 VAL B N 1
ATOM 3138 C CA . VAL B 1 79 ? 19.719 -6.883 -7.906 1 98.88 79 VAL B CA 1
ATOM 3139 C C . VAL B 1 79 ? 19.172 -6.234 -6.637 1 98.88 79 VAL B C 1
ATOM 3141 O O . VAL B 1 79 ? 18.094 -5.645 -6.648 1 98.88 79 VAL B O 1
ATOM 3144 N N . VAL B 1 80 ? 19.906 -6.387 -5.562 1 98.81 80 VAL B N 1
ATOM 3145 C CA . VAL B 1 80 ? 19.547 -5.816 -4.27 1 98.81 80 VAL B CA 1
ATOM 3146 C C . VAL B 1 80 ? 20.438 -4.617 -3.963 1 98.81 80 VAL B C 1
ATOM 3148 O O . VAL B 1 80 ? 21.672 -4.727 -4.004 1 98.81 80 VAL B O 1
ATOM 3151 N N . GLU B 1 81 ? 19.812 -3.512 -3.723 1 98.12 81 GLU B N 1
ATOM 3152 C CA . GLU B 1 81 ? 20.5 -2.312 -3.268 1 98.12 81 GLU B CA 1
ATOM 3153 C C . GLU B 1 81 ? 20.094 -1.947 -1.842 1 98.12 81 GLU B C 1
ATOM 3155 O O . GLU B 1 81 ? 18.922 -1.757 -1.558 1 98.12 81 GLU B O 1
ATOM 3160 N N . GLU B 1 82 ? 21.062 -1.856 -0.987 1 96.56 82 GLU B N 1
ATOM 3161 C CA . GLU B 1 82 ? 20.781 -1.394 0.366 1 96.56 82 GLU B CA 1
ATOM 3162 C C . GLU B 1 82 ? 20.484 0.102 0.386 1 96.56 82 GLU B C 1
ATOM 3164 O O . GLU B 1 82 ? 21.297 0.91 -0.055 1 96.56 82 GLU B O 1
ATOM 3169 N N . VAL B 1 83 ? 19.359 0.45 0.877 1 97.25 83 VAL B N 1
ATOM 3170 C CA . VAL B 1 83 ? 18.969 1.854 0.875 1 97.25 83 VAL B CA 1
ATOM 3171 C C . VAL B 1 83 ? 19.016 2.408 2.297 1 97.25 83 VAL B C 1
ATOM 3173 O O . VAL B 1 83 ? 19.359 3.578 2.5 1 97.25 83 VAL B O 1
ATOM 3176 N N . ARG B 1 84 ? 18.703 1.593 3.27 1 97 84 ARG B N 1
ATOM 3177 C CA . ARG B 1 84 ? 18.828 1.936 4.684 1 97 84 ARG B CA 1
ATOM 3178 C C . ARG B 1 84 ? 19.25 0.727 5.508 1 97 84 ARG B C 1
ATOM 3180 O O . ARG B 1 84 ? 18.625 -0.335 5.43 1 97 84 ARG B O 1
ATOM 3187 N N . ARG B 1 85 ? 20.25 0.924 6.219 1 95.62 85 ARG B N 1
ATOM 3188 C CA . ARG B 1 85 ? 20.688 -0.073 7.191 1 95.62 85 ARG B CA 1
ATOM 3189 C C . ARG B 1 85 ? 20.5 0.44 8.617 1 95.62 85 ARG B C 1
ATOM 3191 O O . ARG B 1 85 ? 21.125 1.43 9.008 1 95.62 85 ARG B O 1
ATOM 3198 N N . GLY B 1 86 ? 19.562 -0.216 9.242 1 93.94 86 GLY B N 1
ATOM 3199 C CA . GLY B 1 86 ? 19.359 0.149 10.641 1 93.94 86 GLY B CA 1
ATOM 3200 C C . GLY B 1 86 ? 19.562 -1.011 11.594 1 93.94 86 GLY B C 1
ATOM 3201 O O . GLY B 1 86 ? 19.688 -2.16 11.164 1 93.94 86 GLY B O 1
ATOM 3202 N N . ARG B 1 87 ? 19.625 -0.668 12.867 1 91.69 87 ARG B N 1
ATOM 3203 C CA . ARG B 1 87 ? 19.781 -1.678 13.906 1 91.69 87 ARG B CA 1
ATOM 3204 C C . ARG B 1 87 ? 18.547 -2.562 14.008 1 91.69 87 ARG B C 1
ATOM 3206 O O . ARG B 1 87 ? 18.656 -3.787 14.086 1 91.69 87 ARG B O 1
ATOM 3213 N N . ALA B 1 88 ? 17.406 -1.916 13.922 1 91.56 88 ALA B N 1
ATOM 3214 C CA . ALA B 1 88 ? 16.141 -2.637 14.141 1 91.56 88 ALA B CA 1
ATOM 3215 C C . ALA B 1 88 ? 15.516 -3.061 12.82 1 91.56 88 ALA B C 1
ATOM 3217 O O . ALA B 1 88 ? 14.812 -4.07 12.75 1 91.56 88 ALA B O 1
ATOM 3218 N N . LEU B 1 89 ? 15.695 -2.262 11.828 1 96.62 89 LEU B N 1
ATOM 3219 C CA . LEU B 1 89 ? 15.133 -2.6 10.523 1 96.62 89 LEU B CA 1
ATOM 3220 C C . LEU B 1 89 ? 16 -2.053 9.398 1 96.62 89 LEU B C 1
ATOM 3222 O O . LEU B 1 89 ? 16.75 -1.083 9.602 1 96.62 89 LEU B O 1
ATOM 3226 N N . SER B 1 90 ? 15.977 -2.678 8.305 1 98.56 90 SER B N 1
ATOM 3227 C CA . SER B 1 90 ? 16.656 -2.264 7.082 1 98.56 90 SER B CA 1
ATOM 3228 C C . SER B 1 90 ? 15.711 -2.258 5.891 1 98.56 90 SER B C 1
ATOM 3230 O O . SER B 1 90 ? 14.711 -2.977 5.883 1 98.56 90 SER B O 1
ATOM 3232 N N . ILE B 1 91 ? 15.977 -1.374 4.977 1 98.81 91 ILE B N 1
ATOM 3233 C CA . ILE B 1 91 ? 15.211 -1.259 3.74 1 98.81 91 ILE B CA 1
ATOM 3234 C C . ILE B 1 91 ? 16.125 -1.505 2.543 1 98.81 91 ILE B C 1
ATOM 3236 O O . ILE B 1 91 ? 17.203 -0.925 2.451 1 98.81 91 ILE B O 1
ATOM 3240 N N . VAL B 1 92 ? 15.695 -2.389 1.668 1 98.88 92 VAL B N 1
ATOM 3241 C CA . VAL B 1 92 ? 16.438 -2.627 0.434 1 98.88 92 VAL B CA 1
ATOM 3242 C C . VAL B 1 92 ? 15.547 -2.311 -0.77 1 98.88 92 VAL B C 1
ATOM 3244 O O . VAL B 1 92 ? 14.32 -2.441 -0.698 1 98.88 92 VAL B O 1
ATOM 3247 N N . HIS B 1 93 ? 16.188 -1.779 -1.768 1 98.88 93 HIS B N 1
ATOM 3248 C CA . HIS B 1 93 ? 15.586 -1.632 -3.088 1 98.88 93 HIS B CA 1
ATOM 3249 C C . HIS B 1 93 ? 15.992 -2.777 -4.008 1 98.88 93 HIS B C 1
ATOM 3251 O O . HIS B 1 93 ? 17.172 -2.979 -4.273 1 98.88 93 HIS B O 1
ATOM 3257 N N . ILE B 1 94 ? 15.023 -3.551 -4.492 1 98.94 94 ILE B N 1
ATOM 3258 C CA . ILE B 1 94 ? 15.281 -4.754 -5.277 1 98.94 94 ILE B CA 1
ATOM 3259 C C . ILE B 1 94 ? 14.672 -4.598 -6.672 1 98.94 94 ILE B C 1
ATOM 3261 O O . ILE B 1 94 ? 13.539 -4.133 -6.812 1 98.94 94 ILE B O 1
ATOM 3265 N N . THR B 1 95 ? 15.445 -4.98 -7.652 1 98.88 95 THR B N 1
ATOM 3266 C CA . THR B 1 95 ? 14.984 -4.879 -9.031 1 98.88 95 THR B CA 1
ATOM 3267 C C . THR B 1 95 ? 15.234 -6.184 -9.781 1 98.88 95 THR B C 1
ATOM 3269 O O . THR B 1 95 ? 16.266 -6.84 -9.578 1 98.88 95 THR B O 1
ATOM 3272 N N . LEU B 1 96 ? 14.281 -6.578 -10.57 1 98.94 96 LEU B N 1
ATOM 3273 C CA . LEU B 1 96 ? 14.43 -7.723 -11.461 1 98.94 96 LEU B CA 1
ATOM 3274 C C . LEU B 1 96 ? 14.648 -7.266 -12.898 1 98.94 96 LEU B C 1
ATOM 3276 O O . LEU B 1 96 ? 13.891 -6.441 -13.414 1 98.94 96 LEU B O 1
ATOM 3280 N N . TYR B 1 97 ? 15.68 -7.82 -13.516 1 98.88 97 TYR B N 1
ATOM 3281 C CA . TYR B 1 97 ? 16.062 -7.484 -14.883 1 98.88 97 TYR B CA 1
ATOM 3282 C C . TYR B 1 97 ? 15.883 -8.68 -15.812 1 98.88 97 TYR B C 1
ATOM 3284 O O . TYR B 1 97 ? 16.125 -9.82 -15.414 1 98.88 97 TYR B O 1
ATOM 3292 N N . GLN B 1 98 ? 15.469 -8.414 -16.953 1 98.62 98 GLN B N 1
ATOM 3293 C CA . GLN B 1 98 ? 15.516 -9.359 -18.062 1 98.62 98 GLN B CA 1
ATOM 3294 C C . GLN B 1 98 ? 16.062 -8.703 -19.312 1 98.62 98 GLN B C 1
ATOM 3296 O O . GLN B 1 98 ? 16.344 -7.504 -19.328 1 98.62 98 GLN B O 1
ATOM 3301 N N . GLU B 1 99 ? 16.359 -9.531 -20.359 1 97.62 99 GLU B N 1
ATOM 3302 C CA . GLU B 1 99 ? 16.875 -9.094 -21.656 1 97.62 99 GLU B CA 1
ATOM 3303 C C . GLU B 1 99 ? 18.281 -8.516 -21.516 1 97.62 99 GLU B C 1
ATOM 3305 O O . GLU B 1 99 ? 18.594 -7.828 -20.547 1 97.62 99 GLU B O 1
ATOM 3310 N N . GLY B 1 100 ? 19.156 -8.836 -22.422 1 97.81 100 GLY B N 1
ATOM 3311 C CA . GLY B 1 100 ? 20.516 -8.289 -22.438 1 97.81 100 GLY B CA 1
ATOM 3312 C C . GLY B 1 100 ? 21.344 -8.695 -21.234 1 97.81 100 GLY B C 1
ATOM 3313 O O . GLY B 1 100 ? 22.141 -7.906 -20.734 1 97.81 100 GLY B O 1
ATOM 3314 N N . LEU B 1 101 ? 21.109 -9.859 -20.766 1 98.38 101 LEU B N 1
ATOM 3315 C CA . LEU B 1 101 ? 21.812 -10.328 -19.578 1 98.38 101 LEU B CA 1
ATOM 3316 C C . LEU B 1 101 ? 23.156 -10.93 -19.922 1 98.38 101 LEU B C 1
ATOM 3318 O O . LEU B 1 101 ? 23.391 -11.32 -21.078 1 98.38 101 LEU B O 1
ATOM 3322 N N . LEU B 1 102 ? 24.016 -10.953 -18.953 1 97.94 102 LEU B N 1
ATOM 3323 C CA . LEU B 1 102 ? 25.312 -11.609 -19.078 1 97.94 102 LEU B CA 1
ATOM 3324 C C . LEU B 1 102 ? 25.359 -12.875 -18.219 1 97.94 102 LEU B C 1
ATOM 3326 O O . LEU B 1 102 ? 24.625 -13 -17.25 1 97.94 102 LEU B O 1
ATOM 3330 N N . THR B 1 103 ? 26.219 -13.758 -18.609 1 94.81 103 THR B N 1
ATOM 3331 C CA . THR B 1 103 ? 26.359 -15.023 -17.891 1 94.81 103 THR B CA 1
ATOM 3332 C C . THR B 1 103 ? 27.344 -14.883 -16.75 1 94.81 103 THR B C 1
ATOM 3334 O O . THR B 1 103 ? 27.531 -15.82 -15.961 1 94.81 103 THR B O 1
ATOM 3337 N N . GLN B 1 104 ? 27.984 -13.742 -16.672 1 96 104 GLN B N 1
ATOM 3338 C CA . GLN B 1 104 ? 28.938 -13.445 -15.609 1 96 104 GLN B CA 1
ATOM 3339 C C . GLN B 1 104 ? 28.766 -12.023 -15.086 1 96 104 GLN B C 1
ATOM 3341 O O . GLN B 1 104 ? 27.922 -11.273 -15.594 1 96 104 GLN B O 1
ATOM 3346 N N . GLU B 1 105 ? 29.516 -11.688 -14.172 1 95.94 105 GLU B N 1
ATOM 3347 C CA . GLU B 1 105 ? 29.422 -10.367 -13.562 1 95.94 105 GLU B CA 1
ATOM 3348 C C . GLU B 1 105 ? 29.547 -9.258 -14.609 1 95.94 105 GLU B C 1
ATOM 3350 O O . GLU B 1 105 ? 30.391 -9.344 -15.516 1 95.94 105 GLU B O 1
ATOM 3355 N N . PRO B 1 106 ? 28.766 -8.344 -14.523 1 95.94 106 PRO B N 1
ATOM 3356 C CA . PRO B 1 106 ? 27.781 -7.965 -13.508 1 95.94 106 PRO B CA 1
ATOM 3357 C C . PRO B 1 106 ? 26.375 -8.508 -13.812 1 95.94 106 PRO B C 1
ATOM 3359 O O . PRO B 1 106 ? 25.391 -8.062 -13.211 1 95.94 106 PRO B O 1
ATOM 3362 N N . TRP B 1 107 ? 26.234 -9.414 -14.711 1 97.88 107 TRP B N 1
ATOM 3363 C CA . TRP B 1 107 ? 25.047 -10.18 -15.078 1 97.88 107 TRP B CA 1
ATOM 3364 C C . TRP B 1 107 ? 24.031 -9.312 -15.82 1 97.88 107 TRP B C 1
ATOM 3366 O O . TRP B 1 107 ? 23.125 -9.828 -16.484 1 97.88 107 TRP B O 1
ATOM 3376 N N . ILE B 1 108 ? 24.141 -7.945 -15.602 1 98.19 108 ILE B N 1
ATOM 3377 C CA . ILE B 1 108 ? 23.281 -7.047 -16.359 1 98.19 108 ILE B CA 1
ATOM 3378 C C . ILE B 1 108 ? 24.125 -6.082 -17.188 1 98.19 108 ILE B C 1
ATOM 3380 O O . ILE B 1 108 ? 25.312 -5.891 -16.906 1 98.19 108 ILE B O 1
ATOM 3384 N N . THR B 1 109 ? 23.5 -5.551 -18.234 1 97.81 109 THR B N 1
ATOM 3385 C CA . THR B 1 109 ? 24.109 -4.547 -19.094 1 97.81 109 THR B CA 1
ATOM 3386 C C . THR B 1 109 ? 23.234 -3.303 -19.188 1 97.81 109 THR B C 1
ATOM 3388 O O . THR B 1 109 ? 22.172 -3.248 -18.578 1 97.81 109 THR B O 1
ATOM 3391 N N . ALA B 1 110 ? 23.703 -2.377 -19.906 1 95.81 110 ALA B N 1
ATOM 3392 C CA . ALA B 1 110 ? 22.922 -1.16 -20.141 1 95.81 110 ALA B CA 1
ATOM 3393 C C . ALA B 1 110 ? 21.656 -1.459 -20.938 1 95.81 110 ALA B C 1
ATOM 3395 O O . ALA B 1 110 ? 20.719 -0.665 -20.953 1 95.81 110 ALA B O 1
ATOM 3396 N N . LYS B 1 111 ? 21.641 -2.602 -21.578 1 96.69 111 LYS B N 1
ATOM 3397 C CA . LYS B 1 111 ? 20.516 -2.979 -22.438 1 96.69 111 LYS B CA 1
ATOM 3398 C C . LYS B 1 111 ? 19.484 -3.805 -21.656 1 96.69 111 LYS B C 1
ATOM 3400 O O . LYS B 1 111 ? 18.406 -4.09 -22.156 1 96.69 111 LYS B O 1
ATOM 3405 N N . SER B 1 112 ? 19.906 -4.188 -20.438 1 98.31 112 SER B N 1
ATOM 3406 C CA . SER B 1 112 ? 18.969 -4.957 -19.641 1 98.31 112 SER B CA 1
ATOM 3407 C C . SER B 1 112 ? 17.766 -4.105 -19.203 1 98.31 112 SER B C 1
ATOM 3409 O O . SER B 1 112 ? 17.922 -2.926 -18.891 1 98.31 112 SER B O 1
ATOM 3411 N N . LYS B 1 113 ? 16.641 -4.73 -19.109 1 98 113 LYS B N 1
ATOM 3412 C CA . LYS B 1 113 ? 15.414 -4.004 -18.812 1 98 113 LYS B CA 1
ATOM 3413 C C . LYS B 1 113 ? 14.93 -4.297 -17.391 1 98 113 LYS B C 1
ATOM 3415 O O . LYS B 1 113 ? 14.812 -5.461 -17 1 98 113 LYS B O 1
ATOM 3420 N N . LYS B 1 114 ? 14.68 -3.213 -16.656 1 98.31 114 LYS B N 1
ATOM 3421 C CA . LYS B 1 114 ? 13.984 -3.352 -15.383 1 98.31 114 LYS B CA 1
ATOM 3422 C C . LYS B 1 114 ? 12.531 -3.773 -15.594 1 98.31 114 LYS B C 1
ATOM 3424 O O . LYS B 1 114 ? 11.773 -3.088 -16.281 1 98.31 114 LYS B O 1
ATOM 3429 N N . LYS B 1 115 ? 12.203 -4.895 -15.008 1 98.69 115 LYS B N 1
ATOM 3430 C CA . LYS B 1 115 ? 10.852 -5.402 -15.219 1 98.69 115 LYS B CA 1
ATOM 3431 C C . LYS B 1 115 ? 9.992 -5.199 -13.977 1 98.69 115 LYS B C 1
ATOM 3433 O O . LYS B 1 115 ? 8.781 -4.961 -14.078 1 98.69 115 LYS B O 1
ATOM 3438 N N . ILE B 1 116 ? 10.57 -5.336 -12.828 1 98.88 116 ILE B N 1
ATOM 3439 C CA . ILE B 1 116 ? 9.891 -5.164 -11.547 1 98.88 116 ILE B CA 1
ATOM 3440 C C . ILE B 1 116 ? 10.836 -4.484 -10.555 1 98.88 116 ILE B C 1
ATOM 3442 O O . ILE B 1 116 ? 12.039 -4.738 -10.562 1 98.88 116 ILE B O 1
ATOM 3446 N N . ALA B 1 117 ? 10.328 -3.588 -9.758 1 98.94 117 ALA B N 1
ATOM 3447 C CA . ALA B 1 117 ? 11.078 -2.947 -8.68 1 98.94 117 ALA B CA 1
ATOM 3448 C C . ALA B 1 117 ? 10.297 -2.982 -7.371 1 98.94 117 ALA B C 1
ATOM 3450 O O . ALA B 1 117 ? 9.062 -2.924 -7.375 1 98.94 117 ALA B O 1
ATOM 3451 N N . ALA B 1 118 ? 11.031 -3.07 -6.293 1 98.94 118 ALA B N 1
ATOM 3452 C CA . ALA B 1 118 ? 10.359 -3.141 -4.996 1 98.94 118 ALA B CA 1
ATOM 3453 C C . ALA B 1 118 ? 11.219 -2.516 -3.9 1 98.94 118 ALA B C 1
ATOM 3455 O O . ALA B 1 118 ? 12.445 -2.543 -3.977 1 98.94 118 ALA B O 1
ATOM 3456 N N . TYR B 1 119 ? 10.57 -1.897 -2.973 1 98.94 119 TYR B N 1
ATOM 3457 C CA . TYR B 1 119 ? 11.18 -1.668 -1.664 1 98.94 119 TYR B CA 1
ATOM 3458 C C . TYR B 1 119 ? 10.719 -2.717 -0.659 1 98.94 119 TYR B C 1
ATOM 3460 O O . TYR B 1 119 ? 9.523 -3 -0.551 1 98.94 119 TYR B O 1
ATOM 3468 N N . VAL B 1 120 ? 11.664 -3.314 -0.017 1 98.94 120 VAL B N 1
ATOM 3469 C CA . VAL B 1 120 ? 11.398 -4.367 0.961 1 98.94 120 VAL B CA 1
ATOM 3470 C C . VAL B 1 120 ? 12.023 -3.988 2.305 1 98.94 120 VAL B C 1
ATOM 3472 O O . VAL B 1 120 ? 13.203 -3.643 2.375 1 98.94 120 VAL B O 1
ATOM 3475 N N . THR B 1 121 ? 11.211 -3.992 3.338 1 98.88 121 THR B N 1
ATOM 3476 C CA . THR B 1 121 ? 11.648 -3.684 4.695 1 98.88 121 THR B CA 1
ATOM 3477 C C . THR B 1 121 ? 11.688 -4.949 5.551 1 98.88 121 THR B C 1
ATOM 3479 O O . THR B 1 121 ? 10.688 -5.664 5.652 1 98.88 121 THR B O 1
ATOM 3482 N N . ASN B 1 122 ? 12.875 -5.176 6.074 1 98.75 122 ASN B N 1
ATOM 3483 C CA . ASN B 1 122 ? 13.055 -6.379 6.883 1 98.75 122 ASN B CA 1
ATOM 3484 C C . ASN B 1 122 ? 13.469 -6.035 8.312 1 98.75 122 ASN B C 1
ATOM 3486 O O . ASN B 1 122 ? 14.031 -4.969 8.562 1 98.75 122 ASN B O 1
ATOM 3490 N N . ASN B 1 123 ? 13.102 -6.895 9.172 1 98.12 123 ASN B N 1
ATOM 3491 C CA . ASN B 1 123 ? 13.602 -6.965 10.539 1 98.12 123 ASN B CA 1
ATOM 3492 C C . ASN B 1 123 ? 13.625 -8.398 11.055 1 98.12 123 ASN B C 1
ATOM 3494 O O . ASN B 1 123 ? 13.828 -9.336 10.281 1 98.12 123 ASN B O 1
ATOM 3498 N N . ARG B 1 124 ? 13.703 -8.555 12.32 1 97.38 124 ARG B N 1
ATOM 3499 C CA . ARG B 1 124 ? 13.477 -9.828 12.992 1 97.38 124 ARG B CA 1
ATOM 3500 C C . ARG B 1 124 ? 12.148 -9.828 13.742 1 97.38 124 ARG B C 1
ATOM 3502 O O . ARG B 1 124 ? 12.078 -9.359 14.883 1 97.38 124 ARG B O 1
ATOM 3509 N N . ILE B 1 125 ? 11.117 -10.375 13.156 1 97.06 125 ILE B N 1
ATOM 3510 C CA . ILE B 1 125 ? 9.75 -10.266 13.656 1 97.06 125 ILE B CA 1
ATOM 3511 C C . ILE B 1 125 ? 9.672 -10.828 15.07 1 97.06 125 ILE B C 1
ATOM 3513 O O . ILE B 1 125 ? 9.031 -10.234 15.945 1 97.06 125 ILE B O 1
ATOM 3517 N N . GLU B 1 126 ? 10.344 -11.914 15.328 1 94.88 126 GLU B N 1
ATOM 3518 C CA . GLU B 1 126 ? 10.289 -12.555 16.641 1 94.88 126 GLU B CA 1
ATOM 3519 C C . GLU B 1 126 ? 10.883 -11.656 17.719 1 94.88 126 GLU B C 1
ATOM 3521 O O . GLU B 1 126 ? 10.602 -11.836 18.906 1 94.88 126 GLU B O 1
ATOM 3526 N N . ALA B 1 127 ? 11.688 -10.734 17.312 1 95.44 127 ALA B N 1
ATOM 3527 C CA . ALA B 1 127 ? 12.383 -9.875 18.266 1 95.44 127 ALA B CA 1
ATOM 3528 C C . ALA B 1 127 ? 11.625 -8.57 18.484 1 95.44 127 ALA B C 1
ATOM 3530 O O . ALA B 1 127 ? 12.016 -7.738 19.297 1 95.44 127 ALA B O 1
ATOM 3531 N N . GLU B 1 128 ? 10.523 -8.383 17.766 1 96.06 128 GLU B N 1
ATOM 3532 C CA . GLU B 1 128 ? 9.742 -7.168 17.938 1 96.06 128 GLU B CA 1
ATOM 3533 C C . GLU B 1 128 ? 9.211 -7.051 19.359 1 96.06 128 GLU B C 1
ATOM 3535 O O . GLU B 1 128 ? 8.812 -8.047 19.969 1 96.06 128 GLU B O 1
ATOM 3540 N N . SER B 1 129 ? 9.25 -5.848 19.844 1 94.56 129 SER B N 1
ATOM 3541 C CA . SER B 1 129 ? 8.734 -5.535 21.172 1 94.56 129 SER B CA 1
ATOM 3542 C C . SER B 1 129 ? 8.125 -4.137 21.219 1 94.56 129 SER B C 1
ATOM 3544 O O . SER B 1 129 ? 8.461 -3.283 20.391 1 94.56 129 SER B O 1
ATOM 3546 N N . GLY B 1 130 ? 7.211 -3.951 22.094 1 93.69 130 GLY B N 1
ATOM 3547 C CA . GLY B 1 130 ? 6.551 -2.664 22.234 1 93.69 130 GLY B CA 1
ATOM 3548 C C . GLY B 1 130 ? 5.059 -2.783 22.484 1 93.69 130 GLY B C 1
ATOM 3549 O O . GLY B 1 130 ? 4.574 -3.844 22.875 1 93.69 130 GLY B O 1
ATOM 3550 N N . LEU B 1 131 ? 4.406 -1.738 22.281 1 94.69 131 LEU B N 1
ATOM 3551 C CA . LEU B 1 131 ? 2.994 -1.608 22.625 1 94.69 131 LEU B CA 1
ATOM 3552 C C . LEU B 1 131 ? 2.135 -2.535 21.766 1 94.69 131 LEU B C 1
ATOM 3554 O O . LEU B 1 131 ? 2.328 -2.621 20.562 1 94.69 131 LEU B O 1
ATOM 3558 N N . THR B 1 132 ? 1.286 -3.303 22.375 1 96.12 132 THR B N 1
ATOM 3559 C CA . THR B 1 132 ? 0.234 -4.086 21.75 1 96.12 132 THR B CA 1
ATOM 3560 C C . THR B 1 132 ? -1.141 -3.658 22.25 1 96.12 132 THR B C 1
ATOM 3562 O O . THR B 1 132 ? -1.354 -3.535 23.453 1 96.12 132 THR B O 1
ATOM 3565 N N . LEU B 1 133 ? -2.008 -3.328 21.312 1 95.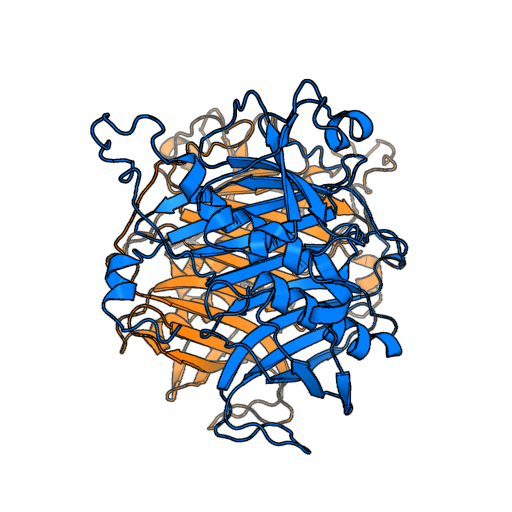94 133 LEU B N 1
ATOM 3566 C CA . LEU B 1 133 ? -3.367 -2.912 21.656 1 95.94 133 LEU B CA 1
ATOM 3567 C C . LEU B 1 133 ? -4.391 -3.756 20.891 1 95.94 133 LEU B C 1
ATOM 3569 O O . LEU B 1 133 ? -4.203 -4.059 19.719 1 95.94 133 LEU B O 1
ATOM 3573 N N . THR B 1 134 ? -5.453 -4.141 21.578 1 95.19 134 THR B N 1
ATOM 3574 C CA . THR B 1 134 ? -6.535 -4.855 20.922 1 95.19 134 THR B CA 1
ATOM 3575 C C . THR B 1 134 ? -7.383 -3.904 20.078 1 95.19 134 THR B C 1
ATOM 3577 O O . THR B 1 134 ? -8.094 -3.057 20.625 1 95.19 134 THR B O 1
ATOM 3580 N N . THR B 1 135 ? -7.414 -4.039 18.781 1 96.19 135 THR B N 1
ATOM 3581 C CA . THR B 1 135 ? -8.055 -3.078 17.891 1 96.19 135 THR B CA 1
ATOM 3582 C C . THR B 1 135 ? -9.555 -3.346 17.797 1 96.19 135 THR B C 1
ATOM 3584 O O . THR B 1 135 ? -10.328 -2.441 17.484 1 96.19 135 THR B O 1
ATOM 3587 N N . GLY B 1 136 ? -9.938 -4.602 18 1 92.88 136 GLY B N 1
ATOM 3588 C CA . GLY B 1 136 ? -11.328 -4.98 17.797 1 92.88 136 GLY B CA 1
ATOM 3589 C C . GLY B 1 136 ? -11.719 -5.062 16.344 1 92.88 136 GLY B C 1
ATOM 3590 O O . GLY B 1 136 ? -12.906 -5.027 16 1 92.88 136 GLY B O 1
ATOM 3591 N N . PHE B 1 137 ? -10.734 -5.176 15.508 1 94.81 137 PHE B N 1
ATOM 3592 C CA . PHE B 1 137 ? -10.992 -5.258 14.07 1 94.81 137 PHE B CA 1
ATOM 3593 C C . PHE B 1 137 ? -11.789 -6.512 13.742 1 94.81 137 PHE B C 1
ATOM 3595 O O . PHE B 1 137 ? -11.461 -7.605 14.195 1 94.81 137 PHE B O 1
ATOM 3602 N N . GLU B 1 138 ? -12.828 -6.266 12.953 1 92.81 138 GLU B N 1
ATOM 3603 C CA . GLU B 1 138 ? -13.656 -7.34 12.414 1 92.81 138 GLU B CA 1
ATOM 3604 C C . GLU B 1 138 ? -14.117 -7.02 10.992 1 92.81 138 GLU B C 1
ATOM 3606 O O . GLU B 1 138 ? -14.328 -5.855 10.656 1 92.81 138 GLU B O 1
ATOM 3611 N N . LEU B 1 139 ? -14.219 -8.062 10.188 1 93.81 139 LEU B N 1
ATOM 3612 C CA . LEU B 1 139 ? -14.766 -7.91 8.844 1 93.81 139 LEU B CA 1
ATOM 3613 C C . LEU B 1 139 ? -16.234 -7.531 8.898 1 93.81 139 LEU B C 1
ATOM 3615 O O . LEU B 1 139 ? -16.969 -7.988 9.781 1 93.81 139 LEU B O 1
ATOM 3619 N N . ARG B 1 140 ? -16.5 -6.699 7.832 1 89.62 140 ARG B N 1
ATOM 3620 C CA . ARG B 1 140 ? -17.938 -6.562 7.602 1 89.62 140 ARG B CA 1
ATOM 3621 C C . ARG B 1 140 ? -18.547 -7.883 7.148 1 89.62 140 ARG B C 1
ATOM 3623 O O . ARG B 1 140 ? -18.078 -8.5 6.199 1 89.62 140 ARG B O 1
ATOM 3630 N N . GLN B 1 141 ? -19.438 -8.461 7.852 1 92.5 141 GLN B N 1
ATOM 3631 C CA . GLN B 1 141 ? -20.078 -9.734 7.551 1 92.5 141 GLN B CA 1
ATOM 3632 C C . GLN B 1 141 ? -19.078 -10.883 7.582 1 92.5 141 GLN B C 1
ATOM 3634 O O . GLN B 1 141 ? -18.75 -11.461 6.543 1 92.5 141 GLN B O 1
ATOM 3639 N N . PRO B 1 142 ? -18.594 -11.25 8.617 1 94.06 142 PRO B N 1
ATOM 3640 C CA . PRO B 1 142 ? -17.625 -12.352 8.711 1 94.06 142 PRO B CA 1
ATOM 3641 C C . PRO B 1 142 ? -18.172 -13.664 8.148 1 94.06 142 PRO B C 1
ATOM 3643 O O . PRO B 1 142 ? -19.375 -13.938 8.25 1 94.06 142 PRO B O 1
ATOM 3646 N N . PRO B 1 143 ? -17.312 -14.445 7.523 1 96.25 143 PRO B N 1
ATOM 3647 C CA . PRO B 1 143 ? -17.766 -15.719 6.977 1 96.25 143 PRO B CA 1
ATOM 3648 C C . PRO B 1 143 ? -18.125 -16.734 8.062 1 96.25 143 PRO B C 1
ATOM 3650 O O . PRO B 1 143 ? -17.688 -16.594 9.211 1 96.25 143 PRO B O 1
ATOM 3653 N N . PRO B 1 144 ? -18.906 -17.734 7.73 1 96.31 144 PRO B N 1
ATOM 3654 C CA . PRO B 1 144 ? -19.234 -18.797 8.68 1 96.31 144 PRO B CA 1
ATOM 3655 C C . PRO B 1 144 ? -18.016 -19.688 9 1 96.31 144 PRO B C 1
ATOM 3657 O O . PRO B 1 144 ? -17 -19.609 8.32 1 96.31 144 PRO B O 1
ATOM 3660 N N . PRO B 1 145 ? -18.141 -20.406 10.047 1 95.69 145 PRO B N 1
ATOM 3661 C CA . PRO B 1 145 ? -17.031 -21.281 10.43 1 95.69 145 PRO B CA 1
ATOM 3662 C C . PRO B 1 145 ? -16.703 -22.328 9.367 1 95.69 145 PRO B C 1
ATOM 3664 O O . PRO B 1 145 ? -17.516 -22.578 8.469 1 95.69 145 PRO B O 1
ATOM 3667 N N . VAL B 1 146 ? -15.539 -22.859 9.461 1 97.88 146 VAL B N 1
ATOM 3668 C CA . VAL B 1 146 ? -15.086 -23.906 8.555 1 97.88 146 VAL B CA 1
ATOM 3669 C C . VAL B 1 146 ? -14.719 -25.156 9.344 1 97.88 146 VAL B C 1
ATOM 3671 O O . VAL B 1 146 ? -14.32 -25.062 10.508 1 97.88 146 VAL B O 1
ATOM 3674 N N . ASN B 1 147 ? -14.992 -26.297 8.781 1 97.94 147 ASN B N 1
ATOM 3675 C CA . ASN B 1 147 ? -14.359 -27.547 9.18 1 97.94 147 ASN B CA 1
ATOM 3676 C C . ASN B 1 147 ? -13.32 -28 8.156 1 97.94 147 ASN B C 1
ATOM 3678 O O . ASN B 1 147 ? -13.664 -28.594 7.133 1 97.94 147 ASN B O 1
ATOM 3682 N N . LEU B 1 148 ? -12.062 -27.75 8.445 1 97.69 148 LEU B N 1
ATOM 3683 C CA . LEU B 1 148 ? -11 -27.906 7.465 1 97.69 148 LEU B CA 1
ATOM 3684 C C . LEU B 1 148 ? -10.828 -29.375 7.07 1 97.69 148 LEU B C 1
ATOM 3686 O O . LEU B 1 148 ? -10.484 -29.688 5.93 1 97.69 148 LEU B O 1
ATOM 3690 N N . THR B 1 149 ? -11.039 -30.25 7.988 1 96.88 149 THR B N 1
ATOM 3691 C CA . THR B 1 149 ? -10.984 -31.672 7.668 1 96.88 149 THR B CA 1
ATOM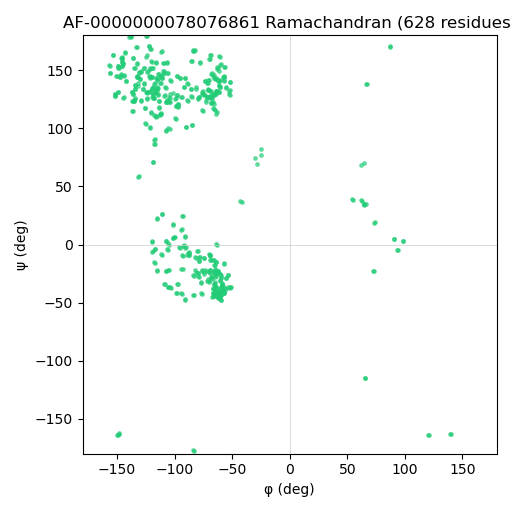 3692 C C . THR B 1 149 ? -12.062 -32.031 6.656 1 96.88 149 THR B C 1
ATOM 3694 O O . THR B 1 149 ? -11.781 -32.719 5.664 1 96.88 149 THR B O 1
ATOM 3697 N N . LYS B 1 150 ? -13.258 -31.547 6.883 1 97.75 150 LYS B N 1
ATOM 3698 C CA . LYS B 1 150 ? -14.352 -31.797 5.957 1 97.75 150 LYS B CA 1
ATOM 3699 C C . LYS B 1 150 ? -14.156 -31.047 4.641 1 97.75 150 LYS B C 1
ATOM 3701 O O . LYS B 1 150 ? -14.562 -31.531 3.58 1 97.75 150 LYS B O 1
ATOM 3706 N N . LEU B 1 151 ? -13.539 -29.922 4.742 1 97.75 151 LEU B N 1
ATOM 3707 C CA . LEU B 1 151 ? -13.312 -29.109 3.549 1 97.75 151 LEU B CA 1
ATOM 3708 C C . LEU B 1 151 ? -12.398 -29.844 2.566 1 97.75 151 LEU B C 1
ATOM 3710 O O . LEU B 1 151 ? -12.656 -29.844 1.36 1 97.75 151 LEU B O 1
ATOM 3714 N N . ALA B 1 152 ? -11.406 -30.5 3.088 1 95.12 152 ALA B N 1
ATOM 3715 C CA . ALA B 1 152 ? -10.453 -31.234 2.26 1 95.12 152 ALA B CA 1
ATOM 3716 C C . ALA B 1 152 ? -11.156 -32.312 1.446 1 95.12 152 ALA B C 1
ATOM 3718 O O . ALA B 1 152 ? -10.719 -32.656 0.339 1 95.12 152 ALA B O 1
ATOM 3719 N N . ASP B 1 153 ? -12.266 -32.812 1.983 1 95.19 153 ASP B N 1
ATOM 3720 C CA . ASP B 1 153 ? -13.031 -33.875 1.318 1 95.19 153 ASP B CA 1
ATOM 3721 C C . ASP B 1 153 ? -14.25 -33.281 0.6 1 95.19 153 ASP B C 1
ATOM 3723 O O . ASP B 1 153 ? -15.141 -34.031 0.185 1 95.19 153 ASP B O 1
ATOM 3727 N N . GLU B 1 154 ? -14.289 -32 0.616 1 95.31 154 GLU B N 1
ATOM 3728 C CA . GLU B 1 154 ? -15.375 -31.281 -0.042 1 95.31 154 GLU B CA 1
ATOM 3729 C C . GLU B 1 154 ? -16.719 -31.609 0.593 1 95.31 154 GLU B C 1
ATOM 3731 O O . GLU B 1 154 ? -17.734 -31.75 -0.107 1 95.31 154 GLU B O 1
ATOM 3736 N N . LYS B 1 155 ? -16.703 -31.75 1.877 1 97.19 155 LYS B N 1
ATOM 3737 C CA . LYS B 1 155 ? -17.906 -32.125 2.615 1 97.19 155 LYS B CA 1
ATOM 3738 C C . LYS B 1 155 ? -18.281 -31.031 3.625 1 97.19 155 LYS B C 1
ATOM 3740 O O . LYS B 1 155 ? -19.203 -31.203 4.426 1 97.19 155 LYS B O 1
ATOM 3745 N N . ASP B 1 156 ? -17.516 -29.938 3.648 1 98.25 156 ASP B N 1
ATOM 3746 C CA . ASP B 1 156 ? -17.875 -28.844 4.562 1 98.25 156 ASP B CA 1
ATOM 3747 C C . ASP B 1 156 ? -19.25 -28.281 4.25 1 98.25 156 ASP B C 1
ATOM 3749 O O . ASP B 1 156 ? -19.594 -28.094 3.082 1 98.25 156 ASP B O 1
ATOM 3753 N N . PRO B 1 157 ? -20.062 -28.047 5.242 1 97.38 157 PRO B N 1
ATOM 3754 C CA . PRO B 1 157 ? -21.438 -27.594 4.992 1 97.38 157 PRO B CA 1
ATOM 3755 C C . PRO B 1 157 ? -21.5 -26.172 4.438 1 97.38 157 PRO B C 1
ATOM 3757 O O . PRO B 1 157 ? -22.469 -25.812 3.773 1 97.38 157 PRO B O 1
ATOM 3760 N N . ASN B 1 158 ? -20.484 -25.375 4.715 1 98 158 ASN B N 1
ATOM 3761 C CA . ASN B 1 158 ? -20.578 -23.953 4.375 1 98 158 ASN B CA 1
ATOM 3762 C C . ASN B 1 158 ? -19.688 -23.609 3.182 1 98 158 ASN B C 1
ATOM 3764 O O . ASN B 1 158 ? -19.859 -22.562 2.555 1 98 158 ASN B O 1
ATOM 3768 N N . TRP B 1 159 ? -18.703 -24.406 2.945 1 98.06 159 TRP B N 1
ATOM 3769 C CA . TRP B 1 159 ? -17.672 -24.094 1.962 1 98.06 159 TRP B CA 1
ATOM 3770 C C . TRP B 1 159 ? -17.609 -25.172 0.885 1 98.06 159 TRP B C 1
ATOM 3772 O O . TRP B 1 159 ? -17.922 -26.328 1.141 1 98.06 159 TRP B O 1
ATOM 3782 N N . GLU B 1 160 ? -17.188 -24.781 -0.302 1 97.5 160 GLU B N 1
ATOM 3783 C CA . GLU B 1 160 ? -17.031 -25.703 -1.425 1 97.5 160 GLU B CA 1
ATOM 3784 C C . GLU B 1 160 ? -15.859 -25.297 -2.312 1 97.5 160 GLU B C 1
ATOM 3786 O O . GLU B 1 160 ? -15.398 -24.156 -2.264 1 97.5 160 GLU B O 1
ATOM 3791 N N . ARG B 1 161 ? -15.414 -26.234 -3.064 1 96.81 161 ARG B N 1
ATOM 3792 C CA . ARG B 1 161 ? -14.328 -25.953 -4.004 1 96.81 161 ARG B CA 1
ATOM 3793 C C . ARG B 1 161 ? -14.766 -24.953 -5.066 1 96.81 161 ARG B C 1
ATOM 3795 O O . ARG B 1 161 ? -15.867 -25.062 -5.617 1 96.81 161 ARG B O 1
ATOM 3802 N N . LEU B 1 162 ? -13.938 -23.938 -5.223 1 94.69 162 LEU B N 1
ATOM 3803 C CA . LEU B 1 162 ? -14.188 -22.938 -6.262 1 94.69 162 LEU B CA 1
ATOM 3804 C C . LEU B 1 162 ? -13.539 -23.359 -7.578 1 94.69 162 LEU B C 1
ATOM 3806 O O . LEU B 1 162 ? -12.336 -23.641 -7.621 1 94.69 162 LEU B O 1
ATOM 3810 N N . HIS B 1 163 ? -14.312 -23.453 -8.633 1 89.31 163 HIS B N 1
ATOM 3811 C CA . HIS B 1 163 ? -13.805 -23.672 -9.977 1 89.31 163 HIS B CA 1
ATOM 3812 C C . HIS B 1 163 ? -14.508 -22.781 -10.992 1 89.31 163 HIS B C 1
ATOM 3814 O O . HIS B 1 163 ? -15.734 -22.828 -11.125 1 89.31 163 HIS B O 1
ATOM 3820 N N . MET B 1 164 ? -13.75 -21.922 -11.539 1 85.31 164 MET B N 1
ATOM 3821 C CA . MET B 1 164 ? -14.258 -21.031 -12.578 1 85.31 164 MET B CA 1
ATOM 3822 C C . MET B 1 164 ? -13.57 -21.281 -13.906 1 85.31 164 MET B C 1
ATOM 3824 O O . MET B 1 164 ? -12.43 -21.75 -13.945 1 85.31 164 MET B O 1
ATOM 3828 N N . ILE B 1 165 ? -14.195 -20.938 -15.016 1 80 165 ILE B N 1
ATOM 3829 C CA . ILE B 1 165 ? -13.664 -21.141 -16.359 1 80 165 ILE B CA 1
ATOM 3830 C C . ILE B 1 165 ? -12.328 -20.422 -16.5 1 80 165 ILE B C 1
ATOM 3832 O O . ILE B 1 165 ? -11.398 -20.938 -17.141 1 80 165 ILE B O 1
ATOM 3836 N N . VAL B 1 166 ? -12.195 -19.281 -15.867 1 81.44 166 VAL B N 1
ATOM 3837 C CA . VAL B 1 166 ? -10.969 -18.5 -15.977 1 81.44 166 VAL B CA 1
ATOM 3838 C C . VAL B 1 166 ? -9.797 -19.266 -15.375 1 81.44 166 VAL B C 1
ATOM 3840 O O . VAL B 1 166 ? -8.664 -19.141 -15.828 1 81.44 166 VAL B O 1
ATOM 3843 N N . MET B 1 167 ? -10.055 -20.125 -14.438 1 85.25 167 MET B N 1
ATOM 3844 C CA . MET B 1 167 ? -9.008 -20.906 -13.797 1 85.25 167 MET B CA 1
ATOM 3845 C C . MET B 1 167 ? -8.492 -22 -14.742 1 85.25 167 MET B C 1
ATOM 3847 O O . MET B 1 167 ? -7.352 -22.438 -14.625 1 85.25 167 MET B O 1
ATOM 3851 N N . ASP B 1 168 ? -9.352 -22.344 -15.727 1 83.75 168 ASP B N 1
ATOM 3852 C CA . ASP B 1 168 ? -8.938 -23.281 -16.766 1 83.75 168 ASP B CA 1
ATOM 3853 C C . ASP B 1 168 ? -8.078 -22.594 -17.812 1 83.75 168 ASP B C 1
ATOM 3855 O O . ASP B 1 168 ? -7.223 -23.219 -18.438 1 83.75 168 ASP B O 1
ATOM 3859 N N . MET B 1 169 ? -8.367 -21.281 -17.922 1 81.94 169 MET B N 1
ATOM 3860 C CA . MET B 1 169 ? -7.648 -20.516 -18.922 1 81.94 169 MET B CA 1
ATOM 3861 C C . MET B 1 169 ? -6.281 -20.078 -18.406 1 81.94 169 MET B C 1
ATOM 3863 O O . MET B 1 169 ? -5.379 -19.781 -19.188 1 81.94 169 MET B O 1
ATOM 3867 N N . ALA B 1 170 ? -6.137 -20.031 -17.125 1 83.94 170 ALA B N 1
ATOM 3868 C CA . ALA B 1 170 ? -4.867 -19.719 -16.469 1 83.94 170 ALA B CA 1
ATOM 3869 C C . ALA B 1 170 ? -4.383 -20.891 -15.625 1 83.94 170 ALA B C 1
ATOM 3871 O O . ALA B 1 170 ? -4.605 -20.906 -14.406 1 83.94 170 ALA B O 1
ATOM 3872 N N . PRO B 1 171 ? -3.629 -21.719 -16.25 1 82.38 171 PRO B N 1
ATOM 3873 C CA . PRO B 1 171 ? -3.301 -22.984 -15.578 1 82.38 171 PRO B CA 1
ATOM 3874 C C . PRO B 1 171 ? -2.545 -22.781 -14.273 1 82.38 171 PRO B C 1
ATOM 3876 O O . PRO B 1 171 ? -2.645 -23.594 -13.352 1 82.38 171 PRO B O 1
ATOM 3879 N N . MET B 1 172 ? -1.86 -21.656 -14.164 1 88 172 MET B N 1
ATOM 3880 C CA . MET B 1 172 ? -1.103 -21.422 -12.938 1 88 172 MET B CA 1
ATOM 3881 C C . MET B 1 172 ? -2.035 -21.312 -11.742 1 88 172 MET B C 1
ATOM 3883 O O . MET B 1 172 ? -1.625 -21.547 -10.602 1 88 172 MET B O 1
ATOM 3887 N N . MET B 1 173 ? -3.309 -20.922 -11.961 1 90.25 173 MET B N 1
ATOM 3888 C CA . MET B 1 173 ? -4.258 -20.781 -10.867 1 90.25 173 MET B CA 1
ATOM 3889 C C . MET B 1 173 ? -4.609 -22.141 -10.258 1 90.25 173 MET B C 1
ATOM 3891 O O . MET B 1 173 ? -5.137 -22.203 -9.148 1 90.25 173 MET B O 1
ATOM 3895 N N . GLN B 1 174 ? -4.238 -23.188 -10.953 1 92 174 GLN B N 1
ATOM 3896 C CA . GLN B 1 174 ? -4.535 -24.531 -10.461 1 92 174 GLN B CA 1
ATOM 3897 C C . GLN B 1 174 ? -3.502 -24.984 -9.438 1 92 174 GLN B C 1
ATOM 3899 O O . GLN B 1 174 ? -3.695 -26 -8.75 1 92 174 GLN B O 1
ATOM 3904 N N . HIS B 1 175 ? -2.418 -24.219 -9.336 1 95.88 175 HIS B N 1
ATOM 3905 C CA . HIS B 1 175 ? -1.393 -24.547 -8.352 1 95.88 175 HIS B CA 1
ATOM 3906 C C . HIS B 1 175 ? -1.896 -24.312 -6.934 1 95.88 175 HIS B C 1
ATOM 3908 O O . HIS B 1 175 ? -1.269 -24.766 -5.965 1 95.88 175 HIS B O 1
ATOM 3914 N N . VAL B 1 176 ? -3.059 -23.688 -6.805 1 96.75 176 VAL B N 1
ATOM 3915 C CA . VAL B 1 176 ? -3.723 -23.422 -5.531 1 96.75 176 VAL B CA 1
ATOM 3916 C C . VAL B 1 176 ? -5.16 -23.938 -5.586 1 96.75 176 VAL B C 1
ATOM 3918 O O . VAL B 1 176 ? -5.852 -23.75 -6.594 1 96.75 176 VAL B O 1
ATOM 3921 N N . GLU B 1 177 ? -5.559 -24.625 -4.57 1 96.88 177 GLU B N 1
ATOM 3922 C CA . GLU B 1 177 ? -6.973 -24.938 -4.398 1 96.88 177 GLU B CA 1
ATOM 3923 C C . GLU B 1 177 ? -7.707 -23.812 -3.688 1 96.88 177 GLU B C 1
ATOM 3925 O O . GLU B 1 177 ? -7.289 -23.375 -2.613 1 96.88 177 GLU B O 1
ATOM 3930 N N . PHE B 1 178 ? -8.75 -23.406 -4.301 1 97.62 178 PHE B N 1
ATOM 3931 C CA . PHE B 1 178 ? -9.594 -22.359 -3.742 1 97.62 178 PHE B CA 1
ATOM 3932 C C . PHE B 1 178 ? -10.922 -22.938 -3.248 1 97.62 178 PHE B C 1
ATOM 3934 O O . PHE B 1 178 ? -11.531 -23.766 -3.92 1 97.62 178 PHE B O 1
ATOM 3941 N N . TYR B 1 179 ? -11.32 -22.516 -2.1 1 98.19 179 TYR B N 1
ATOM 3942 C CA . TYR B 1 179 ? -12.633 -22.875 -1.56 1 98.19 179 TYR B CA 1
ATOM 3943 C C . TYR B 1 179 ? -13.422 -21.625 -1.194 1 98.19 179 TYR B C 1
ATOM 3945 O O . TYR B 1 179 ? -12.898 -20.719 -0.542 1 98.19 179 TYR B O 1
ATOM 3953 N N . THR B 1 180 ? -14.633 -21.578 -1.635 1 97.75 180 THR B N 1
ATOM 3954 C CA . THR B 1 180 ? -15.477 -20.406 -1.437 1 97.75 180 THR B CA 1
ATOM 3955 C C . THR B 1 180 ? -16.75 -20.781 -0.684 1 97.75 180 THR B C 1
ATOM 3957 O O . THR B 1 180 ? -17.016 -21.969 -0.447 1 97.75 180 THR B O 1
ATOM 3960 N N . LEU B 1 181 ? -17.484 -19.781 -0.302 1 97.31 181 LEU B N 1
ATOM 3961 C CA . LEU B 1 181 ? -18.75 -19.969 0.395 1 97.31 181 LEU B CA 1
ATOM 3962 C C . LEU B 1 181 ? -19.812 -20.531 -0.55 1 97.31 181 LEU B C 1
ATOM 3964 O O . LEU B 1 181 ? -19.953 -20.047 -1.678 1 97.31 181 LEU B O 1
ATOM 3968 N N . LYS B 1 182 ? -20.547 -21.562 -0.108 1 95.69 182 LYS B N 1
ATOM 3969 C CA . LYS B 1 182 ? -21.688 -22.078 -0.853 1 95.69 182 LYS B CA 1
ATOM 3970 C C . LYS B 1 182 ? -22.781 -21.031 -0.992 1 95.69 182 LYS B C 1
ATOM 3972 O O . LYS B 1 182 ? -23.375 -20.891 -2.061 1 95.69 182 LYS B O 1
ATOM 3977 N N . ASN B 1 183 ? -23.047 -20.328 0.095 1 92.38 183 ASN B N 1
ATOM 3978 C CA . ASN B 1 183 ? -24.047 -19.25 0.13 1 92.38 183 ASN B CA 1
ATOM 3979 C C . ASN B 1 183 ? -23.391 -17.906 0.448 1 92.38 183 ASN B C 1
ATOM 3981 O O . ASN B 1 183 ? -23.391 -17.469 1.601 1 92.38 183 ASN B O 1
ATOM 3985 N N . LYS B 1 184 ? -22.953 -17.328 -0.642 1 89.06 184 LYS B N 1
ATOM 3986 C CA . LYS B 1 184 ? -22.281 -16.047 -0.483 1 89.06 184 LYS B CA 1
ATOM 3987 C C . LYS B 1 184 ? -23.297 -14.938 -0.188 1 89.06 184 LYS B C 1
ATOM 3989 O O . LYS B 1 184 ? -24.297 -14.789 -0.902 1 89.06 184 LYS B O 1
ATOM 3994 N N . THR B 1 185 ? -23.047 -14.164 0.871 1 86.44 185 THR B N 1
ATOM 3995 C CA . THR B 1 185 ? -23.922 -13.062 1.247 1 86.44 185 THR B CA 1
ATOM 3996 C C . THR B 1 185 ? -23.234 -11.719 1.025 1 86.44 185 THR B C 1
ATOM 3998 O O . THR B 1 185 ? -23.875 -10.672 1.129 1 86.44 185 THR B O 1
ATOM 4001 N N . THR B 1 186 ? -21.969 -11.766 0.707 1 88.88 186 THR B N 1
ATOM 4002 C CA . THR B 1 186 ? -21.219 -10.523 0.503 1 88.88 186 THR B CA 1
ATOM 4003 C C . THR B 1 186 ? -21.422 -10.008 -0.918 1 88.88 186 THR B C 1
ATOM 4005 O O . THR B 1 186 ? -21.984 -10.695 -1.766 1 88.88 186 THR B O 1
ATOM 4008 N N . SER B 1 187 ? -21 -8.75 -1.113 1 92.5 187 SER B N 1
ATOM 4009 C CA . SER B 1 187 ? -21.078 -8.102 -2.42 1 92.5 187 SER B CA 1
ATOM 4010 C C . SER B 1 187 ? -20.328 -8.906 -3.48 1 92.5 187 SER B C 1
ATOM 4012 O O . SER B 1 187 ? -19.422 -9.68 -3.162 1 92.5 187 SER B O 1
ATOM 4014 N N . PRO B 1 188 ? -20.781 -8.773 -4.805 1 93.31 188 PRO B N 1
ATOM 4015 C CA . PRO B 1 188 ? -20.016 -9.422 -5.875 1 93.31 188 PRO B CA 1
ATOM 4016 C C . PRO B 1 188 ? -18.562 -8.977 -5.918 1 93.31 188 PRO B C 1
ATOM 4018 O O . PRO B 1 188 ? -17.719 -9.648 -6.535 1 93.31 188 PRO B O 1
ATOM 4021 N N . ALA B 1 189 ? -18.25 -7.855 -5.262 1 96.06 189 ALA B N 1
ATOM 4022 C CA . ALA B 1 189 ? -16.906 -7.297 -5.266 1 96.06 189 ALA B CA 1
ATOM 4023 C C . ALA B 1 189 ? -16.094 -7.801 -4.074 1 96.06 189 ALA B C 1
ATOM 4025 O O . ALA B 1 189 ? -15.203 -7.102 -3.578 1 96.06 189 ALA B O 1
ATOM 4026 N N . SER B 1 190 ? -16.484 -8.945 -3.574 1 96.44 190 SER B N 1
ATOM 4027 C CA . SER B 1 190 ? -15.758 -9.523 -2.451 1 96.44 190 SER B CA 1
ATOM 4028 C C . SER B 1 190 ? -15.758 -11.047 -2.521 1 96.44 190 SER B C 1
ATOM 4030 O O . SER B 1 190 ? -16.719 -11.656 -3.004 1 96.44 190 SER B O 1
ATOM 4032 N N . TRP B 1 191 ? -14.648 -11.688 -2.043 1 96.75 191 TRP B N 1
ATOM 4033 C CA . TRP B 1 191 ? -14.523 -13.133 -1.914 1 96.75 191 TRP B CA 1
ATOM 4034 C C . TRP B 1 191 ? -13.938 -13.508 -0.559 1 96.75 191 TRP B C 1
ATOM 4036 O O . TRP B 1 191 ? -13 -12.859 -0.081 1 96.75 191 TRP B O 1
ATOM 4046 N N . ASP B 1 192 ? -14.523 -14.461 0.068 1 97.69 192 ASP B N 1
ATOM 4047 C CA . ASP B 1 192 ? -13.867 -15.234 1.117 1 97.69 192 ASP B CA 1
ATOM 4048 C C . ASP B 1 192 ? -13.359 -16.562 0.582 1 97.69 192 ASP B C 1
ATOM 4050 O O . ASP B 1 192 ? -14.133 -17.359 0.041 1 97.69 192 ASP B O 1
ATOM 4054 N N . LEU B 1 193 ? -12.062 -16.781 0.8 1 98.25 193 LEU B N 1
ATOM 4055 C CA . LEU B 1 193 ? -11.477 -17.984 0.214 1 98.25 193 LEU B CA 1
ATOM 4056 C C . LEU B 1 193 ? -10.57 -18.688 1.217 1 98.25 193 LEU B C 1
ATOM 4058 O O . LEU B 1 193 ? -9.742 -18.062 1.871 1 98.25 193 LEU B O 1
ATOM 4062 N N . TRP B 1 194 ? -10.789 -19.953 1.371 1 98.69 194 TRP B N 1
ATOM 4063 C CA . TRP B 1 194 ? -9.766 -20.828 1.942 1 98.69 194 TRP B CA 1
ATOM 4064 C C . TRP B 1 194 ? -8.852 -21.375 0.854 1 98.69 194 TRP B C 1
ATOM 4066 O O . TRP B 1 194 ? -9.312 -21.719 -0.236 1 98.69 194 TRP B O 1
ATOM 4076 N N . LEU B 1 195 ? -7.574 -21.406 1.161 1 98.5 195 LEU B N 1
ATOM 4077 C CA . LEU B 1 195 ? -6.598 -21.797 0.149 1 98.5 195 LEU B CA 1
ATOM 4078 C C . LEU B 1 195 ? -5.621 -22.828 0.701 1 98.5 195 LEU B C 1
ATOM 4080 O O . LEU B 1 195 ? -5.195 -22.734 1.854 1 98.5 195 LEU B O 1
ATOM 4084 N N . ARG B 1 196 ? -5.211 -23.719 -0.034 1 98.06 196 ARG B N 1
ATOM 4085 C CA . ARG B 1 196 ? -4.043 -24.562 0.174 1 98.06 196 ARG B CA 1
ATOM 4086 C C . ARG B 1 196 ? -3.371 -24.906 -1.151 1 98.06 196 ARG B C 1
ATOM 4088 O O . ARG B 1 196 ? -3.996 -24.812 -2.211 1 98.06 196 ARG B O 1
ATOM 4095 N N . MET B 1 197 ? -2.131 -25.234 -1.148 1 97.88 197 MET B N 1
ATOM 4096 C CA . MET B 1 197 ? -1.403 -25.562 -2.369 1 97.88 197 MET B CA 1
ATOM 4097 C C . MET B 1 197 ? -1.853 -26.906 -2.922 1 97.88 197 MET B C 1
ATOM 4099 O O . MET B 1 197 ? -2.014 -27.875 -2.17 1 97.88 197 MET B O 1
ATOM 4103 N N . SER B 1 198 ? -1.989 -26.969 -4.195 1 96.56 198 SER B N 1
ATOM 4104 C CA . SER B 1 198 ? -2.512 -28.172 -4.844 1 96.56 198 SER B CA 1
ATOM 4105 C C . SER B 1 198 ? -1.536 -29.328 -4.723 1 96.56 198 SER B C 1
ATOM 4107 O O . SER B 1 198 ? -1.947 -30.484 -4.711 1 96.56 198 SER B O 1
ATOM 4109 N N . ASN B 1 199 ? -0.271 -29.047 -4.625 1 96.81 199 ASN B N 1
ATOM 4110 C CA . ASN B 1 199 ? 0.745 -30.094 -4.562 1 96.81 199 ASN B CA 1
ATOM 4111 C C . ASN B 1 199 ? 1.061 -30.484 -3.123 1 96.81 199 ASN B C 1
ATOM 4113 O O . ASN B 1 199 ? 1.992 -31.25 -2.873 1 96.81 199 ASN B O 1
ATOM 4117 N N . GLY B 1 200 ? 0.431 -29.859 -2.18 1 96.56 200 GLY B N 1
ATOM 4118 C CA . GLY B 1 200 ? 0.624 -30.203 -0.78 1 96.56 200 GLY B CA 1
ATOM 4119 C C . GLY B 1 200 ? 1.687 -29.359 -0.101 1 96.56 200 GLY B C 1
ATOM 4120 O O . GLY B 1 200 ? 1.908 -29.484 1.105 1 96.56 200 GLY B O 1
ATOM 4121 N N . GLU B 1 201 ? 2.32 -28.547 -0.846 1 97.5 201 GLU B N 1
ATOM 4122 C CA . GLU B 1 201 ? 3.24 -27.594 -0.222 1 97.5 201 GLU B CA 1
ATOM 4123 C C . GLU B 1 201 ? 2.529 -26.734 0.823 1 97.5 201 GLU B C 1
ATOM 4125 O O . GLU B 1 201 ? 1.358 -26.391 0.656 1 97.5 201 GLU B O 1
ATOM 4130 N N . ARG B 1 202 ? 3.256 -26.438 1.858 1 98.31 202 ARG B N 1
ATOM 4131 C CA . ARG B 1 202 ? 2.682 -25.641 2.936 1 98.31 202 ARG B CA 1
ATOM 4132 C C . ARG B 1 202 ? 3.072 -24.172 2.795 1 98.31 202 ARG B C 1
ATOM 4134 O O . ARG B 1 202 ? 4.188 -23.859 2.373 1 98.31 202 ARG B O 1
ATOM 4141 N N . TRP B 1 203 ? 2.16 -23.281 3.168 1 98.56 203 TRP B N 1
ATOM 4142 C CA . TRP B 1 203 ? 2.396 -21.844 3.088 1 98.56 203 TRP B CA 1
ATOM 4143 C C . TRP B 1 203 ? 3.471 -21.422 4.078 1 98.56 203 TRP B C 1
ATOM 4145 O O . TRP B 1 203 ? 3.359 -21.672 5.277 1 98.56 203 TRP B O 1
ATOM 4155 N N . LYS B 1 204 ? 4.48 -20.828 3.576 1 98.38 204 LYS B N 1
ATOM 4156 C CA . LYS B 1 204 ? 5.516 -20.188 4.391 1 98.38 204 LYS B CA 1
ATOM 4157 C C . LYS B 1 204 ? 5.484 -18.672 4.25 1 98.38 204 LYS B C 1
ATOM 4159 O O . LYS B 1 204 ? 4.828 -18.141 3.348 1 98.38 204 LYS B O 1
ATOM 4164 N N . THR B 1 205 ? 6.184 -18 5.148 1 98.38 205 THR B N 1
ATOM 4165 C CA . THR B 1 205 ? 6.094 -16.547 5.199 1 98.38 205 THR B CA 1
ATOM 4166 C C . THR B 1 205 ? 6.531 -15.922 3.875 1 98.38 205 THR B C 1
ATOM 4168 O O . THR B 1 205 ? 5.918 -14.969 3.393 1 98.38 205 THR B O 1
ATOM 4171 N N . TRP B 1 206 ? 7.555 -16.469 3.225 1 98.12 206 TRP B N 1
ATOM 4172 C CA . TRP B 1 206 ? 8.086 -15.891 1.989 1 98.12 206 TRP B CA 1
ATOM 4173 C C . TRP B 1 206 ? 7.094 -16.078 0.842 1 98.12 206 TRP B C 1
ATOM 4175 O O . TRP B 1 206 ? 7.246 -15.461 -0.219 1 98.12 206 TRP B O 1
ATOM 4185 N N . MET B 1 207 ? 6.016 -16.828 1.006 1 98.62 207 MET B N 1
ATOM 4186 C CA . MET B 1 207 ? 4.996 -17.094 -0.01 1 98.62 207 MET B CA 1
ATOM 4187 C C . MET B 1 207 ? 3.879 -16.047 0.068 1 98.62 207 MET B C 1
ATOM 4189 O O . MET B 1 207 ? 2.971 -16.047 -0.764 1 98.62 207 MET B O 1
ATOM 4193 N N . LEU B 1 208 ? 3.943 -15.133 1.029 1 98.75 208 LEU B N 1
ATOM 4194 C CA . LEU B 1 208 ? 2.818 -14.234 1.281 1 98.75 208 LEU B CA 1
ATOM 4195 C C . LEU B 1 208 ? 2.627 -13.266 0.122 1 98.75 208 LEU B C 1
ATOM 4197 O O . LEU B 1 208 ? 1.504 -12.844 -0.161 1 98.75 208 LEU B O 1
ATOM 4201 N N . GLY B 1 209 ? 3.734 -12.945 -0.552 1 98.06 209 GLY B N 1
ATOM 4202 C CA . GLY B 1 209 ? 3.562 -12.172 -1.773 1 98.06 209 GLY B CA 1
ATOM 4203 C C . GLY B 1 209 ? 2.73 -12.891 -2.82 1 98.06 209 GLY B C 1
ATOM 4204 O O . GLY B 1 209 ? 1.911 -12.266 -3.502 1 98.06 209 GLY B O 1
ATOM 4205 N N . TYR B 1 210 ? 2.947 -14.172 -3.016 1 98.38 210 TYR B N 1
ATOM 4206 C CA . TYR B 1 210 ? 2.166 -15.008 -3.92 1 98.38 210 TYR B CA 1
ATOM 4207 C C . TYR B 1 210 ? 0.707 -15.07 -3.484 1 98.38 210 TYR B C 1
ATOM 4209 O O . TYR B 1 210 ? -0.199 -14.867 -4.297 1 98.38 210 TYR B O 1
ATOM 4217 N N . LEU B 1 211 ? 0.466 -15.281 -2.219 1 98.44 211 LEU B N 1
ATOM 4218 C CA . LEU B 1 211 ? -0.877 -15.352 -1.652 1 98.44 211 LEU B CA 1
ATOM 4219 C C . LEU B 1 211 ? -1.644 -14.055 -1.902 1 98.44 211 LEU B C 1
ATOM 4221 O O . LEU B 1 211 ? -2.836 -14.086 -2.215 1 98.44 211 LEU B O 1
ATOM 4225 N N . ALA B 1 212 ? -0.989 -12.93 -1.806 1 98.44 212 ALA B N 1
ATOM 4226 C CA . ALA B 1 212 ? -1.601 -11.609 -1.934 1 98.44 212 ALA B CA 1
ATOM 4227 C C . ALA B 1 212 ? -2.104 -11.375 -3.355 1 98.44 212 ALA B C 1
ATOM 4229 O O . ALA B 1 212 ? -2.99 -10.547 -3.576 1 98.44 212 ALA B O 1
ATOM 4230 N N . ASP B 1 213 ? -1.557 -12.07 -4.301 1 97.75 213 ASP B N 1
ATOM 4231 C CA . ASP B 1 213 ? -1.807 -11.734 -5.699 1 97.75 213 ASP B CA 1
ATOM 4232 C C . ASP B 1 213 ? -2.52 -12.875 -6.422 1 97.75 213 ASP B C 1
ATOM 4234 O O . ASP B 1 213 ? -2.904 -12.734 -7.586 1 97.75 213 ASP B O 1
ATOM 4238 N N . VAL B 1 214 ? -2.771 -13.992 -5.867 1 96 214 VAL B N 1
ATOM 4239 C CA . VAL B 1 214 ? -3.209 -15.195 -6.566 1 96 214 VAL B CA 1
ATOM 4240 C C . VAL B 1 214 ? -4.703 -15.109 -6.867 1 96 214 VAL B C 1
ATOM 4242 O O . VAL B 1 214 ? -5.184 -15.688 -7.848 1 96 214 VAL B O 1
ATOM 4245 N N . ALA B 1 215 ? -5.465 -14.328 -6.113 1 96.25 215 ALA B N 1
ATOM 4246 C CA . ALA B 1 215 ? -6.918 -14.391 -6.227 1 96.25 215 ALA B CA 1
ATOM 4247 C C . ALA B 1 215 ? -7.488 -13.078 -6.762 1 96.25 215 ALA B C 1
ATOM 4249 O O . ALA B 1 215 ? -8.625 -13.039 -7.242 1 96.25 215 ALA B O 1
ATOM 4250 N N . PRO B 1 216 ? -6.785 -11.969 -6.633 1 95.75 216 PRO B N 1
ATOM 4251 C CA . PRO B 1 216 ? -7.363 -10.672 -7 1 95.75 216 PRO B CA 1
ATOM 4252 C C . PRO B 1 216 ? -7.887 -10.648 -8.438 1 95.75 216 PRO B C 1
ATOM 4254 O O . PRO B 1 216 ? -8.859 -9.953 -8.727 1 95.75 216 PRO B O 1
ATOM 4257 N N . ALA B 1 217 ? -7.34 -11.398 -9.32 1 92 217 ALA B N 1
ATOM 4258 C CA . ALA B 1 217 ? -7.801 -11.422 -10.703 1 92 217 ALA B CA 1
ATOM 4259 C C . ALA B 1 217 ? -9.227 -11.953 -10.797 1 92 217 ALA B C 1
ATOM 4261 O O . ALA B 1 217 ? -9.898 -11.789 -11.82 1 92 217 ALA B O 1
ATOM 4262 N N . LEU B 1 218 ? -9.734 -12.594 -9.75 1 92.75 218 LEU B N 1
ATOM 4263 C CA . LEU B 1 218 ? -11.086 -13.141 -9.727 1 92.75 218 LEU B CA 1
ATOM 4264 C C . LEU B 1 218 ? -12.109 -12.047 -9.438 1 92.75 218 LEU B C 1
ATOM 4266 O O . LEU B 1 218 ? -13.32 -12.297 -9.477 1 92.75 218 LEU B O 1
ATOM 4270 N N . MET B 1 219 ? -11.688 -10.852 -9.148 1 93.81 219 MET B N 1
ATOM 4271 C CA . MET B 1 219 ? -12.562 -9.797 -8.656 1 93.81 219 MET B CA 1
ATOM 4272 C C . MET B 1 219 ? -13.703 -9.531 -9.633 1 93.81 219 MET B C 1
ATOM 4274 O O . MET B 1 219 ? -14.867 -9.453 -9.234 1 93.81 219 MET B O 1
ATOM 4278 N N . VAL B 1 220 ? -13.391 -9.539 -10.953 1 92.12 220 VAL B N 1
ATOM 4279 C CA . VAL B 1 220 ? -14.414 -9.203 -11.938 1 92.12 220 VAL B CA 1
ATOM 4280 C C . VAL B 1 220 ? -15.367 -10.383 -12.109 1 92.12 220 VAL B C 1
ATOM 4282 O O . VAL B 1 220 ? -16.516 -10.195 -12.539 1 92.12 220 VAL B O 1
ATOM 4285 N N . GLU B 1 221 ? -14.93 -11.578 -11.758 1 91.38 221 GLU B N 1
ATOM 4286 C CA . GLU B 1 221 ? -15.727 -12.781 -11.977 1 91.38 221 GLU B CA 1
ATOM 4287 C C . GLU B 1 221 ? -16.953 -12.805 -11.062 1 91.38 221 GLU B C 1
ATOM 4289 O O . GLU B 1 221 ? -17.938 -13.477 -11.367 1 91.38 221 GLU B O 1
ATOM 4294 N N . GLY B 1 222 ? -16.859 -12.055 -9.977 1 90.44 222 GLY B N 1
ATOM 4295 C CA . GLY B 1 222 ? -18.016 -11.945 -9.102 1 90.44 222 GLY B CA 1
ATOM 4296 C C . GLY B 1 222 ? -19.188 -11.242 -9.742 1 90.44 222 GLY B C 1
ATOM 4297 O O . GLY B 1 222 ? -20.328 -11.352 -9.266 1 90.44 222 GLY B O 1
ATOM 4298 N N . PHE B 1 223 ? -18.906 -10.586 -10.875 1 91.69 223 PHE B N 1
ATOM 4299 C CA . PHE B 1 223 ? -19.922 -9.797 -11.555 1 91.69 223 PHE B CA 1
ATOM 4300 C C . PHE B 1 223 ? -20.406 -10.508 -12.82 1 91.69 223 PHE B C 1
ATOM 4302 O O . PHE B 1 223 ? -21.297 -10.016 -13.516 1 91.69 223 PHE B O 1
ATOM 4309 N N . ARG B 1 224 ? -19.797 -11.602 -13.133 1 88.19 224 ARG B N 1
ATOM 4310 C CA . ARG B 1 224 ? -20.141 -12.281 -14.375 1 88.19 224 ARG B CA 1
ATOM 4311 C C . ARG B 1 224 ? -21.578 -12.812 -14.328 1 88.19 224 ARG B C 1
ATOM 4313 O O . ARG B 1 224 ? -21.953 -13.508 -13.383 1 88.19 224 ARG B O 1
ATOM 4320 N N . PRO B 1 225 ? -22.281 -12.461 -15.359 1 81.94 225 PRO B N 1
ATOM 4321 C CA . PRO B 1 225 ? -23.656 -12.977 -15.414 1 81.94 225 PRO B CA 1
ATOM 4322 C C . PRO B 1 225 ? -23.703 -14.5 -15.477 1 81.94 225 PRO B C 1
ATOM 4324 O O . PRO B 1 225 ? -22.828 -15.125 -16.078 1 81.94 225 PRO B O 1
ATOM 4327 N N . THR B 1 226 ? -24.656 -15.07 -14.766 1 75.5 226 THR B N 1
ATOM 4328 C CA . THR B 1 226 ? -24.797 -16.516 -14.742 1 75.5 226 THR B CA 1
ATOM 4329 C C . THR B 1 226 ? -25.781 -17 -15.805 1 75.5 226 THR B C 1
ATOM 4331 O O . THR B 1 226 ? -25.781 -18.172 -16.172 1 75.5 226 THR B O 1
ATOM 4334 N N . ASP B 1 227 ? -26.625 -16.016 -16.203 1 72.31 227 ASP B N 1
ATOM 4335 C CA . ASP B 1 227 ? -27.609 -16.359 -17.234 1 72.31 227 ASP B CA 1
ATOM 4336 C C . ASP B 1 227 ? -27.141 -15.891 -18.609 1 72.31 227 ASP B C 1
ATOM 4338 O O . ASP B 1 227 ? -27.078 -14.688 -18.891 1 72.31 227 ASP B O 1
ATOM 4342 N N . PHE B 1 228 ? -26.781 -16.828 -19.438 1 68.19 228 PHE B N 1
ATOM 4343 C CA . PHE B 1 228 ? -26.219 -16.594 -20.766 1 68.19 228 PHE B CA 1
ATOM 4344 C C . PHE B 1 228 ? -27.203 -15.781 -21.625 1 68.19 228 PHE B C 1
ATOM 4346 O O . PHE B 1 228 ? -26.781 -15.023 -22.5 1 68.19 228 PHE B O 1
ATOM 4353 N N . GLU B 1 229 ? -28.469 -16.047 -21.391 1 67.88 229 GLU B N 1
ATOM 4354 C CA . GLU B 1 229 ? -29.484 -15.477 -22.266 1 67.88 229 GLU B CA 1
ATOM 4355 C C . GLU B 1 229 ? -29.922 -14.102 -21.766 1 67.88 229 GLU B C 1
ATOM 4357 O O . GLU B 1 229 ? -30.609 -13.367 -22.484 1 67.88 229 GLU B O 1
ATOM 4362 N N . ALA B 1 230 ? -29.438 -13.812 -20.641 1 63.78 230 ALA B N 1
ATOM 4363 C CA . ALA B 1 230 ? -29.938 -12.539 -20.094 1 63.78 230 ALA B CA 1
ATOM 4364 C C . ALA B 1 230 ? -29.188 -11.359 -20.703 1 63.78 230 ALA B C 1
ATOM 4366 O O . ALA B 1 230 ? -27.984 -11.461 -20.984 1 63.78 230 ALA B O 1
ATOM 4367 N N . PRO B 1 231 ? -29.984 -10.328 -21.109 1 66.69 231 PRO B N 1
ATOM 4368 C CA . PRO B 1 231 ? -29.297 -9.125 -21.578 1 66.69 231 PRO B CA 1
ATOM 4369 C C . PRO B 1 231 ? -28.266 -8.609 -20.594 1 66.69 231 PRO B C 1
ATOM 4371 O O . PRO B 1 231 ? -28.453 -8.719 -19.375 1 66.69 231 PRO B O 1
ATOM 4374 N N . THR B 1 232 ? -27.062 -8.305 -21.141 1 65.94 232 THR B N 1
ATOM 4375 C CA . THR B 1 232 ? -26 -7.785 -20.297 1 65.94 232 THR B CA 1
ATOM 4376 C C . THR B 1 232 ? -26.375 -6.426 -19.719 1 65.94 232 THR B C 1
ATOM 4378 O O . THR B 1 232 ? -26.578 -5.465 -20.469 1 65.94 232 THR B O 1
ATOM 4381 N N . PRO B 1 233 ? -26.562 -6.402 -18.453 1 64.88 233 PRO B N 1
ATOM 4382 C CA . PRO B 1 233 ? -26.812 -5.078 -17.891 1 64.88 233 PRO B CA 1
ATOM 4383 C C . PRO B 1 233 ? -25.641 -4.121 -18.062 1 64.88 233 PRO B C 1
ATOM 4385 O O . PRO B 1 233 ? -24.5 -4.566 -18.266 1 64.88 233 PRO B O 1
ATOM 4388 N N . LYS B 1 234 ? -26.031 -2.732 -18.109 1 61.34 234 LYS B N 1
ATOM 4389 C CA . LYS B 1 234 ? -25.047 -1.671 -18.312 1 61.34 234 LYS B CA 1
ATOM 4390 C C . LYS B 1 234 ? -23.906 -1.771 -17.297 1 61.34 234 LYS B C 1
ATOM 4392 O O . LYS B 1 234 ? -22.781 -1.391 -17.578 1 61.34 234 LYS B O 1
ATOM 4397 N N . ASP B 1 235 ? -24.172 -2.334 -16.188 1 71.62 235 ASP B N 1
ATOM 4398 C CA . ASP B 1 235 ? -23.203 -2.357 -15.102 1 71.62 235 ASP B CA 1
ATOM 4399 C C . ASP B 1 235 ? -22.5 -3.711 -15.023 1 71.62 235 ASP B C 1
ATOM 4401 O O . ASP B 1 235 ? -22 -4.098 -13.961 1 71.62 235 ASP B O 1
ATOM 4405 N N . ARG B 1 236 ? -22.641 -4.383 -16.141 1 80.69 236 ARG B N 1
ATOM 4406 C CA . ARG B 1 236 ? -21.984 -5.688 -16.219 1 80.69 236 ARG B CA 1
ATOM 4407 C C . ARG B 1 236 ? -21.359 -5.91 -17.594 1 80.69 236 ARG B C 1
ATOM 4409 O O . ARG B 1 236 ? -21.172 -4.961 -18.344 1 80.69 236 ARG B O 1
ATOM 4416 N N . PHE B 1 237 ? -20.719 -7.055 -17.734 1 83.88 237 PHE B N 1
ATOM 4417 C CA . PHE B 1 237 ? -20.109 -7.406 -19.016 1 83.88 237 PHE B CA 1
ATOM 4418 C C . PHE B 1 237 ? -20.625 -8.75 -19.516 1 83.88 237 PHE B C 1
ATOM 4420 O O . PHE B 1 237 ? -21.266 -9.492 -18.75 1 83.88 237 PHE B O 1
ATOM 4427 N N . ALA B 1 238 ? -20.391 -8.938 -20.797 1 80.62 238 ALA B N 1
ATOM 4428 C CA . ALA B 1 238 ? -20.922 -10.141 -21.438 1 80.62 238 ALA B CA 1
ATOM 4429 C C . ALA B 1 238 ? -20.312 -11.398 -20.828 1 80.62 238 ALA B C 1
ATOM 4431 O O . ALA B 1 238 ? -19.172 -11.383 -20.359 1 80.62 238 ALA B O 1
ATOM 4432 N N . PHE B 1 239 ? -21.062 -12.398 -20.875 1 79.62 239 PHE B N 1
ATOM 4433 C CA . PHE B 1 239 ? -20.703 -13.68 -20.297 1 79.62 239 PHE B CA 1
ATOM 4434 C C . PHE B 1 239 ? -19.359 -14.156 -20.812 1 79.62 239 PHE B C 1
ATOM 4436 O O . PHE B 1 239 ? -18.562 -14.727 -20.062 1 79.62 239 PHE B O 1
ATOM 4443 N N . ASP B 1 240 ? -19.078 -13.914 -21.984 1 80.69 240 ASP B N 1
ATOM 4444 C CA . ASP B 1 240 ? -17.891 -14.484 -22.609 1 80.69 240 ASP B CA 1
ATOM 4445 C C . ASP B 1 240 ? -16.75 -13.453 -22.672 1 80.69 240 ASP B C 1
ATOM 4447 O O . ASP B 1 240 ? -15.719 -13.703 -23.281 1 80.69 240 ASP B O 1
ATOM 4451 N N . LYS B 1 241 ? -17.047 -12.352 -22.062 1 84.44 241 LYS B N 1
ATOM 4452 C CA . LYS B 1 241 ? -16 -11.328 -22.062 1 84.44 241 LYS B CA 1
ATOM 4453 C C . LYS B 1 241 ? -14.812 -11.742 -21.219 1 84.44 241 LYS B C 1
ATOM 4455 O O . LYS B 1 241 ? -14.977 -12.219 -20.094 1 84.44 241 LYS B O 1
ATOM 4460 N N . ILE B 1 242 ? -13.617 -11.594 -21.781 1 84.06 242 ILE B N 1
ATOM 4461 C CA . ILE B 1 242 ? -12.391 -11.945 -21.078 1 84.06 242 ILE B CA 1
ATOM 4462 C C . ILE B 1 242 ? -11.547 -10.695 -20.844 1 84.06 242 ILE B C 1
ATOM 4464 O O . ILE B 1 242 ? -11.367 -9.883 -21.766 1 84.06 242 ILE B O 1
ATOM 4468 N N . PHE B 1 243 ? -11.102 -10.578 -19.656 1 88.69 243 PHE B N 1
ATOM 4469 C CA . PHE B 1 243 ? -10.305 -9.406 -19.297 1 88.69 243 PHE B CA 1
ATOM 4470 C C . PHE B 1 243 ? -8.883 -9.805 -18.938 1 88.69 243 PHE B C 1
ATOM 4472 O O . PHE B 1 243 ? -8.656 -10.906 -18.422 1 88.69 243 PHE B O 1
ATOM 4479 N N . TRP B 1 244 ? -7.934 -8.977 -19.312 1 89.25 244 TRP B N 1
ATOM 4480 C CA . TRP B 1 244 ? -6.586 -9 -18.75 1 89.25 244 TRP B CA 1
ATOM 4481 C C . TRP B 1 244 ? -6.465 -8.016 -17.578 1 89.25 244 TRP B C 1
ATOM 4483 O O . TRP B 1 244 ? -6.75 -6.828 -17.734 1 89.25 244 TRP B O 1
ATOM 4493 N N . MET B 1 245 ? -6.016 -8.539 -16.5 1 92.75 245 MET B N 1
ATOM 4494 C CA . MET B 1 245 ? -6.027 -7.742 -15.273 1 92.75 245 MET B CA 1
ATOM 4495 C C . MET B 1 245 ? -4.609 -7.535 -14.742 1 92.75 245 MET B C 1
ATOM 4497 O O . MET B 1 245 ? -4.242 -8.078 -13.703 1 92.75 245 MET B O 1
ATOM 4501 N N . PRO B 1 246 ? -3.775 -6.703 -15.43 1 94.56 246 PRO B N 1
ATOM 4502 C CA . PRO B 1 246 ? -2.398 -6.496 -14.977 1 94.56 246 PRO B CA 1
ATOM 4503 C C . PRO B 1 246 ? -2.32 -5.684 -13.688 1 94.56 246 PRO B C 1
ATOM 4505 O O . PRO B 1 246 ? -3.012 -4.672 -13.547 1 94.56 246 PRO B O 1
ATOM 4508 N N . THR B 1 247 ? -1.538 -6.18 -12.781 1 97.19 247 THR B N 1
ATOM 4509 C CA . THR B 1 247 ? -1.234 -5.461 -11.547 1 97.19 247 THR B CA 1
ATOM 4510 C C . THR B 1 247 ? -0.244 -4.328 -11.812 1 97.19 247 THR B C 1
ATOM 4512 O O . THR B 1 247 ? 0.759 -4.523 -12.508 1 97.19 247 THR B O 1
ATOM 4515 N N . VAL B 1 248 ? -0.546 -3.143 -11.305 1 98.06 248 VAL B N 1
ATOM 4516 C CA . VAL B 1 248 ? 0.355 -1.999 -11.406 1 98.06 248 VAL B CA 1
ATOM 4517 C C . VAL B 1 248 ? 1.272 -1.952 -10.188 1 98.06 248 VAL B C 1
ATOM 4519 O O . VAL B 1 248 ? 2.488 -1.803 -10.32 1 98.06 248 VAL B O 1
ATOM 4522 N N . SER B 1 249 ? 0.715 -2.096 -9.055 1 98.75 249 SER B N 1
ATOM 4523 C CA . SER B 1 249 ? 1.499 -2.119 -7.828 1 98.75 249 SER B CA 1
ATOM 4524 C C . SER B 1 249 ? 0.838 -2.996 -6.77 1 98.75 249 SER B C 1
ATOM 4526 O O . SER B 1 249 ? -0.362 -3.27 -6.844 1 98.75 249 SER B O 1
ATOM 4528 N N . LEU B 1 250 ? 1.655 -3.508 -5.891 1 98.81 250 LEU B N 1
ATOM 4529 C CA . LEU B 1 250 ? 1.254 -4.402 -4.812 1 98.81 250 LEU B CA 1
ATOM 4530 C C . LEU B 1 250 ? 1.956 -4.031 -3.51 1 98.81 250 LEU B C 1
ATOM 4532 O O . LEU B 1 250 ? 3.156 -3.748 -3.506 1 98.81 250 LEU B O 1
ATOM 4536 N N . SER B 1 251 ? 1.214 -3.92 -2.41 1 98.81 251 SER B N 1
ATOM 4537 C CA . SER B 1 251 ? 1.788 -3.715 -1.084 1 98.81 251 SER B CA 1
ATOM 4538 C C . SER B 1 251 ? 1.541 -4.918 -0.182 1 98.81 251 SER B C 1
ATOM 4540 O O . SER B 1 251 ? 0.52 -5.598 -0.311 1 98.81 251 SER B O 1
ATOM 4542 N N . LEU B 1 252 ? 2.473 -5.172 0.679 1 98.88 252 LEU B N 1
ATOM 4543 C CA . LEU B 1 252 ? 2.395 -6.246 1.662 1 98.88 252 LEU B CA 1
ATOM 4544 C C . LEU B 1 252 ? 2.818 -5.754 3.041 1 98.88 252 LEU B C 1
ATOM 4546 O O . LEU B 1 252 ? 3.859 -5.105 3.182 1 98.88 252 LEU B O 1
ATOM 4550 N N . ASP B 1 253 ? 1.999 -5.941 4.02 1 98.88 253 ASP B N 1
ATOM 4551 C CA . ASP B 1 253 ? 2.258 -5.688 5.434 1 98.88 253 ASP B CA 1
ATOM 4552 C C . ASP B 1 253 ? 2.072 -6.957 6.258 1 98.88 253 ASP B C 1
ATOM 4554 O O . ASP B 1 253 ? 0.943 -7.352 6.555 1 98.88 253 ASP B O 1
ATOM 4558 N N . VAL B 1 254 ? 3.174 -7.59 6.598 1 98.88 254 VAL B N 1
ATOM 4559 C CA . VAL B 1 254 ? 3.137 -8.844 7.34 1 98.88 254 VAL B CA 1
ATOM 4560 C C . VAL B 1 254 ? 2.914 -8.562 8.828 1 98.88 254 VAL B C 1
ATOM 4562 O O . VAL B 1 254 ? 3.699 -7.844 9.453 1 98.88 254 VAL B O 1
ATOM 4565 N N . LYS B 1 255 ? 1.908 -9.18 9.383 1 98.5 255 LYS B N 1
ATOM 4566 C CA . LYS B 1 255 ? 1.549 -8.898 10.773 1 98.5 255 LYS B CA 1
ATOM 4567 C C . LYS B 1 255 ? 1.976 -10.047 11.688 1 98.5 255 LYS B C 1
ATOM 4569 O O . LYS B 1 255 ? 2.125 -9.859 12.898 1 98.5 255 LYS B O 1
ATOM 4574 N N . LYS B 1 256 ? 2.127 -11.133 11.031 1 96.44 256 LYS B N 1
ATOM 4575 C CA . LYS B 1 256 ? 2.459 -12.352 11.766 1 96.44 256 LYS B CA 1
ATOM 4576 C C . LYS B 1 256 ? 3.25 -13.32 10.891 1 96.44 256 LYS B C 1
ATOM 4578 O O . LYS B 1 256 ? 2.844 -13.625 9.766 1 96.44 256 LYS B O 1
ATOM 4583 N N . ALA B 1 257 ? 4.43 -13.781 11.414 1 97.38 257 ALA B N 1
ATOM 4584 C CA . ALA B 1 257 ? 5.164 -14.82 10.695 1 97.38 257 ALA B CA 1
ATOM 4585 C C . ALA B 1 257 ? 4.438 -16.156 10.773 1 97.38 257 ALA B C 1
ATOM 4587 O O . ALA B 1 257 ? 3.867 -16.5 11.805 1 97.38 257 ALA B O 1
ATOM 4588 N N . LEU B 1 258 ? 4.484 -16.859 9.664 1 98 258 LEU B N 1
ATOM 4589 C CA . LEU B 1 258 ? 3.992 -18.234 9.688 1 98 258 LEU B CA 1
ATOM 4590 C C . LEU B 1 258 ? 5.016 -19.172 10.328 1 98 258 LEU B C 1
ATOM 4592 O O . LEU B 1 258 ? 6.211 -18.859 10.352 1 98 258 LEU B O 1
ATOM 4596 N N . PRO B 1 259 ? 4.523 -20.297 10.852 1 97 259 PRO B N 1
ATOM 4597 C CA . PRO B 1 259 ? 5.48 -21.25 11.414 1 97 259 PRO B CA 1
ATOM 4598 C C . PRO B 1 259 ? 6.488 -21.75 10.391 1 97 259 PRO B C 1
ATOM 4600 O O . PRO B 1 259 ? 6.199 -21.766 9.188 1 97 259 PRO B O 1
ATOM 4603 N N . GLU B 1 260 ? 7.641 -22.172 10.891 1 95.44 260 GLU B N 1
ATOM 4604 C CA . GLU B 1 260 ? 8.711 -22.656 10.016 1 95.44 260 GLU B CA 1
ATOM 4605 C C . GLU B 1 260 ? 8.242 -23.859 9.188 1 95.44 260 GLU B C 1
ATOM 4607 O O . GLU B 1 260 ? 8.594 -23.984 8.016 1 95.44 260 GLU B O 1
ATOM 4612 N N . GLU B 1 261 ? 7.438 -24.703 9.781 1 96.94 261 GLU B N 1
ATOM 4613 C CA . GLU B 1 261 ? 6.941 -25.891 9.102 1 96.94 261 GLU B CA 1
ATOM 4614 C C . GLU B 1 261 ? 5.859 -25.531 8.078 1 96.94 261 GLU B C 1
ATOM 4616 O O . GLU B 1 261 ? 5.496 -26.359 7.242 1 96.94 261 GLU B O 1
ATOM 4621 N N . GLY B 1 262 ? 5.387 -24.281 8.141 1 98 262 GLY B N 1
ATOM 4622 C CA . GLY B 1 262 ? 4.375 -23.797 7.211 1 98 262 GLY B CA 1
ATOM 4623 C C . GLY B 1 262 ? 2.961 -24.094 7.668 1 98 262 GLY B C 1
ATOM 4624 O O . GLY B 1 262 ? 2.756 -24.766 8.688 1 98 262 GLY B O 1
ATOM 4625 N N . GLU B 1 263 ? 1.995 -23.531 6.992 1 98.25 263 GLU B N 1
ATOM 4626 C CA . GLU B 1 263 ? 0.567 -23.734 7.215 1 98.25 263 GLU B CA 1
ATOM 4627 C C . GLU B 1 263 ? -0.097 -24.359 5.992 1 98.25 263 GLU B C 1
ATOM 4629 O O . GLU B 1 263 ? 0.152 -23.953 4.859 1 98.25 263 GLU B O 1
ATOM 4634 N N . GLU B 1 264 ? -0.835 -25.391 6.273 1 98.25 264 GLU B N 1
ATOM 4635 C CA . GLU B 1 264 ? -1.54 -26.016 5.164 1 98.25 264 GLU B CA 1
ATOM 4636 C C . GLU B 1 264 ? -2.613 -25.094 4.598 1 98.25 264 GLU B C 1
ATOM 4638 O O . GLU B 1 264 ? -2.744 -24.953 3.377 1 98.25 264 GLU B O 1
ATOM 4643 N N . TRP B 1 265 ? -3.379 -24.469 5.562 1 98.69 265 TRP B N 1
ATOM 4644 C CA . TRP B 1 265 ? -4.547 -23.688 5.191 1 98.69 265 TRP B CA 1
ATOM 4645 C C . TRP B 1 265 ? -4.363 -22.219 5.578 1 98.69 265 TRP B C 1
ATOM 4647 O O . TRP B 1 265 ? -3.932 -21.922 6.691 1 98.69 265 TRP B O 1
ATOM 4657 N N . LEU B 1 266 ? -4.633 -21.344 4.68 1 98.81 266 LEU B N 1
ATOM 4658 C CA . LEU B 1 266 ? -4.84 -19.938 4.969 1 98.81 266 LEU B CA 1
ATOM 4659 C C . LEU B 1 266 ? -6.172 -19.453 4.398 1 98.81 266 LEU B C 1
ATOM 4661 O O . LEU B 1 266 ? -6.719 -20.062 3.484 1 98.81 266 LEU B O 1
ATOM 4665 N N . ARG B 1 267 ? -6.746 -18.5 4.965 1 98.75 267 ARG B N 1
ATOM 4666 C CA . ARG B 1 267 ? -7.938 -17.828 4.438 1 98.75 267 ARG B CA 1
ATOM 4667 C C . ARG B 1 267 ? -7.621 -16.406 3.996 1 98.75 267 ARG B C 1
ATOM 4669 O O . ARG B 1 267 ? -6.809 -15.727 4.621 1 98.75 267 ARG B O 1
ATOM 4676 N N . ILE B 1 268 ? -8.281 -16 2.949 1 98.69 268 ILE B N 1
ATOM 4677 C CA . ILE B 1 268 ? -8.164 -14.594 2.592 1 98.69 268 ILE B CA 1
ATOM 4678 C C . ILE B 1 268 ? -9.562 -14 2.377 1 98.69 268 ILE B C 1
ATOM 4680 O O . ILE B 1 268 ? -10.484 -14.703 1.961 1 98.69 268 ILE B O 1
ATOM 4684 N N . ARG B 1 269 ? -9.758 -12.812 2.773 1 98.25 269 ARG B N 1
ATOM 4685 C CA . ARG B 1 269 ? -10.805 -11.914 2.287 1 98.25 269 ARG B CA 1
ATOM 4686 C C . ARG B 1 269 ? -10.25 -10.945 1.246 1 98.25 269 ARG B C 1
ATOM 4688 O O . ARG B 1 269 ? -9.297 -10.211 1.516 1 98.25 269 ARG B O 1
ATOM 4695 N N . ILE B 1 270 ? -10.773 -10.992 0.044 1 98.25 270 ILE B N 1
ATOM 4696 C CA . ILE B 1 270 ? -10.43 -9.977 -0.939 1 98.25 270 ILE B CA 1
ATOM 4697 C C . ILE B 1 270 ? -11.648 -9.109 -1.238 1 98.25 270 ILE B C 1
ATOM 4699 O O . ILE B 1 270 ? -12.781 -9.609 -1.272 1 98.25 270 ILE B O 1
ATOM 4703 N N . GLU B 1 271 ? -11.445 -7.828 -1.354 1 97.94 271 GLU B N 1
ATOM 4704 C CA . GLU B 1 271 ? -12.547 -6.895 -1.594 1 97.94 271 GLU B CA 1
ATOM 4705 C C . GLU B 1 271 ? -12.078 -5.695 -2.41 1 97.94 271 GLU B C 1
ATOM 4707 O O . GLU B 1 271 ? -11.023 -5.121 -2.133 1 97.94 271 GLU B O 1
ATOM 4712 N N . ALA B 1 272 ? -12.828 -5.398 -3.424 1 98.38 272 ALA B N 1
ATOM 4713 C CA . ALA B 1 272 ? -12.625 -4.145 -4.141 1 98.38 272 ALA B CA 1
ATOM 4714 C C . ALA B 1 272 ? -13.508 -3.037 -3.568 1 98.38 272 ALA B C 1
ATOM 4716 O O . ALA B 1 272 ? -14.695 -3.258 -3.293 1 98.38 272 ALA B O 1
ATOM 4717 N N . LYS B 1 273 ? -12.984 -1.886 -3.381 1 98.44 273 LYS B N 1
ATOM 4718 C CA . LYS B 1 273 ? -13.758 -0.742 -2.916 1 98.44 273 LYS B CA 1
ATOM 4719 C C . LYS B 1 273 ? -14.258 0.097 -4.09 1 98.44 273 LYS B C 1
ATOM 4721 O O . LYS B 1 273 ? -15.406 0.548 -4.094 1 98.44 273 LYS B O 1
ATOM 4726 N N . VAL B 1 274 ? -13.398 0.307 -5.074 1 98.56 274 VAL B N 1
ATOM 4727 C CA . VAL B 1 274 ? -13.766 1.11 -6.238 1 98.56 274 VAL B CA 1
ATOM 4728 C C . VAL B 1 274 ? -13.281 0.421 -7.512 1 98.56 274 VAL B C 1
ATOM 4730 O O . VAL B 1 274 ? -12.102 0.073 -7.633 1 98.56 274 VAL B O 1
ATOM 4733 N N . ILE B 1 275 ? -14.148 0.151 -8.398 1 97.81 275 ILE B N 1
ATOM 4734 C CA . ILE B 1 275 ? -13.883 -0.27 -9.773 1 97.81 275 ILE B CA 1
ATOM 4735 C C . ILE B 1 275 ? -14.438 0.766 -10.742 1 97.81 275 ILE B C 1
ATOM 4737 O O . ILE B 1 275 ? -15.656 0.915 -10.875 1 97.81 275 ILE B O 1
ATOM 4741 N N . LYS B 1 276 ? -13.531 1.465 -11.414 1 97.38 276 LYS B N 1
ATOM 4742 C CA . LYS B 1 276 ? -13.992 2.598 -12.211 1 97.38 276 LYS B CA 1
ATOM 4743 C C . LYS B 1 276 ? -13.07 2.848 -13.398 1 97.38 276 LYS B C 1
ATOM 4745 O O . LYS B 1 276 ? -11.852 2.887 -13.25 1 97.38 276 LYS B O 1
ATOM 4750 N N . ASN B 1 277 ? -13.641 2.963 -14.547 1 96.38 277 ASN B N 1
ATOM 4751 C CA . ASN B 1 277 ? -12.961 3.383 -15.773 1 96.38 277 ASN B CA 1
ATOM 4752 C C . ASN B 1 277 ? -11.734 2.523 -16.062 1 96.38 277 ASN B C 1
ATOM 4754 O O . ASN B 1 277 ? -10.664 3.047 -16.359 1 96.38 277 ASN B O 1
ATOM 4758 N N . GLY B 1 278 ? -11.844 1.255 -15.812 1 96 278 GLY B N 1
ATOM 4759 C CA . GLY B 1 278 ? -10.812 0.31 -16.219 1 96 278 GLY B CA 1
ATOM 4760 C C . GLY B 1 278 ? -9.758 0.094 -15.156 1 96 278 GLY B C 1
ATOM 4761 O O . GLY B 1 278 ? -8.734 -0.557 -15.406 1 96 278 GLY B O 1
ATOM 4762 N N . ARG B 1 279 ? -9.922 0.67 -13.984 1 97.31 279 ARG B N 1
ATOM 4763 C CA . ARG B 1 279 ? -9.016 0.484 -12.859 1 97.31 279 ARG B CA 1
ATOM 4764 C C . ARG B 1 279 ? -9.75 -0.079 -11.641 1 97.31 279 ARG B C 1
ATOM 4766 O O . ARG B 1 279 ? -10.922 0.224 -11.43 1 97.31 279 ARG B O 1
ATOM 4773 N N . TYR B 1 280 ? -9.062 -0.915 -10.891 1 97.94 280 TYR B N 1
ATOM 4774 C CA . TYR B 1 280 ? -9.672 -1.375 -9.641 1 97.94 280 TYR B CA 1
ATOM 4775 C C . TYR B 1 280 ? -8.609 -1.556 -8.562 1 97.94 280 TYR B C 1
ATOM 4777 O O . TYR B 1 280 ? -7.414 -1.566 -8.844 1 97.94 280 TYR B O 1
ATOM 4785 N N . ASP B 1 281 ? -9.047 -1.48 -7.348 1 98.69 281 ASP B N 1
ATOM 4786 C CA . ASP B 1 281 ? -8.25 -1.812 -6.164 1 98.69 281 ASP B CA 1
ATOM 4787 C C . ASP B 1 281 ? -8.758 -3.098 -5.512 1 98.69 281 ASP B C 1
ATOM 4789 O O . ASP B 1 281 ? -9.922 -3.457 -5.656 1 98.69 281 ASP B O 1
ATOM 4793 N N . VAL B 1 282 ? -7.844 -3.811 -4.906 1 98.62 282 VAL B N 1
ATOM 4794 C CA . VAL B 1 282 ? -8.242 -4.953 -4.09 1 98.62 282 VAL B CA 1
ATOM 4795 C C . VAL B 1 282 ? -7.469 -4.945 -2.775 1 98.62 282 VAL B C 1
ATOM 4797 O O . VAL B 1 282 ? -6.242 -4.824 -2.77 1 98.62 282 VAL B O 1
ATOM 4800 N N . GLU B 1 283 ? -8.195 -4.949 -1.725 1 98.69 283 GLU B N 1
ATOM 4801 C CA . GLU B 1 283 ? -7.598 -5.293 -0.438 1 98.69 283 GLU B CA 1
ATOM 4802 C C . GLU B 1 283 ? -7.598 -6.801 -0.213 1 98.69 283 GLU B C 1
ATOM 4804 O O . GLU B 1 283 ? -8.594 -7.477 -0.487 1 98.69 283 GLU B O 1
ATOM 4809 N N . VAL B 1 284 ? -6.477 -7.344 0.234 1 98.81 284 VAL B N 1
ATOM 4810 C CA . VAL B 1 284 ? -6.348 -8.75 0.596 1 98.81 284 VAL B CA 1
ATOM 4811 C C . VAL B 1 284 ? -5.938 -8.875 2.062 1 98.81 284 VAL B C 1
ATOM 4813 O O . VAL B 1 284 ? -4.84 -8.461 2.441 1 98.81 284 VAL B O 1
ATOM 4816 N N . ILE B 1 285 ? -6.809 -9.406 2.854 1 98.81 285 ILE B N 1
ATOM 4817 C CA . ILE B 1 285 ? -6.492 -9.727 4.242 1 98.81 285 ILE B CA 1
ATOM 4818 C C . ILE B 1 285 ? -6.34 -11.242 4.402 1 98.81 285 ILE B C 1
ATOM 4820 O O . ILE B 1 285 ? -7.246 -12 4.051 1 98.81 285 ILE B O 1
ATOM 4824 N N . SER B 1 286 ? -5.191 -11.664 4.887 1 98.81 286 SER B N 1
ATOM 4825 C CA . SER B 1 286 ? -4.984 -13.102 5.074 1 98.81 286 SER B CA 1
ATOM 4826 C C . SER B 1 286 ? -5.047 -13.484 6.551 1 98.81 286 SER B C 1
ATOM 4828 O O . SER B 1 286 ? -4.617 -12.711 7.414 1 98.81 286 SER B O 1
ATOM 4830 N N . TYR B 1 287 ? -5.516 -14.648 6.777 1 98.69 287 TYR B N 1
ATOM 4831 C CA . TYR B 1 287 ? -5.719 -15.195 8.117 1 98.69 287 TYR B CA 1
ATOM 4832 C C . TYR B 1 287 ? -5.152 -16.609 8.219 1 98.69 287 TYR B C 1
ATOM 4834 O O . TYR B 1 287 ? -5.219 -17.375 7.266 1 98.69 287 TYR B O 1
ATOM 4842 N N . ASP B 1 288 ? -4.625 -16.906 9.383 1 98.12 288 ASP B N 1
ATOM 4843 C CA . ASP B 1 288 ? -4.289 -18.312 9.617 1 98.12 288 ASP B CA 1
ATOM 4844 C C . ASP B 1 288 ? -5.508 -19.094 10.102 1 98.12 288 ASP B C 1
ATOM 4846 O O . ASP B 1 288 ? -6.621 -18.562 10.141 1 98.12 288 ASP B O 1
ATOM 4850 N N . ARG B 1 289 ? -5.355 -20.344 10.406 1 96.25 289 ARG B N 1
ATOM 4851 C CA . ARG B 1 289 ? -6.457 -21.234 10.75 1 96.25 289 ARG B CA 1
ATOM 4852 C C . ARG B 1 289 ? -7.141 -20.797 12.039 1 96.25 289 ARG B C 1
ATOM 4854 O O . ARG B 1 289 ? -8.305 -21.125 12.273 1 96.25 289 ARG B O 1
ATOM 4861 N N . GLU B 1 290 ? -6.41 -20.078 12.891 1 95 290 GLU B N 1
ATOM 4862 C CA . GLU B 1 290 ? -6.953 -19.656 14.172 1 95 290 GLU B CA 1
ATOM 4863 C C . GLU B 1 290 ? -7.699 -18.328 14.039 1 95 290 GLU B C 1
ATOM 4865 O O . GLU B 1 290 ? -8.312 -17.844 15 1 95 290 GLU B O 1
ATOM 4870 N N . GLY B 1 291 ? -7.574 -17.703 12.898 1 96 291 GLY B N 1
ATOM 4871 C CA . GLY B 1 291 ? -8.297 -16.469 12.656 1 96 291 GLY B CA 1
ATOM 4872 C C . GLY B 1 291 ? -7.449 -15.227 12.883 1 96 291 GLY B C 1
ATOM 4873 O O . GLY B 1 291 ? -7.945 -14.102 12.789 1 96 291 GLY B O 1
ATOM 4874 N N . ASP B 1 292 ? -6.195 -15.414 13.195 1 97.38 292 ASP B N 1
ATOM 4875 C CA . ASP B 1 292 ? -5.305 -14.266 13.328 1 97.38 292 ASP B CA 1
ATOM 4876 C C . ASP B 1 292 ? -4.961 -13.672 11.969 1 97.38 292 ASP B C 1
ATOM 4878 O O . ASP B 1 292 ? -4.723 -14.414 11.008 1 97.38 292 ASP B O 1
ATOM 4882 N N . VAL B 1 293 ? -4.906 -12.336 11.938 1 98.69 293 VAL B N 1
ATOM 4883 C CA . VAL B 1 293 ? -4.457 -11.672 10.711 1 98.6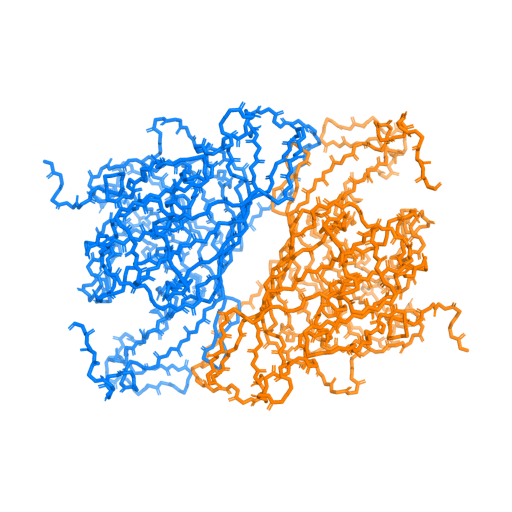9 293 VAL B CA 1
ATOM 4884 C C . VAL B 1 293 ? -2.975 -11.969 10.484 1 98.69 293 VAL B C 1
ATOM 4886 O O . VAL B 1 293 ? -2.145 -11.734 11.359 1 98.69 293 VAL B O 1
ATOM 4889 N N . VAL B 1 294 ? -2.674 -12.469 9.281 1 98.75 294 VAL B N 1
ATOM 4890 C CA . VAL B 1 294 ? -1.3 -12.805 8.93 1 98.75 294 VAL B CA 1
ATOM 4891 C C . VAL B 1 294 ? -0.681 -11.68 8.109 1 98.75 294 VAL B C 1
ATOM 4893 O O . VAL B 1 294 ? 0.479 -11.312 8.312 1 98.75 294 VAL B O 1
ATOM 4896 N N . SER B 1 295 ? -1.437 -11.125 7.191 1 98.88 295 SER B N 1
ATOM 4897 C CA . SER B 1 295 ? -0.914 -10.055 6.352 1 98.88 295 SER B CA 1
ATOM 4898 C C . SER B 1 295 ? -2.039 -9.188 5.797 1 98.88 295 SER B C 1
ATOM 4900 O O . SER B 1 295 ? -3.189 -9.633 5.723 1 98.88 295 SER B O 1
ATOM 4902 N N . LEU B 1 296 ? -1.724 -7.988 5.512 1 98.94 296 LEU B N 1
ATOM 4903 C CA . LEU B 1 296 ? -2.559 -7 4.832 1 98.94 296 LEU B CA 1
ATOM 4904 C C . LEU B 1 296 ? -1.927 -6.57 3.514 1 98.94 296 LEU B C 1
ATOM 4906 O O . LEU B 1 296 ? -0.757 -6.184 3.479 1 98.94 296 LEU B O 1
ATOM 4910 N N . SER B 1 297 ? -2.697 -6.68 2.422 1 98.88 297 SER B N 1
ATOM 4911 C CA . SER B 1 297 ? -2.158 -6.316 1.114 1 98.88 297 SER B CA 1
ATOM 4912 C C . SER B 1 297 ? -3.148 -5.473 0.322 1 98.88 297 SER B C 1
ATOM 4914 O O . SER B 1 297 ? -4.359 -5.539 0.555 1 98.88 297 SER B O 1
ATOM 4916 N N . ASN B 1 298 ? -2.611 -4.656 -0.532 1 98.81 298 ASN B N 1
ATOM 4917 C CA . ASN B 1 298 ? -3.402 -3.844 -1.453 1 98.81 298 ASN B CA 1
ATOM 4918 C C . ASN B 1 298 ? -2.834 -3.889 -2.867 1 98.81 298 ASN B C 1
ATOM 4920 O O . ASN B 1 298 ? -1.616 -3.824 -3.055 1 98.81 298 ASN B O 1
ATOM 4924 N N . ILE B 1 299 ? -3.742 -4.004 -3.775 1 98.62 299 ILE B N 1
ATOM 4925 C CA . ILE B 1 299 ? -3.373 -4.09 -5.184 1 98.62 299 ILE B CA 1
ATOM 4926 C C . ILE B 1 299 ? -4.035 -2.957 -5.961 1 98.62 299 ILE B C 1
ATOM 4928 O O . ILE B 1 299 ? -5.203 -2.637 -5.727 1 98.62 299 ILE B O 1
ATOM 4932 N N . VAL B 1 300 ? -3.26 -2.262 -6.77 1 98.69 300 VAL B N 1
ATOM 4933 C CA . VAL B 1 300 ? -3.754 -1.368 -7.812 1 98.69 300 VAL B CA 1
ATOM 4934 C C . VAL B 1 300 ? -3.594 -2.029 -9.18 1 98.69 300 VAL B C 1
ATOM 4936 O O . VAL B 1 300 ? -2.494 -2.453 -9.547 1 98.69 300 VAL B O 1
ATOM 4939 N N . ALA B 1 301 ? -4.691 -2.156 -9.875 1 98.25 301 ALA B N 1
ATOM 4940 C CA . ALA B 1 301 ? -4.637 -2.93 -11.117 1 98.25 301 ALA B CA 1
ATOM 4941 C C . ALA B 1 301 ? -5.531 -2.312 -12.188 1 98.25 301 ALA B C 1
ATOM 4943 O O . ALA B 1 301 ? -6.316 -1.406 -11.898 1 98.25 301 ALA B O 1
ATOM 4944 N N . LEU B 1 302 ? -5.344 -2.727 -13.406 1 97.12 302 LEU B N 1
ATOM 4945 C CA . LEU B 1 302 ? -6.137 -2.32 -14.562 1 97.12 302 LEU B CA 1
ATOM 4946 C C . LEU B 1 302 ? -7.062 -3.445 -15.008 1 97.12 302 LEU B C 1
ATOM 4948 O O . LEU B 1 302 ? -6.883 -4.598 -14.609 1 97.12 302 LEU B O 1
ATOM 4952 N N . ILE B 1 303 ? -8.07 -3.092 -15.672 1 95.88 303 ILE B N 1
ATOM 4953 C CA . ILE B 1 303 ? -8.953 -4.016 -16.391 1 95.88 303 ILE B CA 1
ATOM 4954 C C . ILE B 1 303 ? -8.891 -3.734 -17.891 1 95.88 303 ILE B C 1
ATOM 4956 O O . ILE B 1 303 ? -9.422 -2.727 -18.359 1 95.88 303 ILE B O 1
ATOM 4960 N N . LEU B 1 304 ? -8.297 -4.641 -18.594 1 92.62 304 LEU B N 1
ATOM 4961 C CA . LEU B 1 304 ? -8.125 -4.445 -20.031 1 92.62 304 LEU B CA 1
ATOM 4962 C C . LEU B 1 304 ? -8.883 -5.508 -20.812 1 92.62 304 LEU B C 1
ATOM 4964 O O . LEU B 1 304 ? -8.906 -6.676 -20.422 1 92.62 304 LEU B O 1
ATOM 4968 N N . ASP B 1 305 ? -9.516 -5.062 -21.906 1 86.38 305 ASP B N 1
ATOM 4969 C CA . ASP B 1 305 ? -10.148 -6.016 -22.812 1 86.38 305 ASP B CA 1
ATOM 4970 C C . ASP B 1 305 ? -9.102 -6.836 -23.562 1 86.38 305 ASP B C 1
ATOM 4972 O O . ASP B 1 305 ? -8.195 -6.273 -24.188 1 86.38 305 ASP B O 1
ATOM 4976 N N . VAL B 1 306 ? -9.242 -8.156 -23.484 1 78.38 306 VAL B N 1
ATOM 4977 C CA . VAL B 1 306 ? -8.266 -9.008 -24.156 1 78.38 306 VAL B CA 1
ATOM 4978 C C . VAL B 1 306 ? -8.375 -8.828 -25.672 1 78.38 306 VAL B C 1
ATOM 4980 O O . VAL B 1 306 ? -7.387 -8.969 -26.391 1 78.38 306 VAL B O 1
ATOM 4983 N N . GLU B 1 307 ? -9.68 -8.648 -26.25 1 65.88 307 GLU B N 1
ATOM 4984 C CA . GLU B 1 307 ? -9.812 -8.43 -27.688 1 65.88 307 GLU B CA 1
ATOM 4985 C C . GLU B 1 307 ? -8.914 -7.285 -28.156 1 65.88 307 GLU B C 1
ATOM 4987 O O . GLU B 1 307 ? -8.391 -7.312 -29.266 1 65.88 307 GLU B O 1
ATOM 4992 N N . ARG B 1 308 ? -8.758 -6.309 -27.453 1 50.44 308 ARG B N 1
ATOM 4993 C CA . ARG B 1 308 ? -7.832 -5.238 -27.812 1 50.44 308 ARG B CA 1
ATOM 4994 C C . ARG B 1 308 ? -6.395 -5.742 -27.828 1 50.44 308 ARG B C 1
ATOM 4996 O O . ARG B 1 308 ? -5.574 -5.273 -28.625 1 50.44 308 ARG B O 1
ATOM 5003 N N . ASN B 1 309 ? -6.133 -6.52 -26.797 1 42.91 309 ASN B N 1
ATOM 5004 C CA . ASN B 1 309 ? -4.777 -7.059 -26.703 1 42.91 309 ASN B CA 1
ATOM 5005 C C . ASN B 1 309 ? -4.527 -8.133 -27.75 1 42.91 309 ASN B C 1
ATOM 5007 O O . ASN B 1 309 ? -3.377 -8.43 -28.078 1 42.91 309 ASN B O 1
ATOM 5011 N N . THR B 1 310 ? -5.574 -8.852 -28.109 1 40.09 310 THR B N 1
ATOM 5012 C CA . THR B 1 310 ? -5.391 -9.898 -29.109 1 40.09 310 THR B CA 1
ATOM 5013 C C . THR B 1 310 ? -5.223 -9.297 -30.5 1 40.09 310 THR B C 1
ATOM 5015 O O . THR B 1 310 ? -4.984 -10.023 -31.469 1 40.09 310 THR B O 1
ATOM 5018 N N . GLY B 1 311 ? -5.703 -8.141 -30.781 1 38.44 311 GLY B N 1
ATOM 5019 C CA . GLY B 1 311 ? -5.234 -7.73 -32.094 1 38.44 311 GLY B CA 1
ATOM 5020 C C . GLY B 1 311 ? -3.721 -7.715 -32.219 1 38.44 311 GLY B C 1
ATOM 5021 O O . GLY B 1 311 ? -3.178 -7.41 -33.281 1 38.44 311 GLY B O 1
ATOM 5022 N N . ARG B 1 312 ? -3.043 -7.316 -31.172 1 36 312 ARG B N 1
ATOM 5023 C CA . ARG B 1 312 ? -1.612 -7.594 -31.219 1 36 312 ARG B CA 1
ATOM 5024 C C . ARG B 1 312 ? -1.345 -9.094 -31.203 1 36 312 ARG B C 1
ATOM 5026 O O . ARG B 1 312 ? -2.109 -9.859 -30.625 1 36 312 ARG B O 1
ATOM 5033 N N . GLU B 1 313 ? -0.755 -9.805 -32.25 1 32.25 313 GLU B N 1
ATOM 5034 C CA . GLU B 1 313 ? -0.159 -11.133 -32.156 1 32.25 313 GLU B CA 1
ATOM 5035 C C . GLU B 1 313 ? 0.3 -11.43 -30.719 1 32.25 313 GLU B C 1
ATOM 5037 O O . GLU B 1 313 ? 1.061 -10.656 -30.141 1 32.25 313 GLU B O 1
ATOM 5042 N N . MET B 1 314 ? -0.442 -11.812 -29.875 1 29.97 314 MET B N 1
ATOM 5043 C CA . MET B 1 314 ? 0.135 -12.484 -28.703 1 29.97 314 MET B CA 1
ATOM 5044 C C . MET B 1 314 ? 1.442 -13.18 -29.062 1 29.97 314 MET B C 1
ATOM 5046 O O . MET B 1 314 ? 1.444 -14.148 -29.828 1 29.97 314 MET B O 1
ATOM 5050 N N . LYS B 1 315 ? 2.438 -12.5 -29.328 1 28.27 315 LYS B N 1
ATOM 5051 C CA . LYS B 1 315 ? 3.736 -13.141 -29.141 1 28.27 315 LYS B CA 1
ATOM 5052 C C . LYS B 1 315 ? 3.77 -13.961 -27.859 1 28.27 315 LYS B C 1
ATOM 5054 O O . LYS B 1 315 ? 4.004 -13.422 -26.781 1 28.27 315 LYS B O 1
ATOM 5059 N N . LEU B 1 316 ? 2.66 -14.617 -27.5 1 21.92 316 LEU B N 1
ATOM 5060 C CA . LEU B 1 316 ? 2.965 -15.82 -26.734 1 21.92 316 LEU B CA 1
ATOM 5061 C C . LEU B 1 316 ? 4.086 -16.625 -27.391 1 21.92 316 LEU B C 1
ATOM 5063 O O . LEU B 1 316 ? 4.102 -16.781 -28.609 1 21.92 316 LEU B O 1
#

pLDDT: mean 92.88, std 12.4, range [21.92, 98.94]

Foldseek 3Di:
DQPQDDLCVQLDWADPDLFKIKHFHAPSQALQFFHAPLSNLLNVLCSQLVNCVVLVWNAWFKKKKFFDATDGGTMKMKGWAWDDDDNFKTKIKIWIWDDQADPDPPRHDPGIDTGMIMITMTGNLVPDDDDDDDPPDDDDPDADDWDVVCAVVQNTPFKGWDDDPVCVSGVSLLQKTWIFTPDDPDDLQKTKIKIFGSRQDAAFSSSVSSVFRSCNVCRLVSQADPDQPDPADPVHDHNPWDKDKDWRMKMKGFPAGADPSHHRIKIWMWGWDDDPDFKTKIWIWIAGSVGDTGMIMMTIIGIGGVVVVVVPPPPD/DQPQDDLCVQLDWADPDLFKIKHFHAPSQALQFFHAPLSNLLNVLCSQLVNCVVLVWNAWFKKKKFFDATDGGTMKMKGWAWDDDDNFKTKIKIWIWDDQADPDPPRHDPGIDTGMIMITMTGNLVPDDDDDDDPPDDDDPDADDWDVVCAVVQNTPFKGWDDDPVCVSGVSLLQKTWIFTPDDPDQLQKTKIKIFGSRQDADFSSSVSSVFRSCNVCRLVSQADPDQPDPADPVHDHNPWDKDKDWRMKMKGFDAGADPSHARIKIWMWGWDDDPDFKTKIWIWMAGNVGDTGMIMMTIIGIGGVVVVVVPPPPD